Protein AF-0000000065974986 (afdb_homodimer)

GO terms:
  GO:0004798 dTMP kinase activity (F, IDA)
  GO:0005524 ATP binding (F, IDA)
  GO:0046105 thymidine biosynthetic process (P, IDA)
  GO:0006233 dTDP biosynthetic process (P, IDA)
  GO:0004798 dTMP kinase activity (F, EXP)
  GO:0004798 dTMP kinase activity (F, TAS)
  GO:0005739 mitochondrion (C, HTP)
  GO:0005829 cytosol (C, TAS)
  GO:0046105 thymidine biosynthetic process (P, TAS)

Organism: Homo sapiens (NCBI:txid9606)

Structure (mmCIF, N/CA/C/O backbone):
data_AF-0000000065974986-model_v1
#
loop_
_entity.id
_entity.type
_entity.pdbx_description
1 polymer 'Thymidylate kinase'
#
loop_
_atom_site.group_PDB
_atom_site.id
_atom_site.type_symbol
_atom_site.label_atom_id
_atom_site.label_alt_id
_atom_site.label_comp_id
_atom_site.label_asym_id
_atom_site.label_entity_id
_atom_site.label_seq_id
_atom_site.pdbx_PDB_ins_code
_atom_site.Cartn_x
_atom_site.Cartn_y
_atom_site.Cartn_z
_atom_site.occupancy
_atom_site.B_iso_or_equiv
_atom_site.auth_seq_id
_atom_site.auth_comp_id
_atom_site.auth_asym_id
_atom_site.auth_atom_id
_atom_site.pdbx_PDB_model_num
ATOM 1 N N . MET A 1 1 ? -27.453 -27.047 -0.035 1 32.56 1 MET A N 1
ATOM 2 C CA . MET A 1 1 ? -26.078 -27.531 0.112 1 32.56 1 MET A CA 1
ATOM 3 C C . MET A 1 1 ? -25.078 -26.406 -0.095 1 32.56 1 MET A C 1
ATOM 5 O O . MET A 1 1 ? -25.234 -25.594 -0.996 1 32.56 1 MET A O 1
ATOM 9 N N . ALA A 1 2 ? -24.422 -25.828 0.861 1 46.03 2 ALA A N 1
ATOM 10 C CA . ALA A 1 2 ? -23.531 -24.688 0.689 1 46.03 2 ALA A CA 1
ATOM 11 C C . ALA A 1 2 ? -22.656 -24.859 -0.54 1 46.03 2 ALA A C 1
ATOM 13 O O . ALA A 1 2 ? -22.016 -25.891 -0.712 1 46.03 2 ALA A O 1
ATOM 14 N N . ALA A 1 3 ? -22.984 -24.125 -1.718 1 58.5 3 ALA A N 1
ATOM 15 C CA . ALA A 1 3 ? -22.281 -24.234 -3.002 1 58.5 3 ALA A CA 1
ATOM 16 C C . ALA A 1 3 ? -20.781 -24.344 -2.805 1 58.5 3 ALA A C 1
ATOM 18 O O . ALA A 1 3 ? -20.203 -23.656 -1.967 1 58.5 3 ALA A O 1
ATOM 19 N N . ARG A 1 4 ? -20.125 -25.5 -3.227 1 87.44 4 ARG A N 1
ATOM 20 C CA . ARG A 1 4 ? -18.703 -25.828 -3.104 1 87.44 4 ARG A CA 1
ATOM 21 C C . ARG A 1 4 ? -17.828 -24.781 -3.795 1 87.44 4 ARG A C 1
ATOM 23 O O . ARG A 1 4 ? -18.047 -24.484 -4.973 1 87.44 4 ARG A O 1
ATOM 30 N N . ARG A 1 5 ? -17 -24.062 -3.031 1 96.38 5 ARG A N 1
ATOM 31 C CA . ARG A 1 5 ? -16.234 -22.984 -3.639 1 96.38 5 ARG A CA 1
ATOM 32 C C . ARG A 1 5 ? -15.117 -23.531 -4.512 1 96.38 5 ARG A C 1
ATOM 34 O O . ARG A 1 5 ? -14.742 -24.703 -4.391 1 96.38 5 ARG A O 1
ATOM 41 N N . GLY A 1 6 ? -14.68 -22.766 -5.551 1 98.19 6 GLY A N 1
ATOM 42 C CA . GLY A 1 6 ? -13.492 -23.094 -6.328 1 98.19 6 GLY A CA 1
ATOM 43 C C . GLY A 1 6 ? -12.203 -22.969 -5.531 1 98.19 6 GLY A C 1
ATOM 44 O O . GLY A 1 6 ? -12.219 -22.5 -4.395 1 98.19 6 GLY A O 1
ATOM 45 N N . ALA A 1 7 ? -11.133 -23.453 -6.082 1 98.69 7 ALA A N 1
ATOM 46 C CA . ALA A 1 7 ? -9.82 -23.391 -5.441 1 98.69 7 ALA A CA 1
ATOM 47 C C . ALA A 1 7 ? -9.016 -22.203 -5.969 1 98.69 7 ALA A C 1
ATOM 49 O O . ALA A 1 7 ? -9.211 -21.766 -7.109 1 98.69 7 ALA A O 1
ATOM 50 N N . LEU A 1 8 ? -8.203 -21.641 -5.137 1 98.88 8 LEU A N 1
ATOM 51 C CA . LEU A 1 8 ? -7.211 -20.625 -5.5 1 98.88 8 LEU A CA 1
ATOM 52 C C . LEU A 1 8 ? -5.816 -21.25 -5.586 1 98.88 8 LEU A C 1
ATOM 54 O O . LEU A 1 8 ? -5.219 -21.578 -4.559 1 98.88 8 LEU A O 1
ATOM 58 N N . ILE A 1 9 ? -5.312 -21.406 -6.785 1 98.94 9 ILE A N 1
ATOM 59 C CA . ILE A 1 9 ? -4.035 -22.078 -7.039 1 98.94 9 IL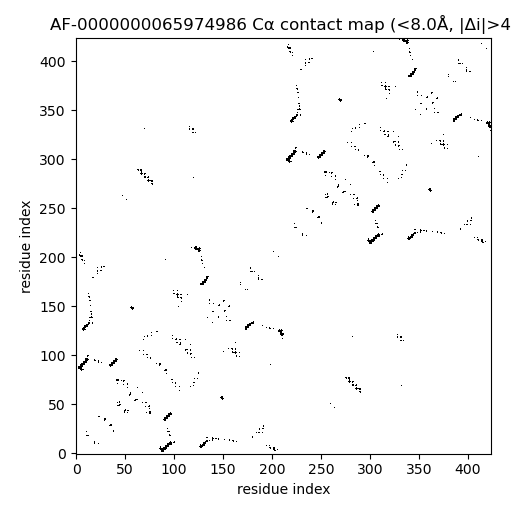E A CA 1
ATOM 60 C C . ILE A 1 9 ? -3.039 -21.078 -7.609 1 98.94 9 ILE A C 1
ATOM 62 O O . ILE A 1 9 ? -3.273 -20.484 -8.672 1 98.94 9 ILE A O 1
ATOM 66 N N . VAL A 1 10 ? -1.948 -20.906 -6.91 1 98.94 10 VAL A N 1
ATOM 67 C CA . VAL A 1 10 ? -0.982 -19.875 -7.266 1 98.94 10 VAL A CA 1
ATOM 68 C C . VAL A 1 10 ? 0.308 -20.516 -7.766 1 98.94 10 VAL A C 1
ATOM 70 O O . VAL A 1 10 ? 0.811 -21.469 -7.156 1 98.94 10 VAL A O 1
ATOM 73 N N . LEU A 1 11 ? 0.789 -20.031 -8.906 1 98.94 11 LEU A N 1
ATOM 74 C CA . LEU A 1 11 ? 2.109 -20.406 -9.391 1 98.94 11 LEU A CA 1
ATOM 75 C C . LEU A 1 11 ? 3.119 -19.297 -9.156 1 98.94 11 LEU A C 1
ATOM 77 O O . LEU A 1 11 ? 2.881 -18.141 -9.547 1 98.94 11 LEU A O 1
ATOM 81 N N . GLU A 1 12 ? 4.191 -19.625 -8.445 1 98.81 12 GLU A N 1
ATOM 82 C CA . GLU A 1 12 ? 5.293 -18.719 -8.148 1 98.81 12 GLU A CA 1
ATOM 83 C C . GLU A 1 12 ? 6.617 -19.25 -8.688 1 98.81 12 GLU A C 1
ATOM 85 O O . GLU A 1 12 ? 6.711 -20.422 -9.055 1 98.81 12 GLU A O 1
ATOM 90 N N . GLY A 1 13 ? 7.594 -18.422 -8.711 1 97.44 13 GLY A N 1
ATOM 91 C CA . GLY A 1 13 ? 8.914 -18.75 -9.227 1 97.44 13 GLY A CA 1
ATOM 92 C C . GLY A 1 13 ? 9.664 -17.531 -9.75 1 97.44 13 GLY A C 1
ATOM 93 O O . GLY A 1 13 ? 9.086 -16.469 -9.914 1 97.44 13 GLY A O 1
ATOM 94 N N . VAL A 1 14 ? 10.953 -17.719 -10.008 1 95.19 14 VAL A N 1
ATOM 95 C CA . VAL A 1 14 ? 11.766 -16.656 -10.57 1 95.19 14 VAL A CA 1
ATOM 96 C C . VAL A 1 14 ? 11.344 -16.375 -12.016 1 95.19 14 VAL A C 1
ATOM 98 O O . VAL A 1 14 ? 10.531 -17.109 -12.578 1 95.19 14 VAL A O 1
ATOM 101 N N . ASP A 1 15 ? 11.828 -15.266 -12.555 1 93.12 15 ASP A N 1
ATOM 102 C CA . ASP A 1 15 ? 11.477 -14.922 -13.93 1 93.12 15 ASP A CA 1
ATOM 103 C C . ASP A 1 15 ? 11.922 -16.016 -14.906 1 93.12 15 ASP A C 1
ATOM 105 O O . ASP A 1 15 ? 13.016 -16.562 -14.766 1 93.12 15 ASP A O 1
ATOM 109 N N . ARG A 1 16 ? 10.992 -16.391 -15.828 1 92.12 16 ARG A N 1
ATOM 110 C CA . ARG A 1 16 ? 11.242 -17.344 -16.906 1 92.12 16 ARG A CA 1
ATOM 111 C C . ARG A 1 16 ? 11.242 -18.781 -16.375 1 92.12 16 ARG A C 1
ATOM 113 O O . ARG A 1 16 ? 11.766 -19.688 -17.031 1 92.12 16 ARG A O 1
ATOM 120 N N . ALA A 1 17 ? 10.586 -18.969 -15.258 1 94.56 17 ALA A N 1
ATOM 121 C CA . ALA A 1 17 ? 10.516 -20.297 -14.672 1 94.56 17 ALA A CA 1
ATOM 122 C C . ALA A 1 17 ? 9.445 -21.141 -15.352 1 94.56 17 ALA A C 1
ATOM 124 O O . ALA A 1 17 ? 9.383 -22.359 -15.148 1 94.56 17 ALA A O 1
ATOM 125 N N . GLY A 1 18 ? 8.586 -20.516 -16.172 1 95.25 18 GLY A N 1
ATOM 126 C CA . GLY A 1 18 ? 7.562 -21.25 -16.891 1 95.25 18 GLY A CA 1
ATOM 127 C C . GLY A 1 18 ? 6.172 -21.062 -16.328 1 95.25 18 GLY A C 1
ATOM 128 O O . GLY A 1 18 ? 5.246 -21.797 -16.656 1 95.25 18 GLY A O 1
ATOM 129 N N . LYS A 1 19 ? 5.965 -20.047 -15.445 1 97.38 19 LYS A N 1
ATOM 130 C CA . LYS A 1 19 ? 4.703 -19.797 -14.758 1 97.38 19 LYS A CA 1
ATOM 131 C C . LYS A 1 19 ? 3.57 -19.547 -15.75 1 97.38 19 LYS A C 1
ATOM 133 O O . LYS A 1 19 ? 2.508 -20.156 -15.656 1 97.38 19 LYS A O 1
ATOM 138 N N . SER A 1 20 ? 3.803 -18.641 -16.703 1 96.75 20 SER A N 1
ATOM 139 C CA . SER A 1 20 ? 2.77 -18.266 -17.672 1 96.75 20 SER A CA 1
ATOM 140 C C . SER A 1 20 ? 2.342 -19.469 -18.516 1 96.75 20 SER A C 1
ATOM 142 O O . SER A 1 20 ? 1.149 -19.672 -18.75 1 96.75 20 SER A O 1
ATOM 144 N N . THR A 1 21 ? 3.275 -20.266 -18.969 1 97.38 21 THR A N 1
ATOM 145 C CA . THR A 1 21 ? 2.986 -21.453 -19.766 1 97.38 21 THR A CA 1
ATOM 146 C C . THR A 1 21 ? 2.195 -22.469 -18.938 1 97.38 21 THR A C 1
ATOM 148 O O . THR A 1 21 ? 1.159 -22.969 -19.391 1 97.38 21 THR A O 1
ATOM 151 N N . GLN A 1 22 ? 2.674 -22.734 -17.766 1 98.75 22 GLN A N 1
ATOM 152 C CA . GLN A 1 22 ? 2.09 -23.797 -16.953 1 98.75 22 GLN A CA 1
ATOM 153 C C . GLN A 1 22 ? 0.715 -23.391 -16.422 1 98.75 22 GLN A C 1
ATOM 155 O O . GLN A 1 22 ? -0.171 -24.234 -16.266 1 98.75 22 GLN A O 1
ATOM 160 N N . SER A 1 23 ? 0.518 -22.094 -16.094 1 98.81 23 SER A N 1
ATOM 161 C CA . SER A 1 23 ? -0.796 -21.641 -15.648 1 98.81 23 SER A CA 1
ATOM 162 C C . SER A 1 23 ? -1.837 -21.797 -16.75 1 98.81 23 SER A C 1
ATOM 164 O O . SER A 1 23 ? -2.953 -22.25 -16.5 1 98.81 23 SER A O 1
ATOM 166 N N . ARG A 1 24 ? -1.483 -21.406 -17.953 1 98.62 24 ARG A N 1
ATOM 167 C CA . ARG A 1 24 ? -2.383 -21.562 -19.094 1 98.62 24 ARG A CA 1
ATOM 168 C C . ARG A 1 24 ? -2.723 -23.016 -19.344 1 98.62 24 ARG A C 1
ATOM 170 O O . ARG A 1 24 ? -3.891 -23.375 -19.516 1 98.62 24 ARG A O 1
ATOM 177 N N . LYS A 1 25 ? -1.742 -23.875 -19.375 1 98.81 25 LYS A N 1
ATOM 178 C CA . LYS A 1 25 ? -1.927 -25.297 -19.594 1 98.81 25 LYS A CA 1
ATOM 179 C C . LYS A 1 25 ? -2.82 -25.922 -18.531 1 98.81 25 LYS A C 1
ATOM 181 O O . LYS A 1 25 ? -3.652 -26.781 -18.828 1 98.81 25 LYS A O 1
ATOM 186 N N . LEU A 1 26 ? -2.617 -25.5 -17.297 1 98.88 26 LEU A N 1
ATOM 187 C CA . LEU A 1 26 ? -3.412 -26.031 -16.203 1 98.88 26 LEU A CA 1
ATOM 188 C C . LEU A 1 26 ? -4.883 -25.672 -16.359 1 98.88 26 LEU A C 1
ATOM 190 O O . LEU A 1 26 ? -5.762 -26.531 -16.188 1 98.88 26 LEU A O 1
ATOM 194 N N . VAL A 1 27 ? -5.16 -24.375 -16.688 1 98.88 27 VAL A N 1
ATOM 195 C CA . VAL A 1 27 ? -6.543 -23.953 -16.891 1 98.88 27 VAL A CA 1
ATOM 196 C C . VAL A 1 27 ? -7.184 -24.797 -18 1 98.88 27 VAL A C 1
ATOM 198 O O . VAL A 1 27 ? -8.305 -25.281 -17.844 1 98.88 27 VAL A O 1
ATOM 201 N N . GLU A 1 28 ? -6.492 -24.984 -19.078 1 98.81 28 GLU A N 1
ATOM 202 C CA . GLU A 1 28 ? -6.992 -25.781 -20.188 1 98.81 28 GLU A CA 1
ATOM 203 C C . GLU A 1 28 ? -7.289 -27.203 -19.75 1 98.81 28 GLU A C 1
ATOM 205 O O . GLU A 1 28 ? -8.344 -27.75 -20.078 1 98.81 28 GLU A O 1
ATOM 210 N N . ALA A 1 29 ? -6.367 -27.797 -19.062 1 98.75 29 ALA A N 1
ATOM 211 C CA . ALA A 1 29 ? -6.516 -29.188 -18.609 1 98.75 29 ALA A CA 1
ATOM 212 C C . ALA A 1 29 ? -7.691 -29.328 -17.656 1 98.75 29 ALA A C 1
ATOM 214 O O . ALA A 1 29 ? -8.461 -30.281 -17.734 1 98.75 29 ALA A O 1
ATOM 215 N N . LEU A 1 30 ? -7.824 -28.391 -16.719 1 98.56 30 LEU A N 1
ATOM 216 C CA . LEU A 1 30 ? -8.922 -28.422 -15.758 1 98.56 30 LEU A CA 1
ATOM 217 C C . LEU A 1 30 ? -10.266 -28.297 -16.469 1 98.56 30 LEU A C 1
ATOM 219 O O . LEU A 1 30 ? -11.203 -29.047 -16.172 1 98.56 30 LEU A O 1
ATOM 223 N N . CYS A 1 31 ? -10.281 -27.359 -17.438 1 98.44 31 CYS A N 1
ATOM 224 C CA . CYS A 1 31 ? -11.516 -27.188 -18.188 1 98.44 31 CYS A CA 1
ATOM 225 C C . CYS A 1 31 ? -11.852 -28.438 -18.984 1 98.44 31 CYS A C 1
ATOM 227 O O . CYS A 1 31 ? -13.008 -28.859 -19.031 1 98.44 31 CYS A O 1
ATOM 229 N N . ALA A 1 32 ? -10.891 -29.062 -19.562 1 98.19 32 ALA A N 1
ATOM 230 C CA . ALA A 1 32 ? -11.086 -30.297 -20.312 1 98.19 32 ALA A CA 1
ATOM 231 C C . ALA A 1 32 ? -11.594 -31.422 -19.422 1 98.19 32 ALA A C 1
ATOM 233 O O . ALA A 1 32 ? -12.344 -32.281 -19.859 1 98.19 32 ALA A O 1
ATOM 234 N N . ALA A 1 33 ? -11.211 -31.359 -18.172 1 96.56 33 ALA A N 1
ATOM 235 C CA . ALA A 1 33 ? -11.609 -32.375 -17.219 1 96.56 33 ALA A CA 1
ATOM 236 C C . ALA A 1 33 ? -12.977 -32.062 -16.609 1 96.56 33 ALA A C 1
ATOM 238 O O . ALA A 1 33 ? -13.461 -32.781 -15.742 1 96.56 33 ALA A O 1
ATOM 239 N N . GLY A 1 34 ? -13.586 -30.891 -17 1 95 34 GLY A N 1
ATOM 240 C CA . GLY A 1 34 ? -14.945 -30.594 -16.594 1 95 34 GLY A CA 1
ATOM 241 C C . GLY A 1 34 ? -15.031 -29.562 -15.477 1 95 34 GLY A C 1
ATOM 242 O O . GLY A 1 34 ? -16.125 -29.234 -15.008 1 95 34 GLY A O 1
ATOM 243 N N . HIS A 1 35 ? -13.867 -29.047 -15.008 1 95.31 35 HIS A N 1
ATOM 244 C CA . HIS A 1 35 ? -13.852 -28 -13.992 1 95.31 35 HIS A CA 1
ATOM 245 C C . HIS A 1 35 ? -14.086 -26.641 -14.617 1 95.31 35 HIS A C 1
ATOM 247 O O . HIS A 1 35 ? -13.773 -26.422 -15.789 1 95.31 35 HIS A O 1
ATOM 253 N N . ARG A 1 36 ? -14.75 -25.781 -13.906 1 97 36 ARG A N 1
ATOM 254 C CA . ARG A 1 36 ? -14.719 -24.359 -14.25 1 97 36 ARG A CA 1
ATOM 255 C C . ARG A 1 36 ? -13.445 -23.703 -13.734 1 97 36 ARG A C 1
ATOM 257 O O . ARG A 1 36 ? -13.219 -23.641 -12.523 1 97 36 ARG A O 1
ATOM 264 N N . ALA A 1 37 ? -12.609 -23.297 -14.578 1 98.81 37 ALA A N 1
ATOM 265 C CA . ALA A 1 37 ? -11.328 -22.719 -14.18 1 98.81 37 ALA A CA 1
ATOM 266 C C . ALA A 1 37 ? -10.992 -21.484 -15.031 1 98.81 37 ALA A C 1
ATOM 268 O O . ALA A 1 37 ? -11.305 -21.453 -16.219 1 98.81 37 ALA A O 1
ATOM 269 N N . GLU A 1 38 ? -10.391 -20.5 -14.445 1 98.88 38 GLU A N 1
ATOM 270 C CA . GLU A 1 38 ? -9.977 -19.281 -15.117 1 98.88 38 GLU A CA 1
ATOM 271 C C . GLU A 1 38 ? -8.57 -18.875 -14.703 1 98.88 38 GLU A C 1
ATOM 273 O O . GLU A 1 38 ? -8.086 -19.266 -13.641 1 98.88 38 GLU A O 1
ATOM 278 N N . LEU A 1 39 ? -7.977 -18.125 -15.609 1 98.81 39 LEU A N 1
ATOM 279 C CA . LEU A 1 39 ? -6.621 -17.641 -15.383 1 98.81 39 LEU A CA 1
ATOM 280 C C . LEU A 1 39 ? -6.637 -16.203 -14.859 1 98.81 39 LEU A C 1
ATOM 282 O O . LEU A 1 39 ? -7.406 -15.375 -15.344 1 98.81 39 LEU A O 1
ATOM 286 N N . LEU A 1 40 ? -5.898 -15.93 -13.836 1 98.62 40 LEU A N 1
ATOM 287 C CA . LEU A 1 40 ? -5.613 -14.586 -13.344 1 98.62 40 LEU A CA 1
ATOM 288 C C . LEU A 1 40 ? -4.109 -14.336 -13.297 1 98.62 40 LEU A C 1
ATOM 290 O O . LEU A 1 40 ? -3.338 -15.234 -12.945 1 98.62 40 LEU A O 1
ATOM 294 N N . ARG A 1 41 ? -3.672 -13.164 -13.703 1 98.31 41 ARG A N 1
ATOM 295 C CA . ARG A 1 41 ? -2.256 -12.805 -13.703 1 98.31 41 ARG A CA 1
ATOM 296 C C . ARG A 1 41 ? -2.023 -11.492 -12.977 1 98.31 41 ARG A C 1
ATOM 298 O O . ARG A 1 41 ? -2.809 -10.547 -13.109 1 98.31 41 ARG A O 1
ATOM 305 N N . PHE A 1 42 ? -0.979 -11.516 -12.156 1 98.69 42 PHE A N 1
ATOM 306 C CA . PHE A 1 42 ? -0.565 -10.25 -11.555 1 98.69 42 PHE A CA 1
ATOM 307 C C . PHE A 1 42 ? 0.817 -9.844 -12.047 1 98.69 42 PHE A C 1
ATOM 309 O O . PHE A 1 42 ? 1.699 -10.688 -12.211 1 98.69 42 PHE A O 1
ATOM 316 N N . PRO A 1 43 ? 1.089 -8.609 -12.148 1 98.38 43 PRO A N 1
ATOM 317 C CA . PRO A 1 43 ? 0.058 -7.578 -12.047 1 98.38 43 PRO A CA 1
ATOM 318 C C . PRO A 1 43 ? -0.988 -7.668 -13.148 1 98.38 43 PRO A C 1
ATOM 320 O O . PRO A 1 43 ? -0.685 -8.125 -14.258 1 98.38 43 PRO A O 1
ATOM 323 N N . GLU A 1 44 ? -2.227 -7.395 -12.789 1 98.38 44 GLU A N 1
ATOM 324 C CA . GLU A 1 44 ? -3.252 -7.188 -13.812 1 98.38 44 GLU A CA 1
ATOM 325 C C . GLU A 1 44 ? -3.041 -5.867 -14.547 1 98.38 44 GLU A C 1
ATOM 327 O O . GLU A 1 44 ? -3.463 -4.812 -14.07 1 98.38 44 GLU A O 1
ATOM 332 N N . ARG A 1 45 ? -2.502 -5.887 -15.68 1 97.12 45 ARG A N 1
ATOM 333 C CA . ARG A 1 45 ? -1.871 -4.746 -16.344 1 97.12 45 ARG A CA 1
ATOM 334 C C . ARG A 1 45 ? -2.91 -3.879 -17.047 1 97.12 45 ARG A C 1
ATOM 336 O O . ARG A 1 45 ? -2.611 -2.756 -17.453 1 97.12 45 ARG A O 1
ATOM 343 N N . SER A 1 46 ? -4.105 -4.367 -17.172 1 97.56 46 SER A N 1
ATOM 344 C CA . SER A 1 46 ? -5.117 -3.621 -17.906 1 97.56 46 SER A CA 1
ATOM 345 C C . SER A 1 46 ? -5.754 -2.541 -17.031 1 97.56 46 SER A C 1
ATOM 347 O O . SER A 1 46 ? -6.434 -1.647 -17.547 1 97.56 46 SER A O 1
ATOM 349 N N . THR A 1 47 ? -5.625 -2.658 -15.695 1 97.75 47 THR A N 1
ATOM 350 C CA . THR A 1 47 ? -6.195 -1.649 -14.812 1 97.75 47 THR A CA 1
ATOM 351 C C . THR A 1 47 ? -5.355 -0.376 -14.828 1 97.75 47 THR A C 1
ATOM 353 O O . THR A 1 47 ? -4.242 -0.367 -15.359 1 97.75 47 THR A O 1
ATOM 356 N N . GLU A 1 48 ? -5.891 0.683 -14.305 1 97.38 48 GLU A N 1
ATOM 357 C CA . GLU A 1 48 ? -5.121 1.923 -14.227 1 97.38 48 GLU A CA 1
ATOM 358 C C . GLU A 1 48 ? -3.859 1.738 -13.391 1 97.38 48 GLU A C 1
ATOM 360 O O . GLU A 1 48 ? -2.787 2.223 -13.758 1 97.38 48 GLU A O 1
ATOM 365 N N . ILE A 1 49 ? -3.979 1.028 -12.219 1 98.44 49 ILE A N 1
ATOM 366 C CA . ILE A 1 49 ? -2.811 0.733 -11.391 1 98.44 49 ILE A CA 1
ATOM 367 C C . ILE A 1 49 ? -1.842 -0.155 -12.172 1 98.44 49 ILE A C 1
ATOM 369 O O . ILE A 1 49 ? -0.629 0.067 -12.148 1 98.44 49 ILE A O 1
ATOM 373 N N . GLY A 1 50 ? -2.385 -1.149 -12.883 1 98.5 50 GLY A N 1
ATOM 374 C CA . GLY A 1 50 ? -1.586 -2.068 -13.68 1 98.5 50 GLY A CA 1
ATOM 375 C C . GLY A 1 50 ? -0.779 -1.374 -14.766 1 98.5 50 GLY A C 1
ATOM 376 O O . GLY A 1 50 ? 0.355 -1.765 -15.047 1 98.5 50 GLY A O 1
ATOM 377 N N . LYS A 1 51 ? -1.337 -0.371 -15.344 1 98.12 51 LYS A N 1
ATOM 378 C CA . LYS A 1 51 ? -0.637 0.39 -16.375 1 98.12 51 LYS A CA 1
ATOM 379 C C . LYS A 1 51 ? 0.589 1.095 -15.805 1 98.12 51 LYS A C 1
ATOM 381 O O . LYS A 1 51 ? 1.64 1.147 -16.438 1 98.12 51 LYS A O 1
ATOM 386 N N . LEU A 1 52 ? 0.463 1.662 -14.625 1 97.81 52 LEU A N 1
ATOM 387 C CA . LEU A 1 52 ? 1.602 2.281 -13.953 1 97.81 52 LEU A CA 1
ATOM 388 C C . LEU A 1 52 ? 2.697 1.256 -13.688 1 97.81 52 LEU A C 1
ATOM 390 O O . LEU A 1 52 ? 3.877 1.524 -13.922 1 97.81 52 LEU A O 1
ATOM 394 N N . LEU A 1 53 ? 2.316 0.102 -13.219 1 98.31 53 LEU A N 1
ATOM 395 C CA . LEU A 1 53 ? 3.258 -0.972 -12.922 1 98.31 53 LEU A CA 1
ATOM 396 C C . LEU A 1 53 ? 3.945 -1.459 -14.195 1 98.31 53 LEU A C 1
ATOM 398 O O . LEU A 1 53 ? 5.145 -1.741 -14.188 1 98.31 53 LEU A O 1
ATOM 402 N N . SER A 1 54 ? 3.119 -1.536 -15.281 1 97.75 54 SER A N 1
ATOM 403 C CA . SER A 1 54 ? 3.688 -1.959 -16.562 1 97.75 54 SER A CA 1
ATOM 404 C C . SER A 1 54 ? 4.773 -0.995 -17.031 1 97.75 54 SER A C 1
ATOM 406 O O . SER A 1 54 ? 5.844 -1.423 -17.453 1 97.75 54 SER A O 1
ATOM 408 N N . SER A 1 55 ? 4.469 0.29 -16.922 1 97.69 55 SER A N 1
ATOM 409 C CA . SER A 1 55 ? 5.445 1.312 -17.281 1 97.69 55 SER A CA 1
ATOM 410 C C . SER A 1 55 ? 6.715 1.184 -16.438 1 97.69 55 SER A C 1
ATOM 412 O O . SER A 1 55 ? 7.824 1.284 -16.969 1 97.69 55 SER A O 1
ATOM 414 N N . TYR A 1 56 ? 6.605 0.919 -15.18 1 97.94 56 TYR A N 1
ATOM 415 C CA . TYR A 1 56 ? 7.727 0.742 -14.266 1 97.94 56 TYR A CA 1
ATOM 416 C C . TYR A 1 56 ? 8.547 -0.49 -14.641 1 97.94 56 TYR A C 1
ATOM 418 O O . TYR A 1 56 ? 9.773 -0.423 -14.734 1 97.94 56 TYR A O 1
ATOM 426 N N . LEU A 1 57 ? 7.812 -1.6 -14.875 1 96.62 57 LEU A N 1
ATOM 427 C CA . LEU A 1 57 ? 8.477 -2.863 -15.18 1 96.62 57 LEU A CA 1
ATOM 428 C C . LEU A 1 57 ? 9.234 -2.779 -16.5 1 96.62 57 LEU A C 1
ATOM 430 O O . LEU A 1 57 ? 10.297 -3.389 -16.641 1 96.62 57 LEU A O 1
ATOM 434 N N . GLN A 1 58 ? 8.719 -1.987 -17.422 1 96.12 58 GLN A N 1
ATOM 435 C CA . GLN A 1 58 ? 9.336 -1.833 -18.734 1 96.12 58 GLN A CA 1
ATOM 436 C C . GLN A 1 58 ? 10.398 -0.738 -18.719 1 96.12 58 GLN A C 1
ATOM 438 O O . GLN A 1 58 ? 10.867 -0.309 -19.781 1 96.12 58 GLN A O 1
ATOM 443 N N . LYS A 1 59 ? 10.734 -0.181 -17.531 1 95.56 59 LYS A N 1
ATOM 444 C CA . LYS A 1 59 ? 11.789 0.804 -17.312 1 95.56 59 LYS A CA 1
ATOM 445 C C . LYS A 1 59 ? 11.445 2.131 -18 1 95.56 59 LYS A C 1
ATOM 447 O O . LYS A 1 59 ? 12.344 2.893 -18.359 1 95.56 59 LYS A O 1
ATOM 452 N N . LYS A 1 60 ? 10.188 2.377 -18.188 1 96.06 60 LYS A N 1
ATOM 453 C CA . LYS A 1 60 ? 9.75 3.627 -18.812 1 96.06 60 LYS A CA 1
ATOM 454 C C . LYS A 1 60 ? 9.516 4.707 -17.75 1 96.06 60 LYS A C 1
ATOM 456 O O . LYS A 1 60 ? 9.422 5.891 -18.078 1 96.06 60 LYS A O 1
ATOM 461 N N . SER A 1 61 ? 9.406 4.355 -16.5 1 95.75 61 SER A N 1
ATOM 462 C CA . SER A 1 61 ? 9.258 5.281 -15.383 1 95.75 61 SER A CA 1
ATOM 463 C C . SER A 1 61 ? 9.938 4.746 -14.125 1 95.75 61 SER A C 1
ATOM 465 O O . SER A 1 61 ? 10.195 3.545 -14.016 1 95.75 61 SER A O 1
ATOM 467 N N . ASP A 1 62 ? 10.336 5.695 -13.312 1 95.88 62 ASP A N 1
ATOM 468 C CA . ASP A 1 62 ? 10.875 5.332 -12.008 1 95.88 62 ASP A CA 1
ATOM 469 C C . ASP A 1 62 ? 9.898 5.668 -10.891 1 95.88 62 ASP A C 1
ATOM 471 O O . ASP A 1 62 ? 9.219 6.699 -10.945 1 95.88 62 ASP A O 1
ATOM 475 N N . VAL A 1 63 ? 9.789 4.766 -9.992 1 95.75 63 VAL A N 1
ATOM 476 C CA . VAL A 1 63 ? 8.93 4.926 -8.828 1 95.75 63 VAL A CA 1
ATOM 477 C C . VAL A 1 63 ? 9.68 4.5 -7.57 1 95.75 63 VAL A C 1
ATOM 479 O O . VAL A 1 63 ? 10.477 3.557 -7.602 1 95.75 63 VAL A O 1
ATOM 482 N N . GLU A 1 64 ? 9.492 5.191 -6.496 1 97.81 64 GLU A N 1
ATOM 483 C CA . GLU A 1 64 ? 10.102 4.863 -5.211 1 97.81 64 GLU A CA 1
ATOM 484 C C . GLU A 1 64 ? 9.773 3.434 -4.793 1 97.81 64 GLU A C 1
ATOM 486 O O . GLU A 1 64 ? 8.648 2.967 -4.988 1 97.81 64 GLU A O 1
ATOM 491 N N . ASP A 1 65 ? 10.734 2.73 -4.168 1 97.88 65 ASP A N 1
ATOM 492 C CA . ASP A 1 65 ? 10.672 1.29 -3.941 1 97.88 65 ASP A CA 1
ATOM 493 C C . ASP A 1 65 ? 9.484 0.928 -3.055 1 97.88 65 ASP A C 1
ATOM 495 O O . ASP A 1 65 ? 8.781 -0.048 -3.32 1 97.88 65 ASP A O 1
ATOM 499 N N . HIS A 1 66 ? 9.273 1.688 -1.958 1 98.56 66 HIS A N 1
ATOM 500 C CA . HIS A 1 66 ? 8.109 1.412 -1.124 1 98.56 66 HIS A CA 1
ATOM 501 C C . HIS A 1 66 ? 6.812 1.63 -1.897 1 98.56 66 HIS A C 1
ATOM 503 O O . HIS A 1 66 ? 5.875 0.833 -1.788 1 98.56 66 HIS A O 1
ATOM 509 N N . SER A 1 67 ? 6.824 2.68 -2.68 1 98.75 67 SER A N 1
ATOM 510 C CA . SER A 1 67 ? 5.652 3.037 -3.473 1 98.75 67 SER A CA 1
ATOM 511 C C . SER A 1 67 ? 5.293 1.931 -4.457 1 98.75 67 SER A C 1
ATOM 513 O O . SER A 1 67 ? 4.133 1.531 -4.555 1 98.75 67 SER A O 1
ATOM 515 N N . VAL A 1 68 ? 6.266 1.452 -5.207 1 98.38 68 VAL A N 1
ATOM 516 C CA . VAL A 1 68 ? 5.98 0.44 -6.219 1 98.38 68 VAL A CA 1
ATOM 517 C C . VAL A 1 68 ? 5.5 -0.844 -5.547 1 98.38 68 VAL A C 1
ATOM 519 O O . VAL A 1 68 ? 4.613 -1.527 -6.059 1 98.38 68 VAL A O 1
ATOM 522 N N . HIS A 1 69 ? 6.07 -1.229 -4.355 1 98.88 69 HIS A N 1
ATOM 523 C CA . HIS A 1 69 ? 5.586 -2.383 -3.609 1 98.88 69 HIS A CA 1
ATOM 524 C C . HIS A 1 69 ? 4.102 -2.24 -3.281 1 98.88 69 HIS A C 1
ATOM 526 O O . HIS A 1 69 ? 3.326 -3.18 -3.471 1 98.88 69 HIS A O 1
ATOM 532 N N . LEU A 1 70 ? 3.736 -1.067 -2.818 1 98.94 70 LEU A N 1
ATOM 533 C CA . LEU A 1 70 ? 2.357 -0.804 -2.418 1 98.94 70 LEU A CA 1
ATOM 534 C C . LEU A 1 70 ? 1.434 -0.787 -3.631 1 98.94 70 LEU A C 1
ATOM 536 O O . LEU A 1 70 ? 0.271 -1.189 -3.535 1 98.94 70 LEU A O 1
ATOM 540 N N . LEU A 1 71 ? 1.933 -0.328 -4.785 1 98.88 71 LEU A N 1
ATOM 541 C CA . LEU A 1 71 ? 1.158 -0.375 -6.023 1 98.88 71 LEU A CA 1
ATOM 542 C C . LEU A 1 71 ? 0.868 -1.816 -6.426 1 98.88 71 LEU A C 1
ATOM 544 O O . LEU A 1 71 ? -0.25 -2.139 -6.836 1 98.88 71 LEU A O 1
ATOM 548 N N . PHE A 1 72 ? 1.887 -2.736 -6.285 1 98.88 72 PHE A N 1
ATOM 549 C CA . PHE A 1 72 ? 1.66 -4.145 -6.59 1 98.88 72 PHE A CA 1
ATOM 550 C C . PHE A 1 72 ? 0.565 -4.719 -5.699 1 98.88 72 PHE A C 1
ATOM 552 O O . PHE A 1 72 ? -0.316 -5.438 -6.18 1 98.88 72 PHE A O 1
ATOM 559 N N . SER A 1 73 ? 0.625 -4.398 -4.434 1 98.94 73 SER A N 1
ATOM 560 C CA . SER A 1 73 ? -0.38 -4.898 -3.5 1 98.94 73 SER A CA 1
ATOM 561 C C . SER A 1 73 ? -1.758 -4.324 -3.812 1 98.94 73 SER A C 1
ATOM 563 O O . SER A 1 73 ? -2.754 -5.051 -3.805 1 98.94 73 SER A O 1
ATOM 565 N N . ALA A 1 74 ? -1.771 -3.012 -4.07 1 98.94 74 ALA A N 1
ATOM 566 C CA . ALA A 1 74 ? -3.035 -2.379 -4.438 1 98.94 74 ALA A CA 1
ATOM 567 C C . ALA A 1 74 ? -3.654 -3.059 -5.656 1 98.94 74 ALA A C 1
ATOM 569 O O . ALA A 1 74 ? -4.875 -3.223 -5.73 1 98.94 74 ALA A O 1
ATOM 570 N N . ASN A 1 75 ? -2.85 -3.428 -6.625 1 98.94 75 ASN A N 1
ATOM 571 C CA . ASN A 1 75 ? -3.287 -4.117 -7.836 1 98.94 75 ASN A CA 1
ATOM 572 C C . ASN A 1 75 ? -3.902 -5.477 -7.512 1 98.94 75 ASN A C 1
ATOM 574 O O . ASN A 1 75 ? -4.875 -5.891 -8.148 1 98.94 75 ASN A O 1
ATOM 578 N N . ARG A 1 76 ? -3.383 -6.188 -6.512 1 98.94 76 ARG A N 1
ATOM 579 C CA . ARG A 1 76 ? -3.965 -7.453 -6.07 1 98.94 76 ARG A CA 1
ATOM 580 C C . ARG A 1 76 ? -5.301 -7.227 -5.371 1 98.94 76 ARG A C 1
ATOM 582 O O . ARG A 1 76 ? -6.285 -7.906 -5.672 1 98.94 76 ARG A O 1
ATOM 589 N N . TRP A 1 77 ? -5.363 -6.215 -4.527 1 98.88 77 TRP A N 1
ATOM 590 C CA . TRP A 1 77 ? -6.57 -5.949 -3.748 1 98.88 77 TRP A CA 1
ATOM 591 C C . TRP A 1 77 ? -7.723 -5.543 -4.656 1 98.88 77 TRP A C 1
ATOM 593 O O . TRP A 1 77 ? -8.883 -5.875 -4.387 1 98.88 77 TRP A O 1
ATOM 603 N N . GLU A 1 78 ? -7.395 -4.789 -5.719 1 98.62 78 GLU A N 1
ATOM 604 C CA . GLU A 1 78 ? -8.5 -4.332 -6.559 1 98.62 78 GLU A CA 1
ATOM 605 C C . GLU A 1 78 ? -9.156 -5.5 -7.285 1 98.62 78 GLU A C 1
ATOM 607 O O . GLU A 1 78 ? -10.273 -5.371 -7.797 1 98.62 78 GLU A O 1
ATOM 612 N N . GLN A 1 79 ? -8.531 -6.711 -7.277 1 98.75 79 GLN A N 1
ATOM 613 C CA . GLN A 1 79 ? -9.094 -7.902 -7.91 1 98.75 79 GLN A CA 1
ATOM 614 C C . GLN A 1 79 ? -9.789 -8.797 -6.883 1 98.75 79 GLN A C 1
ATOM 616 O O . GLN A 1 79 ? -10.422 -9.789 -7.242 1 98.75 79 GLN A O 1
ATOM 621 N N . VAL A 1 80 ? -9.742 -8.453 -5.617 1 98.81 80 VAL A N 1
ATOM 622 C CA . VAL A 1 80 ? -10.219 -9.328 -4.551 1 98.81 80 VAL A CA 1
ATOM 623 C C . VAL A 1 80 ? -11.719 -9.555 -4.691 1 98.81 80 VAL A C 1
ATOM 625 O O . VAL A 1 80 ? -12.203 -10.688 -4.574 1 98.81 80 VAL A O 1
ATOM 628 N N . PRO A 1 81 ? -12.555 -8.516 -4.965 1 98.56 81 PRO A N 1
ATOM 629 C CA . PRO A 1 81 ? -13.984 -8.789 -5.141 1 98.56 81 PRO A CA 1
ATOM 630 C C . PRO A 1 81 ? -14.258 -9.812 -6.238 1 98.56 81 PRO A C 1
ATOM 632 O O . PRO A 1 81 ? -15.078 -10.711 -6.059 1 98.56 81 PRO A O 1
ATOM 635 N N . LEU A 1 82 ? -13.539 -9.68 -7.363 1 98.62 82 LEU A N 1
ATOM 636 C CA . LEU A 1 82 ? -13.688 -10.633 -8.453 1 98.62 82 LEU A CA 1
ATOM 637 C C . LEU A 1 82 ? -13.25 -12.023 -8.023 1 98.62 82 LEU A C 1
ATOM 639 O O . LEU A 1 82 ? -13.922 -13.016 -8.328 1 98.62 82 LEU A O 1
ATOM 643 N N . ILE A 1 83 ? -12.133 -12.148 -7.293 1 98.81 83 ILE A N 1
ATOM 644 C CA . ILE A 1 83 ? -11.594 -13.422 -6.828 1 98.81 83 ILE A CA 1
ATOM 645 C C . ILE A 1 83 ? -12.609 -14.117 -5.926 1 98.81 83 ILE A C 1
ATOM 647 O O . ILE A 1 83 ? -12.938 -15.289 -6.137 1 98.81 83 ILE A O 1
ATOM 651 N N . LYS A 1 84 ? -13.078 -13.391 -4.992 1 98.69 84 LYS A N 1
ATOM 652 C CA . LYS A 1 84 ? -14.047 -13.969 -4.059 1 98.69 84 LYS A CA 1
ATOM 653 C C . LYS A 1 84 ? -15.32 -14.391 -4.777 1 98.69 84 LYS A C 1
ATOM 655 O O . LYS A 1 84 ? -15.867 -15.461 -4.5 1 98.69 84 LYS A O 1
ATOM 660 N N . GLU A 1 85 ? -15.766 -13.539 -5.664 1 98.56 85 GLU A N 1
ATOM 661 C CA . GLU A 1 85 ? -16.969 -13.852 -6.434 1 98.56 85 GLU A CA 1
ATOM 662 C C . GLU A 1 85 ? -16.797 -15.133 -7.242 1 98.56 85 GLU A C 1
ATOM 664 O O . GLU A 1 85 ? -17.625 -16.031 -7.172 1 98.56 85 GLU A O 1
ATOM 669 N N . LYS A 1 86 ? -15.734 -15.242 -8 1 98.56 86 LYS A N 1
ATOM 670 C CA . LYS A 1 86 ? -15.477 -16.406 -8.844 1 98.56 86 LYS A CA 1
ATOM 671 C C . LYS A 1 86 ? -15.344 -17.672 -8 1 98.56 86 LYS A C 1
ATOM 673 O O . LYS A 1 86 ? -15.953 -18.703 -8.312 1 98.56 86 LYS A O 1
ATOM 678 N N . LEU A 1 87 ? -14.586 -17.594 -6.934 1 98.56 87 LEU A N 1
ATOM 679 C CA . LEU A 1 87 ? -14.406 -18.766 -6.078 1 98.56 87 LEU A CA 1
ATOM 680 C C . LEU A 1 87 ? -15.734 -19.219 -5.496 1 98.56 87 LEU A C 1
ATOM 682 O O . LEU A 1 87 ? -16.016 -20.422 -5.449 1 98.56 87 LEU A O 1
ATOM 686 N N . SER A 1 88 ? -16.562 -18.266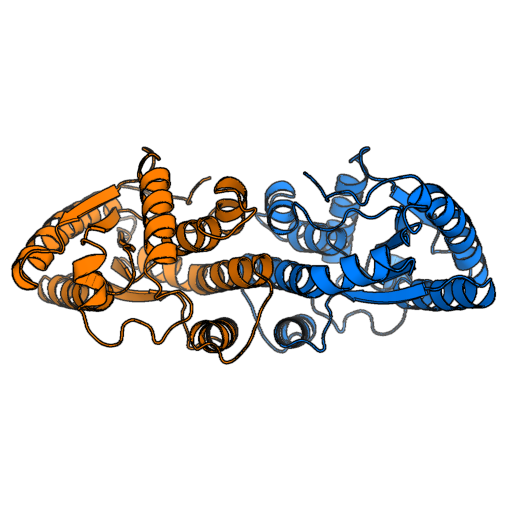 -5.062 1 97.5 88 SER A N 1
ATOM 687 C CA . SER A 1 88 ? -17.844 -18.594 -4.457 1 97.5 88 SER A CA 1
ATOM 688 C C . SER A 1 88 ? -18.781 -19.266 -5.465 1 97.5 88 SER A C 1
ATOM 690 O O . SER A 1 88 ? -19.703 -19.984 -5.082 1 97.5 88 S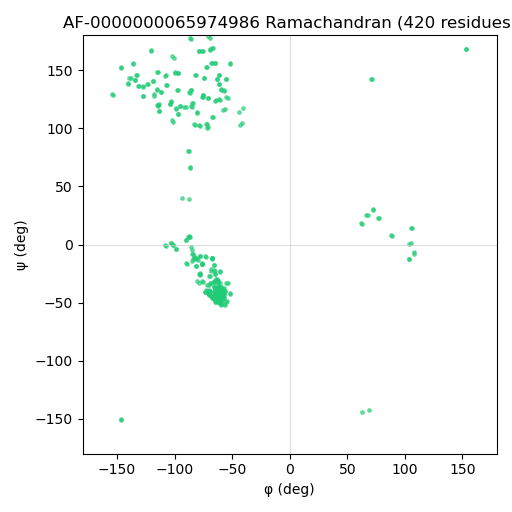ER A O 1
ATOM 692 N N . GLN A 1 89 ? -18.516 -19.031 -6.742 1 97.25 89 GLN A N 1
ATOM 693 C CA . GLN A 1 89 ? -19.328 -19.594 -7.809 1 97.25 89 GLN A CA 1
ATOM 694 C C . GLN A 1 89 ? -18.797 -20.953 -8.242 1 97.25 89 GLN A C 1
ATOM 696 O O . GLN A 1 89 ? -19.266 -21.547 -9.219 1 97.25 89 GLN A O 1
ATOM 701 N N . GLY A 1 90 ? -17.781 -21.406 -7.543 1 97.12 90 GLY A N 1
ATOM 702 C CA . GLY A 1 90 ? -17.234 -22.719 -7.82 1 97.12 90 GLY A CA 1
ATOM 703 C C . GLY A 1 90 ? -16.156 -22.703 -8.883 1 97.12 90 GLY A C 1
ATOM 704 O O . GLY A 1 90 ? -15.727 -23.766 -9.359 1 97.12 90 GLY A O 1
ATOM 705 N N . VAL A 1 91 ? -15.711 -21.5 -9.32 1 98.38 91 VAL A N 1
ATOM 706 C CA . VAL A 1 91 ? -14.672 -21.359 -10.336 1 98.38 91 VAL A CA 1
ATOM 707 C C . VAL A 1 91 ? -13.297 -21.438 -9.68 1 98.38 91 VAL A C 1
ATOM 709 O O . VAL A 1 91 ? -13 -20.703 -8.742 1 98.38 91 VAL A O 1
ATOM 712 N N . THR A 1 92 ? -12.492 -22.391 -10.125 1 98.69 92 THR A N 1
ATOM 713 C CA . THR A 1 92 ? -11.102 -22.453 -9.703 1 98.69 92 THR A CA 1
ATOM 714 C C . THR A 1 92 ? -10.273 -21.375 -10.414 1 98.69 92 THR A C 1
ATOM 716 O O . THR A 1 92 ? -10.383 -21.203 -11.625 1 98.69 92 THR A O 1
ATOM 719 N N . LEU A 1 93 ? -9.539 -20.625 -9.609 1 98.94 93 LEU A N 1
ATOM 720 C CA . LEU A 1 93 ? -8.656 -19.609 -10.172 1 98.94 93 LEU A CA 1
ATOM 721 C C . LEU A 1 93 ? -7.203 -20.062 -10.141 1 98.94 93 LEU A C 1
ATOM 723 O O . LEU A 1 93 ? -6.688 -20.438 -9.086 1 98.94 93 LEU A O 1
ATOM 727 N N . VAL A 1 94 ? -6.598 -20.125 -11.32 1 98.94 94 VAL A N 1
ATOM 728 C CA . VAL A 1 94 ? -5.16 -20.328 -11.469 1 98.94 94 VAL A CA 1
ATOM 729 C C . VAL A 1 94 ? -4.457 -18.984 -11.625 1 98.94 94 VAL A C 1
ATOM 731 O O . VAL A 1 94 ? -4.742 -18.234 -12.562 1 98.94 94 VAL A O 1
ATOM 734 N N . VAL A 1 95 ? -3.555 -18.672 -10.695 1 98.94 95 VAL A N 1
ATOM 735 C CA . VAL A 1 95 ? -2.998 -17.328 -10.602 1 98.94 95 VAL A CA 1
ATOM 736 C C . VAL A 1 95 ? -1.507 -17.359 -10.93 1 98.94 95 VAL A C 1
ATOM 738 O O . VAL A 1 95 ? -0.738 -18.062 -10.266 1 98.94 95 VAL A O 1
ATOM 741 N N . ASP A 1 96 ? -1.124 -16.625 -11.984 1 98.69 96 ASP A N 1
ATOM 742 C CA . ASP A 1 96 ? 0.279 -16.391 -12.312 1 98.69 96 ASP A CA 1
ATOM 743 C C . ASP A 1 96 ? 0.863 -15.25 -11.492 1 98.69 96 ASP A C 1
ATOM 745 O O . ASP A 1 96 ? 0.693 -14.078 -11.844 1 98.69 96 ASP A O 1
ATOM 749 N N . ARG A 1 97 ? 1.642 -15.555 -10.477 1 98.62 97 ARG A N 1
ATOM 750 C CA . ARG A 1 97 ? 2.229 -14.648 -9.5 1 98.62 97 ARG A CA 1
ATOM 751 C C . ARG A 1 97 ? 1.164 -14.094 -8.555 1 98.62 97 ARG A C 1
ATOM 753 O O . ARG A 1 97 ? 0.019 -13.883 -8.961 1 98.62 97 ARG A O 1
ATOM 760 N N . TYR A 1 98 ? 1.481 -13.938 -7.336 1 98.81 98 TYR A N 1
ATOM 761 C CA . TYR A 1 98 ? 0.615 -13.445 -6.273 1 98.81 98 TYR A CA 1
ATOM 762 C C . TYR A 1 98 ? 1.412 -12.641 -5.25 1 98.81 98 TYR A C 1
ATOM 764 O O . TYR A 1 98 ? 2.375 -11.961 -5.602 1 98.81 98 TYR A O 1
ATOM 772 N N . ALA A 1 99 ? 1.007 -12.617 -4.02 1 98.88 99 ALA A N 1
ATOM 773 C CA . ALA A 1 99 ? 1.611 -11.781 -2.982 1 98.88 99 ALA A CA 1
ATOM 774 C C . ALA A 1 99 ? 3.053 -12.203 -2.711 1 98.88 99 ALA A C 1
ATOM 776 O O . ALA A 1 99 ? 3.891 -11.375 -2.344 1 98.88 99 ALA A O 1
ATOM 777 N N . PHE A 1 100 ? 3.406 -13.453 -2.973 1 98.88 100 PHE A N 1
ATOM 778 C CA . PHE A 1 100 ? 4.715 -14 -2.639 1 98.88 100 PHE A CA 1
ATOM 779 C C . PHE A 1 100 ? 5.797 -13.398 -3.533 1 98.88 100 PHE A C 1
ATOM 781 O O . PHE A 1 100 ? 6.875 -13.047 -3.059 1 98.88 100 PHE A O 1
ATOM 788 N N . SER A 1 101 ? 5.441 -13.281 -4.82 1 98.56 101 SER A N 1
ATOM 789 C CA . SER A 1 101 ? 6.328 -12.547 -5.719 1 98.56 101 SER A CA 1
ATOM 790 C C . SER A 1 101 ? 6.531 -11.117 -5.246 1 98.56 101 SER A C 1
ATOM 792 O O . SER A 1 101 ? 7.656 -10.609 -5.246 1 98.56 101 SER A O 1
ATOM 794 N N . GLY A 1 102 ? 5.426 -10.445 -4.828 1 98.38 102 GLY A N 1
ATOM 795 C CA . GLY A 1 102 ? 5.555 -9.094 -4.305 1 98.38 102 GLY A CA 1
ATOM 796 C C . GLY A 1 102 ? 6.543 -8.984 -3.16 1 98.38 102 GLY A C 1
ATOM 797 O O . GLY A 1 102 ? 7.457 -8.156 -3.197 1 98.38 102 GLY A O 1
ATOM 798 N N . VAL A 1 103 ? 6.398 -9.875 -2.195 1 98.81 103 VAL A N 1
ATOM 799 C CA . VAL A 1 103 ? 7.242 -9.875 -1.004 1 98.81 103 VAL A CA 1
ATOM 800 C C . VAL A 1 103 ? 8.672 -10.25 -1.383 1 98.81 103 VAL A C 1
ATOM 802 O O . VAL A 1 103 ? 9.625 -9.594 -0.958 1 98.81 103 VAL A O 1
ATOM 805 N N . ALA A 1 104 ? 8.867 -11.258 -2.195 1 98.69 104 ALA A N 1
ATOM 806 C CA . ALA A 1 104 ? 10.195 -11.758 -2.533 1 98.69 104 ALA A CA 1
ATOM 807 C C . ALA A 1 104 ? 10.984 -10.719 -3.322 1 98.69 104 ALA A C 1
ATOM 809 O O . ALA A 1 104 ? 12.164 -10.484 -3.047 1 98.69 104 ALA A O 1
ATOM 810 N N . PHE A 1 105 ? 10.352 -10.055 -4.297 1 98.06 105 PHE A N 1
ATOM 811 C CA . PHE A 1 105 ? 11.055 -9.117 -5.168 1 98.06 105 PHE A CA 1
ATOM 812 C C . PHE A 1 105 ? 11.375 -7.824 -4.426 1 98.06 105 PHE A C 1
ATOM 814 O O . PHE A 1 105 ? 12.461 -7.262 -4.59 1 98.06 105 PHE A O 1
ATOM 821 N N . THR A 1 106 ? 10.445 -7.336 -3.615 1 98.5 106 THR A N 1
ATOM 822 C CA . THR A 1 106 ? 10.766 -6.164 -2.812 1 98.5 106 THR A CA 1
ATOM 823 C C . THR A 1 106 ? 11.781 -6.504 -1.729 1 98.5 106 THR A C 1
ATOM 825 O O . THR A 1 106 ? 12.711 -5.734 -1.477 1 98.5 106 THR A O 1
ATOM 828 N N . GLY A 1 107 ? 11.609 -7.695 -1.123 1 98.38 107 GLY A N 1
ATOM 829 C CA . GLY A 1 107 ? 12.555 -8.141 -0.115 1 98.38 107 GLY A CA 1
ATOM 830 C C . GLY A 1 107 ? 13.969 -8.289 -0.65 1 98.38 107 GLY A C 1
ATOM 831 O O . GLY A 1 107 ? 14.93 -8.281 0.119 1 98.38 107 GLY A O 1
ATOM 832 N N . ALA A 1 108 ? 14.117 -8.461 -1.915 1 97.88 108 ALA A N 1
ATOM 833 C CA . ALA A 1 108 ? 15.414 -8.609 -2.566 1 97.88 108 ALA A CA 1
ATOM 834 C C . ALA A 1 108 ? 16.125 -7.266 -2.695 1 97.88 108 ALA A C 1
ATOM 836 O O . ALA A 1 108 ? 17.312 -7.211 -2.992 1 97.88 108 ALA A O 1
ATOM 837 N N . LYS A 1 109 ? 15.336 -6.145 -2.539 1 97.06 109 LYS A N 1
ATOM 838 C CA . LYS A 1 109 ? 15.922 -4.809 -2.545 1 97.06 109 LYS A CA 1
ATOM 839 C C . LYS A 1 109 ? 16.578 -4.484 -1.2 1 97.06 109 LYS A C 1
ATOM 841 O O . LYS A 1 109 ? 16.359 -5.195 -0.216 1 97.06 109 LYS A O 1
ATOM 846 N N . GLU A 1 110 ? 17.359 -3.445 -1.172 1 93.62 110 GLU A N 1
ATOM 847 C CA . GLU A 1 110 ? 18.062 -3.051 0.049 1 93.62 110 GLU A CA 1
ATOM 848 C C . GLU A 1 110 ? 17.094 -2.396 1.042 1 93.62 110 GLU A C 1
ATOM 850 O O . GLU A 1 110 ? 16.188 -1.675 0.646 1 93.62 110 GLU A O 1
ATOM 855 N N . ASN A 1 111 ? 17.234 -2.613 2.342 1 92.06 111 ASN A N 1
ATOM 856 C CA . ASN A 1 111 ? 16.609 -1.911 3.461 1 92.06 111 ASN A CA 1
ATOM 857 C C . ASN A 1 111 ? 15.133 -2.252 3.586 1 92.06 111 ASN A C 1
ATOM 859 O O . ASN A 1 111 ? 14.312 -1.379 3.875 1 92.06 111 ASN A O 1
ATOM 863 N N . PHE A 1 112 ? 14.805 -3.502 3.15 1 97.38 112 PHE A N 1
ATOM 864 C CA . PHE A 1 112 ? 13.453 -3.994 3.363 1 97.38 112 PHE A CA 1
ATOM 865 C C . PHE A 1 112 ? 13.461 -5.242 4.238 1 97.38 112 PHE A C 1
ATOM 867 O O . PHE A 1 112 ? 14.359 -6.078 4.133 1 97.38 112 PHE A O 1
ATOM 874 N N . SER A 1 113 ? 12.531 -5.34 5.109 1 96.69 113 SER A N 1
ATOM 875 C CA . SER A 1 113 ? 12.258 -6.59 5.812 1 96.69 113 SER A CA 1
ATOM 876 C C . SER A 1 113 ? 11.07 -7.324 5.188 1 96.69 113 SER A C 1
ATOM 878 O O . SER A 1 113 ? 10.109 -6.699 4.738 1 96.69 113 SER A O 1
ATOM 880 N N . LEU A 1 114 ? 11.086 -8.625 5.227 1 97.56 114 LEU A N 1
ATOM 881 C CA . LEU A 1 114 ? 9.977 -9.414 4.691 1 97.56 114 LEU A CA 1
ATOM 882 C C . LEU A 1 114 ? 8.688 -9.117 5.445 1 97.56 114 LEU A C 1
ATOM 884 O O . LEU A 1 114 ? 7.602 -9.133 4.855 1 97.56 114 LEU A O 1
ATOM 888 N N . ASP A 1 115 ? 8.875 -8.805 6.676 1 96.88 115 ASP A N 1
ATOM 889 C CA . ASP A 1 115 ? 7.699 -8.5 7.484 1 96.88 115 ASP A CA 1
ATOM 890 C C . ASP A 1 115 ? 6.98 -7.258 6.969 1 96.88 115 ASP A C 1
ATOM 892 O O . ASP A 1 115 ? 5.762 -7.273 6.785 1 96.88 115 ASP A O 1
ATOM 896 N N . TRP A 1 116 ? 7.73 -6.215 6.742 1 98.12 116 TRP A N 1
ATOM 897 C CA . TRP A 1 116 ? 7.137 -5.008 6.172 1 98.12 116 TRP A CA 1
ATOM 898 C C . TRP A 1 116 ? 6.469 -5.312 4.836 1 98.12 116 TRP A C 1
ATOM 900 O O . TRP A 1 116 ? 5.348 -4.867 4.578 1 98.12 116 TRP A O 1
ATOM 910 N N . CYS A 1 117 ? 7.113 -6.148 4.055 1 98.69 117 CYS A N 1
ATOM 911 C CA . CYS A 1 117 ? 6.652 -6.434 2.699 1 98.69 117 CYS A CA 1
ATOM 912 C C . CYS A 1 117 ? 5.355 -7.234 2.725 1 98.69 117 CYS A C 1
ATOM 914 O O . CYS A 1 117 ? 4.551 -7.145 1.795 1 98.69 117 CYS A O 1
ATOM 916 N N . LYS A 1 118 ? 5.098 -8 3.76 1 98.75 118 LYS A N 1
ATOM 917 C CA . LYS A 1 118 ? 3.906 -8.844 3.854 1 98.75 118 LYS A CA 1
ATOM 918 C C . LYS A 1 118 ? 2.682 -8.016 4.234 1 98.75 118 LYS A C 1
ATOM 920 O O . LYS A 1 118 ? 1.555 -8.367 3.875 1 98.75 118 LYS A O 1
ATOM 925 N N . GLN A 1 119 ? 2.9 -6.93 4.898 1 98.44 119 GLN A N 1
ATOM 926 C CA . GLN A 1 119 ? 1.847 -6.266 5.656 1 98.44 119 GLN A CA 1
ATOM 927 C C . GLN A 1 119 ? 0.748 -5.75 4.73 1 98.44 119 GLN A C 1
ATOM 929 O O . GLN A 1 119 ? -0.44 -5.922 5.012 1 98.44 119 GLN A O 1
ATOM 934 N N . PRO A 1 120 ? 1.104 -5.152 3.607 1 98.62 120 PRO A N 1
ATOM 935 C CA . PRO A 1 120 ? 0.036 -4.609 2.768 1 98.62 120 PRO A CA 1
ATOM 936 C C . PRO A 1 120 ? -0.873 -5.695 2.193 1 98.62 120 PRO A C 1
ATOM 938 O O . PRO A 1 120 ? -1.977 -5.398 1.729 1 98.62 120 PRO A O 1
ATOM 941 N N . ASP A 1 121 ? -0.404 -6.957 2.205 1 98.75 121 ASP A N 1
ATOM 942 C CA . ASP A 1 121 ? -1.149 -8.055 1.59 1 98.75 121 ASP A CA 1
ATOM 943 C C . ASP A 1 121 ? -1.88 -8.883 2.645 1 98.75 121 ASP A C 1
ATOM 945 O O . ASP A 1 121 ? -2.549 -9.859 2.316 1 98.75 121 ASP A O 1
ATOM 949 N N . VAL A 1 122 ? -1.751 -8.531 3.916 1 98.62 122 VAL A N 1
ATOM 950 C CA . VAL A 1 122 ? -2.422 -9.266 4.984 1 98.62 122 VAL A CA 1
ATOM 951 C C . VAL A 1 122 ? -3.936 -9.195 4.781 1 98.62 122 VAL A C 1
ATOM 953 O O . VAL A 1 122 ? -4.504 -8.109 4.656 1 98.62 122 VAL A O 1
ATOM 956 N N . GLY A 1 123 ? -4.574 -10.406 4.727 1 98.38 123 GLY A N 1
ATOM 957 C CA . GLY A 1 123 ? -6.02 -10.477 4.57 1 98.38 123 GLY A CA 1
ATOM 958 C C . GLY A 1 123 ? -6.449 -10.844 3.162 1 98.38 123 GLY A C 1
ATOM 959 O O . GLY A 1 123 ? -7.625 -11.133 2.922 1 98.38 123 GLY A O 1
ATOM 960 N N . LEU A 1 124 ? -5.535 -10.812 2.16 1 98.81 124 LEU A N 1
ATOM 961 C CA . LEU A 1 124 ? -5.859 -11.32 0.834 1 98.81 124 LEU A CA 1
ATOM 962 C C . LEU A 1 124 ? -6.418 -12.734 0.918 1 98.81 124 LEU A C 1
ATOM 964 O O . LEU A 1 124 ? -6.152 -13.453 1.885 1 98.81 124 LEU A O 1
ATOM 968 N N . PRO A 1 125 ? -7.199 -13.102 -0.142 1 98.81 125 PRO A N 1
ATOM 969 C CA . PRO A 1 125 ? -7.602 -14.508 -0.156 1 98.81 125 PRO A CA 1
ATOM 970 C C . PRO A 1 125 ? -6.414 -15.461 -0.088 1 98.81 125 PRO A C 1
ATOM 972 O O . PRO A 1 125 ? -5.465 -15.328 -0.863 1 98.81 125 PRO A O 1
ATOM 975 N N . LYS A 1 126 ? -6.441 -16.359 0.842 1 98.81 126 LYS A N 1
ATOM 976 C CA . LYS A 1 126 ? -5.359 -17.312 1.045 1 98.81 126 LYS A CA 1
ATOM 977 C C . LYS A 1 126 ? -5.391 -18.406 -0.014 1 98.81 126 LYS A C 1
ATOM 979 O O . LYS A 1 126 ? -6.43 -19.031 -0.234 1 98.81 126 LYS A O 1
ATOM 984 N N . PRO A 1 127 ? -4.305 -18.625 -0.69 1 98.81 127 PRO A N 1
ATOM 985 C CA . PRO A 1 127 ? -4.297 -19.719 -1.67 1 98.81 127 PRO A CA 1
ATOM 986 C C . PRO A 1 127 ? -4.539 -21.078 -1.034 1 98.81 127 PRO A C 1
ATOM 988 O O . PRO A 1 127 ? -4.102 -21.328 0.093 1 98.81 127 PRO A O 1
ATOM 991 N N . ASP A 1 128 ? -5.211 -21.953 -1.762 1 98.75 128 ASP A N 1
ATOM 992 C CA . ASP A 1 128 ? -5.352 -23.359 -1.357 1 98.75 128 ASP A CA 1
ATOM 993 C C . ASP A 1 128 ? -4.078 -24.141 -1.66 1 98.75 128 ASP A C 1
ATOM 995 O O . ASP A 1 128 ? -3.812 -25.172 -1.03 1 98.75 128 ASP A O 1
ATOM 999 N N . LEU A 1 129 ? -3.334 -23.641 -2.623 1 98.88 129 LEU A N 1
ATOM 1000 C CA . LEU A 1 129 ? -2.096 -24.266 -3.082 1 98.88 129 LEU A CA 1
ATOM 1001 C C . LEU A 1 129 ? -1.158 -23.234 -3.689 1 98.88 129 LEU A C 1
ATOM 1003 O O . LEU A 1 129 ? -1.595 -22.359 -4.449 1 98.88 129 LEU A O 1
ATOM 1007 N N . VAL A 1 130 ? 0.076 -23.234 -3.234 1 98.94 130 VAL A N 1
ATOM 1008 C CA . VAL A 1 130 ? 1.121 -22.438 -3.861 1 98.94 130 VAL A CA 1
ATOM 1009 C C . VAL A 1 130 ? 2.172 -23.359 -4.484 1 98.94 130 VAL A C 1
ATOM 1011 O O . VAL A 1 130 ? 2.859 -24.094 -3.777 1 98.94 130 VAL A O 1
ATOM 1014 N N . LEU A 1 131 ? 2.268 -23.312 -5.781 1 98.94 131 LEU A N 1
ATOM 1015 C CA . LEU A 1 131 ? 3.246 -24.094 -6.527 1 98.94 131 LEU A CA 1
ATOM 1016 C C . LEU A 1 131 ? 4.465 -23.25 -6.879 1 98.94 131 LEU A C 1
ATOM 1018 O O . LEU A 1 131 ? 4.344 -22.219 -7.562 1 98.94 131 LEU A O 1
ATOM 1022 N N . PHE A 1 132 ? 5.617 -23.641 -6.355 1 98.88 132 PHE A N 1
ATOM 1023 C CA . PHE A 1 132 ? 6.859 -22.953 -6.707 1 98.88 132 PHE A CA 1
ATOM 1024 C C . PHE A 1 132 ? 7.602 -23.703 -7.805 1 98.88 132 PHE A C 1
ATOM 1026 O O . PHE A 1 132 ? 8.07 -24.828 -7.586 1 98.88 132 PHE A O 1
ATOM 1033 N N . LEU A 1 133 ? 7.68 -23.109 -8.969 1 98.62 133 LEU A N 1
ATOM 1034 C CA . LEU A 1 133 ? 8.43 -23.703 -10.078 1 98.62 133 LEU A CA 1
ATOM 1035 C C . LEU A 1 133 ? 9.922 -23.469 -9.906 1 98.62 133 LEU A C 1
ATOM 1037 O O . LEU A 1 133 ? 10.43 -22.391 -10.211 1 98.62 133 LEU A O 1
ATOM 1041 N N . GLN A 1 134 ? 10.57 -24.5 -9.477 1 97.25 134 GLN A N 1
ATOM 1042 C CA . GLN A 1 134 ? 12 -24.422 -9.172 1 97.25 134 GLN A CA 1
ATOM 1043 C C . GLN A 1 134 ? 12.836 -24.656 -10.43 1 97.25 134 GLN A C 1
ATOM 1045 O O . GLN A 1 134 ? 12.734 -25.703 -11.07 1 97.25 134 GLN A O 1
ATOM 1050 N N . LEU A 1 135 ? 13.617 -23.672 -10.789 1 94.19 135 LEU A N 1
ATOM 1051 C CA . LEU A 1 135 ? 14.523 -23.703 -11.93 1 94.19 135 LEU A CA 1
ATOM 1052 C C . LEU A 1 135 ? 15.844 -23.016 -11.594 1 94.19 135 LEU A C 1
ATOM 1054 O O . LEU A 1 135 ? 15.859 -21.984 -10.922 1 94.19 135 LEU A O 1
ATOM 1058 N N . GLN A 1 136 ? 16.953 -23.641 -12.039 1 93.06 136 GLN A N 1
ATOM 1059 C CA . GLN A 1 136 ? 18.234 -22.969 -11.859 1 93.06 136 GLN A CA 1
ATOM 1060 C C . GLN A 1 136 ? 18.266 -21.641 -12.602 1 93.06 136 GLN A C 1
ATOM 1062 O O . GLN A 1 136 ? 17.781 -21.531 -13.734 1 93.06 136 GLN A O 1
ATOM 1067 N N . LEU A 1 137 ? 18.828 -20.688 -11.891 1 91.44 137 LEU A N 1
ATOM 1068 C CA . LEU A 1 137 ? 18.859 -19.328 -12.438 1 91.44 137 LEU A CA 1
ATOM 1069 C C . LEU A 1 137 ? 19.562 -19.312 -13.789 1 91.44 137 LEU A C 1
ATOM 1071 O O . LEU A 1 137 ? 19.141 -18.594 -14.695 1 91.44 137 LEU A O 1
ATOM 1075 N N . ALA A 1 138 ? 20.609 -20.125 -13.891 1 89.69 138 ALA A N 1
ATOM 1076 C CA . ALA A 1 138 ? 21.359 -20.188 -15.141 1 89.69 138 ALA A CA 1
ATOM 1077 C C . ALA A 1 138 ? 20.469 -20.688 -16.281 1 89.69 138 ALA A C 1
ATOM 1079 O O . ALA A 1 138 ? 20.578 -20.203 -17.406 1 89.69 138 ALA A O 1
ATOM 1080 N N . ASP A 1 139 ? 19.641 -21.578 -16.062 1 90.69 139 ASP A N 1
ATOM 1081 C CA . ASP A 1 139 ? 18.734 -22.109 -17.062 1 90.69 139 ASP A CA 1
ATOM 1082 C C . ASP A 1 139 ? 17.625 -21.094 -17.391 1 90.69 139 ASP A C 1
ATOM 1084 O O . ASP A 1 139 ? 17.234 -20.953 -18.547 1 90.69 139 ASP A O 1
ATOM 1088 N N . ALA A 1 140 ? 17.125 -20.391 -16.406 1 89.12 140 ALA A N 1
ATOM 1089 C CA . ALA A 1 140 ? 16.094 -19.375 -16.578 1 89.12 140 ALA A CA 1
ATOM 1090 C C . ALA A 1 140 ? 16.578 -18.25 -17.516 1 89.12 140 ALA A C 1
ATOM 1092 O O . ALA A 1 140 ? 15.828 -17.797 -18.375 1 89.12 140 ALA A O 1
ATOM 1093 N N . ALA A 1 141 ? 17.812 -17.906 -17.359 1 88.12 141 ALA A N 1
ATOM 1094 C CA . ALA A 1 141 ? 18.391 -16.812 -18.125 1 88.12 141 ALA A CA 1
ATOM 1095 C C . ALA A 1 141 ? 18.5 -17.172 -19.594 1 88.12 141 ALA A C 1
ATOM 1097 O O . ALA A 1 141 ? 18.562 -16.281 -20.453 1 88.12 141 ALA A O 1
ATOM 1098 N N . LYS A 1 142 ? 18.516 -18.484 -19.844 1 87.94 142 LYS A N 1
ATOM 1099 C CA . LYS A 1 142 ? 18.656 -18.969 -21.219 1 87.94 142 LYS A CA 1
ATOM 1100 C C . LYS A 1 142 ? 17.312 -18.938 -21.953 1 87.94 142 LYS A C 1
ATOM 1102 O O . LYS A 1 142 ? 17.266 -19.016 -23.188 1 87.94 142 LYS A O 1
ATOM 1107 N N . ARG A 1 143 ? 16.422 -18.75 -21.172 1 84.44 143 ARG A N 1
ATOM 1108 C CA . ARG A 1 143 ? 15.07 -18.828 -21.734 1 84.44 143 ARG A CA 1
ATOM 1109 C C . ARG A 1 143 ? 14.602 -17.469 -22.234 1 84.44 143 ARG A C 1
ATOM 1111 O O . ARG A 1 143 ? 14.617 -16.5 -21.484 1 84.44 143 ARG A O 1
ATOM 1118 N N . GLY A 1 144 ? 14.281 -17.219 -23.531 1 75.06 144 GLY A N 1
ATOM 1119 C CA . GLY A 1 144 ? 13.539 -16.109 -24.125 1 75.06 144 GLY A CA 1
ATOM 1120 C C . GLY A 1 144 ? 14.219 -14.773 -23.922 1 75.06 144 GLY A C 1
ATOM 1121 O O . GLY A 1 144 ? 15.445 -14.68 -23.969 1 75.06 144 GLY A O 1
ATOM 1122 N N . ALA A 1 145 ? 13.422 -13.656 -23.703 1 78.31 145 ALA A N 1
ATOM 1123 C CA . ALA A 1 145 ? 13.742 -12.234 -23.672 1 78.31 145 ALA A CA 1
ATOM 1124 C C . ALA A 1 145 ? 14.172 -11.797 -22.281 1 78.31 145 ALA A C 1
ATOM 1126 O O . ALA A 1 145 ? 13.82 -10.703 -21.828 1 78.31 145 ALA A O 1
ATOM 1127 N N . PHE A 1 146 ? 14.953 -12.703 -21.625 1 83.88 146 PHE A N 1
ATOM 1128 C CA . PHE A 1 146 ? 15.469 -12.336 -20.312 1 83.88 146 PHE A CA 1
ATOM 1129 C C . PHE A 1 146 ? 16.281 -11.047 -20.391 1 83.88 146 PHE A C 1
ATOM 1131 O O . PHE A 1 146 ? 17.094 -10.875 -21.312 1 83.88 146 PHE A O 1
ATOM 1138 N N . GLY A 1 147 ? 15.969 -10.148 -19.453 1 85 147 GLY A N 1
ATOM 1139 C CA . GLY A 1 147 ? 16.734 -8.914 -19.391 1 85 147 GLY A CA 1
ATOM 1140 C C . GLY A 1 147 ? 15.961 -7.699 -19.859 1 85 147 GLY A C 1
ATOM 1141 O O . GLY A 1 147 ? 16.375 -6.562 -19.641 1 85 147 GLY A O 1
ATOM 1142 N N . HIS A 1 148 ? 14.836 -7.902 -20.391 1 87.81 148 HIS A N 1
ATOM 1143 C CA . HIS A 1 148 ? 14.055 -6.797 -20.938 1 87.81 148 HIS A CA 1
ATOM 1144 C C . HIS A 1 148 ? 13.344 -6.027 -19.812 1 87.81 148 HIS A C 1
ATOM 1146 O O . HIS A 1 148 ? 13.219 -4.805 -19.891 1 87.81 148 HIS A O 1
ATOM 1152 N N . GLU A 1 149 ? 12.922 -6.738 -18.719 1 90.62 149 GLU A N 1
ATOM 1153 C CA . GLU A 1 149 ? 12.211 -6.078 -17.625 1 90.62 149 GLU A CA 1
ATOM 1154 C C . GLU A 1 149 ? 13.141 -5.812 -16.453 1 90.62 149 GLU A C 1
ATOM 1156 O O . GLU A 1 149 ? 14.211 -6.422 -16.344 1 90.62 149 GLU A O 1
ATOM 1161 N N . ARG A 1 150 ? 12.727 -4.906 -15.617 1 92 150 ARG A N 1
ATOM 1162 C CA . ARG A 1 150 ? 13.484 -4.254 -14.555 1 92 150 ARG A CA 1
ATOM 1163 C C . ARG A 1 150 ? 14.141 -5.281 -13.633 1 92 150 ARG A C 1
ATOM 1165 O O . ARG A 1 150 ? 15.281 -5.098 -13.203 1 92 150 ARG A O 1
ATOM 1172 N N . TYR A 1 151 ? 13.516 -6.426 -13.406 1 92.25 151 TYR A N 1
ATOM 1173 C CA . TYR A 1 151 ? 13.984 -7.34 -12.375 1 92.25 151 TYR A CA 1
ATOM 1174 C C . TYR A 1 151 ? 14.742 -8.516 -12.992 1 92.25 151 TYR A C 1
ATOM 1176 O O . TYR A 1 151 ? 15.227 -9.391 -12.273 1 92.25 151 TYR A O 1
ATOM 1184 N N . GLU A 1 152 ? 14.891 -8.531 -14.305 1 90.5 152 GLU A N 1
ATOM 1185 C CA . GLU A 1 152 ? 15.516 -9.664 -14.992 1 90.5 152 GLU A CA 1
ATOM 1186 C C . GLU A 1 152 ? 17.031 -9.508 -15.031 1 90.5 152 GLU A C 1
ATOM 1188 O O . GLU A 1 152 ? 17.609 -9.344 -16.109 1 90.5 152 GLU A O 1
ATOM 1193 N N . ASN A 1 153 ? 17.609 -9.578 -13.875 1 90.25 153 ASN A N 1
ATOM 1194 C CA . ASN A 1 153 ? 19.047 -9.578 -13.609 1 90.25 153 ASN A CA 1
ATOM 1195 C C . ASN A 1 153 ? 19.453 -10.695 -12.656 1 90.25 153 ASN A C 1
ATOM 1197 O O . ASN A 1 153 ? 18.734 -10.984 -11.695 1 90.25 153 ASN A O 1
ATOM 1201 N N . GLY A 1 154 ? 20.547 -11.375 -12.969 1 90.38 154 GLY A N 1
ATOM 1202 C CA . GLY A 1 154 ? 20.938 -12.578 -12.258 1 90.38 154 GLY A CA 1
ATOM 1203 C C . GLY A 1 154 ? 21.094 -12.367 -10.766 1 90.38 154 GLY A C 1
ATOM 1204 O O . GLY A 1 154 ? 20.531 -13.109 -9.961 1 90.38 154 GLY A O 1
ATOM 1205 N N . ALA A 1 155 ? 21.875 -11.359 -10.344 1 93.56 155 ALA A N 1
ATOM 1206 C CA . ALA A 1 155 ? 22.109 -11.094 -8.93 1 93.56 155 ALA A CA 1
ATOM 1207 C C . ALA A 1 155 ? 20.812 -10.789 -8.195 1 93.56 155 ALA A C 1
ATOM 1209 O O . ALA A 1 155 ? 20.594 -11.266 -7.078 1 93.56 155 ALA A O 1
ATOM 1210 N N . PHE A 1 156 ? 19.984 -10.07 -8.82 1 95.56 156 PHE A N 1
ATOM 1211 C CA . PHE A 1 156 ? 18.703 -9.727 -8.234 1 95.56 156 PHE A CA 1
ATOM 1212 C C . PHE A 1 156 ? 17.828 -10.969 -8.086 1 95.56 156 PHE A C 1
ATOM 1214 O O . PHE A 1 156 ? 17.219 -11.18 -7.039 1 95.56 156 PHE A O 1
ATOM 1221 N N . GLN A 1 157 ? 17.781 -11.773 -9.164 1 95.81 157 GLN A N 1
ATOM 1222 C CA . GLN A 1 157 ? 16.969 -12.992 -9.148 1 95.81 157 GLN A CA 1
ATOM 1223 C C . GLN A 1 157 ? 17.469 -13.961 -8.07 1 95.81 157 GLN A C 1
ATOM 1225 O O . GLN A 1 157 ? 16.672 -14.664 -7.453 1 95.81 157 GLN A O 1
ATOM 1230 N N . GLU A 1 158 ? 18.719 -13.961 -7.836 1 97 158 GLU A N 1
ATOM 1231 C CA . GLU A 1 158 ? 19.281 -14.797 -6.777 1 97 158 GLU A CA 1
ATOM 1232 C C . GLU A 1 158 ? 18.781 -14.359 -5.406 1 97 158 GLU A C 1
ATOM 1234 O O . GLU A 1 158 ? 18.406 -15.188 -4.578 1 97 158 GLU A O 1
ATOM 1239 N N . ARG A 1 159 ? 18.797 -13.055 -5.125 1 97.5 159 ARG A N 1
ATOM 1240 C CA . ARG A 1 159 ? 18.297 -12.531 -3.865 1 97.5 159 ARG A CA 1
ATOM 1241 C C . ARG A 1 159 ? 16.797 -12.797 -3.727 1 97.5 159 ARG A C 1
ATOM 1243 O O . ARG A 1 159 ? 16.328 -13.148 -2.646 1 97.5 159 ARG A O 1
ATOM 1250 N N . ALA A 1 160 ? 16.062 -12.617 -4.84 1 97.75 160 ALA A N 1
ATOM 1251 C CA . ALA A 1 160 ? 14.625 -12.922 -4.828 1 97.75 160 ALA A CA 1
ATOM 1252 C C . ALA A 1 160 ? 14.375 -14.383 -4.484 1 97.75 160 ALA A C 1
ATOM 1254 O O . ALA A 1 160 ? 13.477 -14.703 -3.705 1 97.75 160 ALA A O 1
ATOM 1255 N N . LEU A 1 161 ? 15.203 -15.258 -5.07 1 97.75 161 LEU A N 1
ATOM 1256 C CA . LEU A 1 161 ? 15.086 -16.688 -4.805 1 97.75 161 LEU A CA 1
ATOM 1257 C C . LEU A 1 161 ? 15.289 -16.984 -3.322 1 97.75 161 LEU A C 1
ATOM 1259 O O . LEU A 1 161 ? 14.555 -17.781 -2.738 1 97.75 161 LEU A O 1
ATOM 1263 N N . ARG A 1 162 ? 16.219 -16.375 -2.707 1 97.75 162 ARG A N 1
ATOM 1264 C CA . ARG A 1 162 ? 16.469 -16.547 -1.278 1 97.75 162 ARG A CA 1
ATOM 1265 C C . ARG A 1 162 ? 15.258 -16.094 -0.464 1 97.75 162 ARG A C 1
ATOM 1267 O O . ARG A 1 162 ? 14.891 -16.75 0.516 1 97.75 162 ARG A O 1
ATOM 1274 N N . CYS A 1 163 ? 14.625 -15.016 -0.856 1 98.38 163 CYS A N 1
ATOM 1275 C CA . CYS A 1 163 ? 13.43 -14.523 -0.187 1 98.38 163 CYS A CA 1
ATOM 1276 C C . CYS A 1 163 ? 12.281 -15.516 -0.332 1 98.38 163 CYS A C 1
ATOM 1278 O O . CYS A 1 163 ? 11.547 -15.766 0.626 1 98.38 163 CYS A O 1
ATOM 1280 N N . PHE A 1 164 ? 12.156 -16.125 -1.547 1 98.5 164 PHE A N 1
ATOM 1281 C CA . PHE A 1 164 ? 11.141 -17.156 -1.74 1 98.5 164 PHE A CA 1
ATOM 1282 C C . PHE A 1 164 ? 11.352 -18.297 -0.766 1 98.5 164 PHE A C 1
ATOM 1284 O O . PHE A 1 164 ? 10.398 -18.781 -0.154 1 98.5 164 PHE A O 1
ATOM 1291 N N . HIS A 1 165 ? 12.594 -18.672 -0.649 1 98.19 165 HIS A N 1
ATOM 1292 C CA . HIS A 1 165 ? 12.898 -19.797 0.244 1 98.19 165 HIS A CA 1
ATOM 1293 C C . HIS A 1 165 ? 12.523 -19.453 1.685 1 98.19 165 HIS A C 1
ATOM 1295 O O . HIS A 1 165 ? 12.055 -20.328 2.426 1 98.19 165 HIS A O 1
ATOM 1301 N N . GLN A 1 166 ? 12.719 -18.234 2.102 1 98.31 166 GLN A N 1
ATOM 1302 C CA . GLN A 1 166 ? 12.297 -17.797 3.43 1 98.31 166 GLN A CA 1
ATOM 1303 C C . GLN A 1 166 ? 10.781 -17.859 3.574 1 98.31 166 GLN A C 1
ATOM 1305 O O . GLN A 1 166 ? 10.266 -18.297 4.605 1 98.31 166 GLN A O 1
ATOM 1310 N N . LEU A 1 167 ? 10.078 -17.469 2.535 1 98.62 167 LEU A N 1
ATOM 1311 C CA . LEU A 1 167 ? 8.617 -17.469 2.555 1 98.62 167 LEU A CA 1
ATOM 1312 C C . LEU A 1 167 ? 8.078 -18.891 2.648 1 98.62 167 LEU A C 1
ATOM 1314 O O . LEU A 1 167 ? 7.043 -19.125 3.271 1 98.62 167 LEU A O 1
ATOM 1318 N N . MET A 1 168 ? 8.789 -19.859 2.066 1 98.19 168 MET A N 1
ATOM 1319 C CA . MET A 1 168 ? 8.352 -21.25 2.002 1 98.19 168 MET A CA 1
ATOM 1320 C C . MET A 1 168 ? 8.461 -21.906 3.367 1 98.19 168 MET A C 1
ATOM 1322 O O . MET A 1 168 ? 7.91 -23 3.578 1 98.19 168 MET A O 1
ATOM 1326 N N . LYS A 1 169 ? 9.109 -21.25 4.316 1 97.81 169 LYS A N 1
ATOM 1327 C CA . LYS A 1 169 ? 9.234 -21.781 5.668 1 97.81 169 LYS A CA 1
ATOM 1328 C C . LYS A 1 169 ? 7.926 -21.625 6.445 1 97.81 169 LYS A C 1
ATOM 1330 O O . LYS A 1 169 ? 7.746 -22.234 7.5 1 97.81 169 LYS A O 1
ATOM 1335 N N . ASP A 1 170 ? 7.059 -20.781 5.961 1 97.5 170 ASP A N 1
ATOM 1336 C CA . ASP A 1 170 ? 5.75 -20.609 6.586 1 97.5 170 ASP A CA 1
ATOM 1337 C C . ASP A 1 170 ? 4.902 -21.875 6.445 1 97.5 170 ASP A C 1
ATOM 1339 O O . ASP A 1 170 ? 4.332 -22.125 5.383 1 97.5 170 ASP A O 1
ATOM 1343 N N . THR A 1 171 ? 4.645 -22.594 7.445 1 96.19 171 THR A N 1
ATOM 1344 C CA . THR A 1 171 ? 4.008 -23.906 7.41 1 96.19 171 THR A CA 1
ATOM 1345 C C . THR A 1 171 ? 2.486 -23.766 7.379 1 96.19 171 THR A C 1
ATOM 1347 O O . THR A 1 171 ? 1.771 -24.766 7.219 1 96.19 171 THR A O 1
ATOM 1350 N N . THR A 1 172 ? 1.999 -22.562 7.551 1 96.75 172 THR A N 1
ATOM 1351 C CA . THR A 1 172 ? 0.558 -22.359 7.473 1 96.75 172 THR A CA 1
ATOM 1352 C C . THR A 1 172 ? 0.095 -22.328 6.02 1 96.75 172 THR A C 1
ATOM 1354 O O . THR A 1 172 ? -1.105 -22.375 5.742 1 96.75 172 THR A O 1
ATOM 1357 N N . LEU A 1 173 ? 1.006 -22.281 5.117 1 98.12 173 LEU A N 1
ATOM 1358 C CA . LEU A 1 173 ? 0.696 -22.25 3.691 1 98.12 173 LEU A CA 1
ATOM 1359 C C . LEU A 1 173 ? 1.035 -23.594 3.037 1 98.12 173 LEU A C 1
ATOM 1361 O O . LEU A 1 173 ? 1.999 -24.25 3.43 1 98.12 173 LEU A O 1
ATOM 1365 N N . ASN A 1 174 ? 0.292 -23.969 2.111 1 98.38 174 ASN A N 1
ATOM 1366 C CA . ASN A 1 174 ? 0.49 -25.203 1.369 1 98.38 174 ASN A CA 1
ATOM 1367 C C . ASN A 1 174 ? 1.411 -25 0.171 1 98.38 174 ASN A C 1
ATOM 1369 O O . ASN A 1 174 ? 0.951 -24.969 -0.972 1 98.38 174 ASN A O 1
ATOM 1373 N N . TRP A 1 175 ? 2.701 -24.984 0.416 1 98.62 175 TRP A N 1
ATOM 1374 C CA . TRP A 1 175 ? 3.734 -24.859 -0.606 1 98.62 175 TRP A CA 1
ATOM 1375 C C . TRP A 1 175 ? 4.094 -26.219 -1.191 1 98.62 175 TRP A C 1
ATOM 1377 O O . TRP A 1 175 ? 4.254 -27.203 -0.455 1 98.62 175 TRP A O 1
ATOM 1387 N N . LYS A 1 176 ? 4.156 -26.312 -2.465 1 98.75 176 LYS A N 1
ATOM 1388 C CA . LYS A 1 176 ? 4.711 -27.469 -3.16 1 98.75 176 LYS A CA 1
ATOM 1389 C C . LYS A 1 176 ? 5.777 -27.047 -4.168 1 98.75 176 LYS A C 1
ATOM 1391 O O . LYS A 1 176 ? 5.555 -26.141 -4.973 1 98.75 176 LYS A O 1
ATOM 1396 N N . MET A 1 177 ? 6.898 -27.641 -4.078 1 98 177 MET A N 1
ATOM 1397 C CA . MET A 1 177 ? 7.969 -27.375 -5.039 1 98 177 MET A CA 1
ATOM 1398 C C . MET A 1 177 ? 7.84 -28.297 -6.258 1 98 177 MET A C 1
ATOM 1400 O O . MET A 1 177 ? 7.629 -29.5 -6.117 1 98 177 MET A O 1
ATOM 1404 N N . VAL A 1 178 ? 7.906 -27.719 -7.43 1 98.56 178 VAL A N 1
ATOM 1405 C CA . VAL A 1 178 ? 7.852 -28.453 -8.68 1 98.56 178 VAL A CA 1
ATOM 1406 C C . VAL A 1 178 ? 9.148 -28.25 -9.461 1 98.56 178 VAL A C 1
ATOM 1408 O O . VAL A 1 178 ? 9.594 -27.125 -9.648 1 98.56 178 VAL A O 1
ATOM 1411 N N . ASP A 1 179 ? 9.797 -29.328 -9.898 1 98.12 179 ASP A N 1
ATOM 1412 C CA . ASP A 1 179 ? 11.016 -29.25 -10.703 1 98.12 179 ASP A CA 1
ATOM 1413 C C . ASP A 1 179 ? 10.719 -28.766 -12.117 1 98.12 179 ASP A C 1
ATOM 1415 O O . ASP A 1 179 ? 10.297 -29.547 -12.969 1 98.12 179 ASP A O 1
ATOM 1419 N N . ALA A 1 180 ? 11.039 -27.531 -12.367 1 97.5 180 ALA A N 1
ATOM 1420 C CA . ALA A 1 180 ? 10.695 -26.906 -13.641 1 97.5 180 ALA A CA 1
ATOM 1421 C C . ALA A 1 180 ? 11.781 -27.141 -14.68 1 97.5 180 ALA A C 1
ATOM 1423 O O . ALA A 1 180 ? 11.758 -26.562 -15.766 1 97.5 180 ALA A O 1
ATOM 1424 N N . SER A 1 181 ? 12.766 -27.953 -14.328 1 95.75 181 SER A N 1
ATOM 1425 C CA . SER A 1 181 ? 13.812 -28.266 -15.297 1 95.75 181 SER A CA 1
ATOM 1426 C C . SER A 1 181 ? 13.391 -29.406 -16.203 1 95.75 181 SER A C 1
ATOM 1428 O O . SER A 1 181 ? 14.023 -29.672 -17.234 1 95.75 181 SER A O 1
ATOM 1430 N N . LYS A 1 182 ? 12.336 -30.109 -15.867 1 96.69 182 LYS A N 1
ATOM 1431 C CA . LYS A 1 182 ? 11.789 -31.188 -16.703 1 96.69 182 LYS A CA 1
ATOM 1432 C C . LYS A 1 182 ? 11.125 -30.625 -17.953 1 96.69 182 LYS A C 1
ATOM 1434 O O . LYS A 1 182 ? 11.156 -29.422 -18.188 1 96.69 182 LYS A O 1
ATOM 1439 N N . SER A 1 183 ? 10.594 -31.562 -18.812 1 96.88 183 SER A N 1
ATOM 1440 C CA . SER A 1 183 ? 9.844 -31.125 -19.984 1 96.88 183 SER A CA 1
ATOM 1441 C C . SER A 1 183 ? 8.555 -30.406 -19.578 1 96.88 183 SER A C 1
ATOM 1443 O O . SER A 1 183 ? 8.039 -30.625 -18.484 1 96.88 183 SER A O 1
ATOM 1445 N N . ILE A 1 184 ? 8.039 -29.562 -20.453 1 97.44 184 ILE A N 1
ATOM 1446 C CA . ILE A 1 184 ? 6.801 -28.828 -20.219 1 97.44 184 ILE A C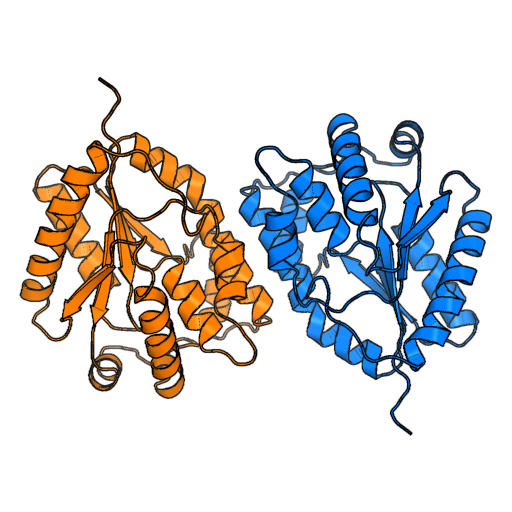A 1
ATOM 1447 C C . ILE A 1 184 ? 5.691 -29.781 -19.812 1 97.44 184 ILE A C 1
ATOM 1449 O O . ILE A 1 184 ? 4.945 -29.531 -18.859 1 97.44 184 ILE A O 1
ATOM 1453 N N . GLU A 1 185 ? 5.621 -30.969 -20.516 1 98.31 185 GLU A N 1
ATOM 1454 C CA . GLU A 1 185 ? 4.566 -31.938 -20.266 1 98.31 185 GLU A CA 1
ATOM 1455 C C . GLU A 1 185 ? 4.742 -32.625 -18.906 1 98.31 185 GLU A C 1
ATOM 1457 O O . GLU A 1 185 ? 3.762 -32.875 -18.203 1 98.31 185 GLU A O 1
ATOM 1462 N N . ALA A 1 186 ? 5.961 -32.906 -18.594 1 98.31 186 ALA A N 1
ATOM 1463 C CA . ALA A 1 186 ? 6.23 -33.562 -17.312 1 98.31 186 ALA A CA 1
ATOM 1464 C C . ALA A 1 186 ? 5.93 -32.625 -16.141 1 98.31 186 ALA A C 1
ATOM 1466 O O . ALA A 1 186 ? 5.344 -33.031 -15.141 1 98.31 186 ALA A O 1
ATOM 1467 N N . VAL A 1 187 ? 6.375 -31.344 -16.234 1 98.56 187 VAL A N 1
ATOM 1468 C CA . VAL A 1 187 ? 6.066 -30.328 -15.227 1 98.56 187 VAL A CA 1
ATOM 1469 C C . VAL A 1 187 ? 4.555 -30.172 -15.094 1 98.56 187 VAL A C 1
ATOM 1471 O O . VAL A 1 187 ? 4.023 -30.125 -13.984 1 98.56 187 VAL A O 1
ATOM 1474 N N . HIS A 1 188 ? 3.846 -30.156 -16.234 1 98.75 188 HIS A N 1
ATOM 1475 C CA . HIS A 1 188 ? 2.395 -30 -16.25 1 98.75 188 HIS A CA 1
ATOM 1476 C C . HIS A 1 188 ? 1.704 -31.125 -15.5 1 98.75 188 HIS A C 1
ATOM 1478 O O . HIS A 1 188 ? 0.75 -30.891 -14.75 1 98.75 188 HIS A O 1
ATOM 1484 N N . GLU A 1 189 ? 2.195 -32.344 -15.727 1 98.5 189 GLU A N 1
ATOM 1485 C CA . GLU A 1 189 ? 1.59 -33.469 -15.055 1 98.5 189 GLU A CA 1
ATOM 1486 C C . GLU A 1 189 ? 1.715 -33.344 -13.539 1 98.5 189 GLU A C 1
ATOM 1488 O O . GLU A 1 189 ? 0.755 -33.594 -12.805 1 98.5 189 GLU A O 1
ATOM 1493 N N . ASP A 1 190 ? 2.883 -32.969 -13.062 1 98.56 190 ASP A N 1
ATOM 1494 C CA . ASP A 1 190 ? 3.086 -32.75 -11.633 1 98.56 190 ASP A CA 1
ATOM 1495 C C . ASP A 1 190 ? 2.127 -31.688 -11.102 1 98.56 190 ASP A C 1
ATOM 1497 O O . ASP A 1 190 ? 1.489 -31.891 -10.062 1 98.56 190 ASP A O 1
ATOM 1501 N N . ILE A 1 191 ? 2.014 -30.578 -11.797 1 98.88 191 ILE A N 1
ATOM 1502 C CA . ILE A 1 191 ? 1.176 -29.453 -11.398 1 98.88 191 ILE A CA 1
ATOM 1503 C C . ILE A 1 191 ? -0.29 -29.875 -11.383 1 98.88 191 ILE A C 1
ATOM 1505 O O . ILE A 1 191 ? -1.029 -29.547 -10.453 1 98.88 191 ILE A O 1
ATOM 1509 N N . ARG A 1 192 ? -0.7 -30.578 -12.43 1 98.69 192 ARG A N 1
ATOM 1510 C CA . ARG A 1 192 ? -2.09 -31 -12.57 1 98.69 192 ARG A CA 1
ATOM 1511 C C . ARG A 1 192 ? -2.52 -31.875 -11.391 1 98.69 192 ARG A C 1
ATOM 1513 O O . ARG A 1 192 ? -3.582 -31.656 -10.805 1 98.69 192 ARG A O 1
ATOM 1520 N N . VAL A 1 193 ? -1.705 -32.844 -11.039 1 98.31 193 VAL A N 1
ATOM 1521 C CA . VAL A 1 193 ? -2.029 -33.781 -9.961 1 98.31 193 VAL A CA 1
ATOM 1522 C C . VAL A 1 193 ? -2.178 -33 -8.648 1 98.31 193 VAL A C 1
ATOM 1524 O O . VAL A 1 193 ? -3.168 -33.188 -7.93 1 98.31 193 VAL A O 1
ATOM 1527 N N . LEU A 1 194 ? -1.222 -32.156 -8.328 1 98.62 194 LEU A N 1
ATOM 1528 C CA . LEU A 1 194 ? -1.247 -31.375 -7.109 1 98.62 194 LEU A CA 1
ATOM 1529 C C . LEU A 1 194 ? -2.467 -30.453 -7.082 1 98.62 194 LEU A C 1
ATOM 1531 O O . LEU A 1 194 ? -3.102 -30.281 -6.039 1 98.62 194 LEU A O 1
ATOM 1535 N N . SER A 1 195 ? -2.83 -29.891 -8.195 1 98.75 195 SER A N 1
ATOM 1536 C CA . SER A 1 195 ? -3.941 -28.953 -8.305 1 98.75 195 SER A CA 1
ATOM 1537 C C . SER A 1 195 ? -5.281 -29.656 -8.109 1 98.75 195 SER A C 1
ATOM 1539 O O . SER A 1 195 ? -6.168 -29.141 -7.43 1 98.75 195 SER A O 1
ATOM 1541 N N . GLU A 1 196 ? -5.418 -30.844 -8.727 1 97.62 196 GLU A N 1
ATOM 1542 C CA . GLU A 1 196 ? -6.66 -31.594 -8.57 1 97.62 196 GLU A CA 1
ATOM 1543 C C . GLU A 1 196 ? -6.895 -31.969 -7.109 1 97.62 196 GLU A C 1
ATOM 1545 O O . GLU A 1 196 ? -8.031 -31.938 -6.625 1 97.62 196 GLU A O 1
ATOM 1550 N N . ASP A 1 197 ? -5.832 -32.312 -6.453 1 97.25 197 ASP A N 1
ATOM 1551 C CA . ASP A 1 197 ? -5.938 -32.594 -5.027 1 97.25 197 ASP A CA 1
ATOM 1552 C C . ASP A 1 197 ? -6.379 -31.359 -4.246 1 97.25 197 ASP A C 1
ATOM 1554 O O . ASP A 1 197 ? -7.23 -31.453 -3.357 1 97.25 197 ASP A O 1
ATOM 1558 N N . ALA A 1 198 ? -5.828 -30.219 -4.566 1 97.81 198 ALA A N 1
ATOM 1559 C CA . ALA A 1 198 ? -6.18 -28.969 -3.902 1 97.81 198 ALA A CA 1
ATOM 1560 C C . ALA A 1 198 ? -7.641 -28.609 -4.156 1 97.81 198 ALA A C 1
ATOM 1562 O O . ALA A 1 198 ? -8.32 -28.109 -3.262 1 97.81 198 ALA A O 1
ATOM 1563 N N . ILE A 1 199 ? -8.109 -28.797 -5.348 1 97.62 199 ILE A N 1
ATOM 1564 C CA . ILE A 1 199 ? -9.484 -28.5 -5.723 1 97.62 199 ILE A CA 1
ATOM 1565 C C . ILE A 1 199 ? -10.445 -29.344 -4.883 1 97.62 199 ILE A C 1
ATOM 1567 O O . ILE A 1 199 ? -11.438 -28.828 -4.359 1 97.62 199 ILE A O 1
ATOM 1571 N N . ARG A 1 200 ? -10.141 -30.594 -4.699 1 95.38 200 ARG A N 1
ATOM 1572 C CA . ARG A 1 200 ? -10.984 -31.484 -3.912 1 95.38 200 ARG A CA 1
ATOM 1573 C C . ARG A 1 200 ? -11.031 -31.047 -2.453 1 95.38 200 ARG A C 1
ATOM 1575 O O . ARG A 1 200 ? -12.094 -31.094 -1.823 1 95.38 200 ARG A O 1
ATOM 1582 N N . THR A 1 201 ? -9.914 -30.609 -1.969 1 95.38 201 THR A N 1
ATOM 1583 C CA . THR A 1 201 ? -9.812 -30.219 -0.566 1 95.38 201 THR A CA 1
ATOM 1584 C C . THR A 1 201 ? -10.461 -28.859 -0.331 1 95.38 201 THR A C 1
ATOM 1586 O O . THR A 1 201 ? -11.055 -28.625 0.726 1 95.38 201 THR A O 1
ATOM 1589 N N . ALA A 1 202 ? -10.445 -27.969 -1.292 1 95.25 202 ALA A N 1
ATOM 1590 C CA . ALA A 1 202 ? -10.961 -26.609 -1.171 1 95.25 202 ALA A CA 1
ATOM 1591 C C . ALA A 1 202 ? -12.469 -26.609 -0.928 1 95.25 202 ALA A C 1
ATOM 1593 O O . ALA A 1 202 ? -13 -25.734 -0.249 1 95.25 202 ALA A O 1
ATOM 1594 N N . THR A 1 203 ? -13.172 -27.609 -1.427 1 90.81 203 THR A N 1
ATOM 1595 C CA . THR A 1 203 ? -14.625 -27.688 -1.319 1 90.81 203 THR A CA 1
ATOM 1596 C C . THR A 1 203 ? -15.055 -27.906 0.129 1 90.81 203 THR A C 1
ATOM 1598 O O . THR A 1 203 ? -16.203 -27.672 0.489 1 90.81 203 THR A O 1
ATOM 1601 N N . GLU A 1 204 ? -14.086 -28.234 0.962 1 90.5 204 GLU A N 1
ATOM 1602 C CA . GLU A 1 204 ? -14.414 -28.625 2.33 1 90.5 204 GLU A CA 1
ATOM 1603 C C . GLU A 1 204 ? -14.031 -27.531 3.32 1 90.5 204 GLU A C 1
ATOM 1605 O O . GLU A 1 204 ? -14.219 -27.688 4.531 1 90.5 204 GLU A O 1
ATOM 1610 N N . LYS A 1 205 ? -13.5 -26.547 2.826 1 93.38 205 LYS A N 1
ATOM 1611 C CA . LYS A 1 205 ? -12.969 -25.516 3.725 1 93.38 205 LYS A CA 1
ATOM 1612 C C . LYS A 1 205 ? -13.398 -24.125 3.285 1 93.38 205 LYS A C 1
ATOM 1614 O O . LYS A 1 205 ? -13.555 -23.859 2.09 1 93.38 205 LYS A O 1
ATOM 1619 N N . PRO A 1 206 ? -13.625 -23.25 4.27 1 95.62 206 PRO A N 1
ATOM 1620 C CA . PRO A 1 206 ? -13.867 -21.859 3.896 1 95.62 206 PRO A CA 1
ATOM 1621 C C . PRO A 1 206 ? -12.625 -21.188 3.32 1 95.62 206 PRO A C 1
ATOM 1623 O O . PRO A 1 206 ? -11.5 -21.641 3.553 1 95.62 206 PRO A O 1
ATOM 1626 N N . LEU A 1 207 ? -12.875 -20.156 2.539 1 97.75 207 LEU A N 1
ATOM 1627 C CA . LEU A 1 207 ? -11.75 -19.359 2.035 1 97.75 207 LEU A CA 1
ATOM 1628 C C . LEU A 1 207 ? -11.016 -18.672 3.178 1 97.75 207 LEU A C 1
ATOM 1630 O O . LEU A 1 207 ? -11.633 -17.984 3.996 1 97.75 207 LEU A O 1
ATOM 1634 N N . GLY A 1 208 ? -9.734 -18.891 3.287 1 97.5 208 GLY A N 1
ATOM 1635 C CA . GLY A 1 208 ? -8.938 -18.266 4.328 1 97.5 208 GLY A CA 1
ATOM 1636 C C . GLY A 1 208 ? -8.43 -16.891 3.945 1 97.5 208 GLY A C 1
ATOM 1637 O O . GLY A 1 208 ? -8.703 -16.406 2.844 1 97.5 208 GLY A O 1
ATOM 1638 N N . GLU A 1 209 ? -7.746 -16.281 4.902 1 98.19 209 GLU A N 1
ATOM 1639 C CA . GLU A 1 209 ? -7.094 -14.992 4.715 1 98.19 209 GLU A CA 1
ATOM 1640 C C . GLU A 1 209 ? -5.578 -15.117 4.84 1 98.19 209 GLU A C 1
ATOM 1642 O O . GLU A 1 209 ? -5.078 -15.766 5.762 1 98.19 209 GLU A O 1
ATOM 1647 N N . LEU A 1 210 ? -4.863 -14.523 3.91 1 98.62 210 LEU A N 1
ATOM 1648 C CA . LEU A 1 210 ? -3.41 -14.625 3.84 1 98.62 210 LEU A CA 1
ATOM 1649 C C . LEU A 1 210 ? -2.754 -13.852 4.977 1 98.62 210 LEU A C 1
ATOM 1651 O O . LEU A 1 210 ? -3.084 -12.688 5.211 1 98.62 210 LEU A O 1
ATOM 1655 N N . TRP A 1 211 ? -1.861 -14.523 5.77 1 97.69 211 TRP A N 1
ATOM 1656 C CA . TRP A 1 211 ? -0.992 -13.969 6.801 1 97.69 211 TRP A CA 1
ATOM 1657 C C . TRP A 1 211 ? -1.811 -13.336 7.922 1 97.69 211 TRP A C 1
ATOM 1659 O O . TRP A 1 211 ? -1.381 -12.359 8.539 1 97.69 211 TRP A O 1
ATOM 1669 N N . LYS A 1 212 ? -3.035 -13.609 8.102 1 90.69 212 LYS A N 1
ATOM 1670 C CA . LYS A 1 212 ? -3.848 -13.117 9.211 1 90.69 212 LYS A CA 1
ATOM 1671 C C . LYS A 1 212 ? -3.77 -14.055 10.414 1 90.69 212 LYS A C 1
ATOM 1673 O O . LYS A 1 212 ? -3.561 -15.258 10.25 1 90.69 212 LYS A O 1
ATOM 1678 N N . MET B 1 1 ? 30.031 21.688 10.828 1 37.09 1 MET B N 1
ATOM 1679 C CA . MET B 1 1 ? 28.859 21.766 11.711 1 37.09 1 MET B CA 1
ATOM 1680 C C . MET B 1 1 ? 27.703 20.953 11.141 1 37.09 1 MET B C 1
ATOM 1682 O O . MET B 1 1 ? 27.422 21.016 9.945 1 37.09 1 MET B O 1
ATOM 1686 N N . ALA B 1 2 ? 27.438 19.828 11.555 1 45.66 2 ALA B N 1
ATOM 1687 C CA . ALA B 1 2 ? 26.438 18.969 10.93 1 45.66 2 ALA B CA 1
ATOM 1688 C C . ALA B 1 2 ? 25.203 19.781 10.547 1 45.66 2 ALA B C 1
ATOM 1690 O O . ALA B 1 2 ? 24.641 20.5 11.367 1 45.66 2 ALA B O 1
ATOM 1691 N N . ALA B 1 3 ? 24.938 20.141 9.258 1 57.81 3 ALA B N 1
ATOM 1692 C CA . ALA B 1 3 ? 23.859 21.031 8.812 1 57.81 3 ALA B CA 1
ATOM 1693 C C . ALA B 1 3 ? 22.547 20.703 9.516 1 57.81 3 ALA B C 1
ATOM 1695 O O . ALA B 1 3 ? 22.203 19.531 9.664 1 57.81 3 ALA B O 1
ATOM 1696 N N . ARG B 1 4 ? 22.031 21.641 10.359 1 87.44 4 ARG B N 1
ATOM 1697 C CA . ARG B 1 4 ? 20.812 21.531 11.133 1 87.44 4 ARG B CA 1
ATOM 1698 C C . ARG B 1 4 ? 19.609 21.234 10.227 1 87.44 4 ARG B C 1
ATOM 1700 O O . ARG B 1 4 ? 19.375 21.953 9.258 1 87.44 4 ARG B O 1
ATOM 1707 N N . ARG B 1 5 ? 18.969 20.078 10.398 1 96.5 5 ARG B N 1
ATOM 1708 C CA . ARG B 1 5 ? 17.891 19.703 9.484 1 96.5 5 ARG B CA 1
ATOM 1709 C C . ARG B 1 5 ? 16.641 20.562 9.734 1 96.5 5 ARG B C 1
ATOM 1711 O O . ARG B 1 5 ? 16.516 21.172 10.797 1 96.5 5 ARG B O 1
ATOM 1718 N N . GLY B 1 6 ? 15.797 20.781 8.711 1 98.19 6 GLY B N 1
ATOM 1719 C CA . GLY B 1 6 ? 14.484 21.391 8.875 1 98.19 6 GLY B CA 1
ATOM 1720 C C . GLY B 1 6 ? 13.516 20.531 9.664 1 98.19 6 GLY B C 1
ATOM 1721 O O . GLY B 1 6 ? 13.82 19.375 9.977 1 98.19 6 GLY B O 1
ATOM 1722 N N . ALA B 1 7 ? 12.414 21.078 10.047 1 98.75 7 ALA B N 1
ATOM 1723 C CA . ALA B 1 7 ? 11.383 20.359 10.789 1 98.75 7 ALA B CA 1
ATOM 1724 C C . ALA B 1 7 ? 10.281 19.859 9.852 1 98.75 7 ALA B C 1
ATOM 1726 O O . ALA B 1 7 ? 10.039 20.469 8.805 1 98.75 7 ALA B O 1
ATOM 1727 N N . LEU B 1 8 ? 9.695 18.75 10.172 1 98.88 8 LEU B N 1
ATOM 1728 C CA . LEU B 1 8 ? 8.5 18.219 9.531 1 98.88 8 LEU B CA 1
ATOM 1729 C C . LEU B 1 8 ? 7.258 18.484 10.383 1 98.88 8 LEU B C 1
ATOM 1731 O O . LEU B 1 8 ? 7.074 17.844 11.422 1 98.88 8 LEU B O 1
ATOM 1735 N N . ILE B 1 9 ? 6.441 19.422 9.969 1 98.94 9 ILE B N 1
ATOM 1736 C CA . ILE B 1 9 ? 5.266 19.844 10.719 1 98.94 9 ILE B CA 1
ATOM 1737 C C . ILE B 1 9 ? 3.998 19.469 9.953 1 98.94 9 ILE B C 1
ATOM 1739 O O . ILE B 1 9 ? 3.795 19.906 8.82 1 98.94 9 ILE B O 1
ATOM 1743 N N . VAL B 1 10 ? 3.17 18.672 10.594 1 98.94 10 VAL B N 1
ATOM 1744 C CA . VAL B 1 10 ? 1.998 18.125 9.922 1 98.94 10 VAL B CA 1
ATOM 1745 C C . VAL B 1 10 ? 0.728 18.719 10.516 1 98.94 10 VAL B C 1
ATOM 1747 O O . VAL B 1 10 ? 0.592 18.812 11.742 1 98.94 10 VAL B O 1
ATOM 1750 N N . LEU B 1 11 ? -0.151 19.188 9.641 1 98.94 11 LEU B N 1
ATOM 1751 C CA . LEU B 1 11 ? -1.486 19.594 10.055 1 98.94 11 LEU B CA 1
ATOM 1752 C C . LEU B 1 11 ? -2.523 18.547 9.688 1 98.94 11 LEU B C 1
ATOM 1754 O O . LEU B 1 11 ? -2.592 18.109 8.531 1 98.94 11 LEU B O 1
ATOM 1758 N N . GLU B 1 12 ? -3.248 18.062 10.688 1 98.81 12 GLU B N 1
ATOM 1759 C CA . GLU B 1 12 ? -4.324 17.094 10.539 1 98.81 12 GLU B CA 1
ATOM 1760 C C . GLU B 1 12 ? -5.648 17.641 11.047 1 98.81 12 GLU B C 1
ATOM 1762 O O . GLU B 1 12 ? -5.68 18.672 11.727 1 98.81 12 GLU B O 1
ATOM 1767 N N . GLY B 1 13 ? -6.695 16.984 10.727 1 97.31 13 GLY B N 1
ATOM 1768 C CA . GLY B 1 13 ? -8.047 17.375 11.086 1 97.31 13 GLY B CA 1
ATOM 1769 C C . GLY B 1 13 ? -9.094 16.875 10.117 1 97.31 13 GLY B C 1
ATOM 1770 O O . GLY B 1 13 ? -8.766 16.391 9.031 1 97.31 13 GLY B O 1
ATOM 1771 N N . VAL B 1 14 ? -10.352 16.984 10.508 1 95 14 VAL B N 1
ATOM 1772 C CA . VAL B 1 14 ? -11.453 16.578 9.641 1 95 14 VAL B CA 1
ATOM 1773 C C . VAL B 1 14 ? -11.562 17.531 8.461 1 95 14 VAL B C 1
ATOM 1775 O O . VAL B 1 14 ? -10.867 18.562 8.414 1 95 14 VAL B O 1
ATOM 1778 N N . ASP B 1 15 ? -12.359 17.141 7.469 1 93.06 15 ASP B N 1
ATOM 1779 C CA . ASP B 1 15 ? -12.523 17.984 6.293 1 93.06 15 ASP B CA 1
ATOM 1780 C C . ASP B 1 15 ? -13.086 19.359 6.676 1 93.06 15 ASP B C 1
ATOM 1782 O O . ASP B 1 15 ? -13.984 19.453 7.52 1 93.06 15 ASP B O 1
ATOM 1786 N N . ARG B 1 16 ? -12.453 20.438 6.129 1 91.94 16 ARG B N 1
ATOM 1787 C CA . ARG B 1 16 ? -12.891 21.828 6.289 1 91.94 16 ARG B CA 1
ATOM 1788 C C . ARG B 1 16 ? -12.508 22.375 7.664 1 91.94 16 ARG B C 1
ATOM 1790 O O . ARG B 1 16 ? -13.07 23.359 8.125 1 91.94 16 ARG B O 1
ATOM 1797 N N . ALA B 1 17 ? -11.508 21.75 8.25 1 94.5 17 ALA B N 1
ATOM 1798 C CA . ALA B 1 17 ? -11.047 22.188 9.562 1 94.5 17 ALA B CA 1
ATOM 1799 C C . ALA B 1 17 ? -10.141 23.422 9.445 1 94.5 17 ALA B C 1
ATOM 1801 O O . ALA B 1 17 ? -9.836 24.062 10.445 1 94.5 17 ALA B O 1
ATOM 1802 N N . GLY B 1 18 ? -9.688 23.75 8.211 1 95.12 18 GLY B N 1
ATOM 1803 C CA . GLY B 1 18 ? -8.852 24.922 8.016 1 95.12 18 GLY B CA 1
ATOM 1804 C C . GLY B 1 18 ? -7.398 24.578 7.754 1 95.12 18 GLY B C 1
ATOM 1805 O O . GLY B 1 18 ? -6.527 25.453 7.816 1 95.12 18 GLY B O 1
ATOM 1806 N N . LYS B 1 19 ? -7.09 23.297 7.438 1 97.25 19 LYS B N 1
ATOM 1807 C CA . LYS B 1 19 ? -5.723 22.812 7.258 1 97.25 19 LYS B CA 1
ATOM 1808 C C . LYS B 1 19 ? -5.02 23.562 6.125 1 97.25 19 LYS B C 1
ATOM 1810 O O . LYS B 1 19 ? -3.904 24.047 6.301 1 97.25 19 LYS B O 1
ATOM 1815 N N . SER B 1 20 ? -5.676 23.656 4.969 1 96.69 20 SER B N 1
ATOM 1816 C CA . SER B 1 20 ? -5.074 24.266 3.795 1 96.69 20 SER B CA 1
ATOM 1817 C C . SER B 1 20 ? -4.758 25.75 4.051 1 96.69 20 SER B C 1
ATOM 1819 O O . SER B 1 20 ? -3.682 26.219 3.689 1 96.69 20 SER B O 1
ATOM 1821 N N . THR B 1 21 ? -5.648 26.469 4.684 1 97.38 21 THR B N 1
ATOM 1822 C CA . THR B 1 21 ? -5.445 27.875 5.016 1 97.38 21 THR B CA 1
ATOM 1823 C C . THR B 1 21 ? -4.293 28.031 6 1 97.38 21 THR B C 1
ATOM 1825 O O . THR B 1 21 ? -3.389 28.844 5.781 1 97.38 21 THR B O 1
ATOM 1828 N N . GLN B 1 22 ? -4.328 27.266 7.047 1 98.75 22 GLN B N 1
ATOM 1829 C CA . GLN B 1 22 ? -3.361 27.422 8.133 1 98.75 22 GLN B CA 1
ATOM 1830 C C . GLN B 1 22 ? -1.97 26.969 7.695 1 98.75 22 GLN B C 1
ATOM 1832 O O . GLN B 1 22 ? -0.965 27.531 8.133 1 98.75 22 GLN B O 1
ATOM 1837 N N . SER B 1 23 ? -1.881 25.922 6.848 1 98.81 23 SER B N 1
ATOM 1838 C CA . SER B 1 23 ? -0.575 25.484 6.359 1 98.81 23 SER B CA 1
ATOM 1839 C C . SER B 1 23 ? 0.068 26.562 5.484 1 98.81 23 SER B C 1
ATOM 1841 O O . SER B 1 23 ? 1.261 26.844 5.617 1 98.81 23 SER B O 1
ATOM 1843 N N . ARG B 1 24 ? -0.703 27.156 4.613 1 98.62 24 ARG B N 1
ATOM 1844 C CA . ARG B 1 24 ? -0.203 28.234 3.768 1 98.62 24 ARG B CA 1
ATOM 1845 C C . ARG B 1 24 ? 0.258 29.422 4.605 1 98.62 24 ARG B C 1
ATOM 1847 O O . ARG B 1 24 ? 1.35 29.953 4.395 1 98.62 24 ARG B O 1
ATOM 1854 N N . LYS B 1 25 ? -0.539 29.859 5.535 1 98.81 25 LYS B N 1
ATOM 1855 C CA . LYS B 1 25 ? -0.225 30.984 6.406 1 98.81 25 LYS B CA 1
ATOM 1856 C C . LYS B 1 25 ? 1.046 30.719 7.211 1 98.81 25 LYS B C 1
ATOM 1858 O O . LYS B 1 25 ? 1.86 31.625 7.41 1 98.81 25 LYS B O 1
ATOM 1863 N N . LEU B 1 26 ? 1.185 29.484 7.68 1 98.88 26 LEU B N 1
ATOM 1864 C CA . LEU B 1 26 ? 2.357 29.141 8.477 1 98.88 26 LEU B CA 1
ATOM 1865 C C . LEU B 1 26 ? 3.629 29.234 7.637 1 98.88 26 LEU B C 1
ATOM 1867 O O . LEU B 1 26 ? 4.633 29.797 8.094 1 98.88 26 LEU B O 1
ATOM 1871 N N . VAL B 1 27 ? 3.584 28.688 6.391 1 98.88 27 VAL B N 1
ATOM 1872 C CA . VAL B 1 27 ? 4.75 28.766 5.516 1 98.88 27 VAL B CA 1
ATOM 1873 C C . VAL B 1 27 ? 5.125 30.234 5.285 1 98.88 27 VAL B C 1
ATOM 1875 O O . VAL B 1 27 ? 6.297 30.594 5.387 1 98.88 27 VAL B O 1
ATOM 1878 N N . GLU B 1 28 ? 4.168 31.047 5.012 1 98.75 28 GLU B N 1
ATOM 1879 C CA . GLU B 1 28 ? 4.402 32.469 4.789 1 98.75 28 GLU B CA 1
ATOM 1880 C C . GLU B 1 28 ? 5.035 33.125 6.016 1 98.75 28 GLU B C 1
ATOM 1882 O O . GLU B 1 28 ? 6 33.875 5.895 1 98.75 28 GLU B O 1
ATOM 1887 N N . ALA B 1 29 ? 4.477 32.875 7.16 1 98.75 29 ALA B N 1
ATOM 1888 C CA . ALA B 1 29 ? 4.965 33.438 8.406 1 98.75 29 ALA B CA 1
ATOM 1889 C C . ALA B 1 29 ? 6.395 33 8.695 1 98.75 29 ALA B C 1
ATOM 1891 O O . ALA B 1 29 ? 7.23 33.812 9.117 1 98.75 29 ALA B O 1
ATOM 1892 N N . LEU B 1 30 ? 6.672 31.719 8.508 1 98.5 30 LEU B N 1
ATOM 1893 C CA . LEU B 1 30 ? 8.008 31.188 8.742 1 98.5 30 LEU B CA 1
ATOM 1894 C C . LEU B 1 30 ? 9.023 31.844 7.805 1 98.5 30 LEU B C 1
ATOM 1896 O O . LEU B 1 30 ? 10.109 32.25 8.242 1 98.5 30 LEU B O 1
ATOM 1900 N N . CYS B 1 31 ? 8.586 31.938 6.539 1 98.44 31 CYS B N 1
ATOM 1901 C CA . CYS B 1 31 ? 9.477 32.594 5.574 1 98.44 31 CYS B CA 1
ATOM 1902 C C . CYS B 1 31 ? 9.727 34.031 5.941 1 98.44 31 CYS B C 1
ATOM 1904 O O . CYS B 1 31 ? 10.859 34.531 5.859 1 98.44 31 CYS B O 1
ATOM 1906 N N . ALA B 1 32 ? 8.734 34.719 6.367 1 98.12 32 ALA B N 1
ATOM 1907 C CA . ALA B 1 32 ? 8.859 36.125 6.777 1 98.12 32 ALA B CA 1
ATOM 1908 C C . ALA B 1 32 ? 9.789 36.25 7.98 1 98.12 32 ALA B C 1
ATOM 1910 O O . ALA B 1 32 ? 10.477 37.281 8.125 1 98.12 32 ALA B O 1
ATOM 1911 N N . ALA B 1 33 ? 9.828 35.25 8.789 1 96.44 33 ALA B N 1
ATOM 1912 C CA . ALA B 1 33 ? 10.656 35.25 9.984 1 96.44 33 ALA B CA 1
ATOM 1913 C C . ALA B 1 33 ? 12.086 34.812 9.664 1 96.44 33 ALA B C 1
ATOM 1915 O O . ALA B 1 33 ? 12.922 34.688 10.562 1 96.44 33 ALA B O 1
ATOM 1916 N N . GLY B 1 34 ? 12.359 34.406 8.383 1 95 34 GLY B N 1
ATOM 1917 C CA . GLY B 1 34 ? 13.719 34.125 7.961 1 95 34 GLY B CA 1
ATOM 1918 C C . GLY B 1 34 ? 13.992 32.625 7.836 1 95 34 GLY B C 1
ATOM 1919 O O . GLY B 1 34 ? 15.117 32.219 7.527 1 95 34 GLY B O 1
ATOM 1920 N N . HIS B 1 35 ? 12.969 31.781 8.094 1 95.44 35 HIS B N 1
ATOM 1921 C CA . HIS B 1 35 ? 13.133 30.344 7.914 1 95.44 35 HIS B CA 1
ATOM 1922 C C . HIS B 1 35 ? 12.938 29.938 6.457 1 95.44 35 HIS B C 1
ATOM 1924 O O . HIS B 1 35 ? 12.234 30.625 5.707 1 95.44 35 HIS B O 1
ATOM 1930 N N . ARG B 1 36 ? 13.656 28.953 6.027 1 97.06 36 ARG B N 1
ATOM 1931 C CA . ARG B 1 36 ? 13.305 28.281 4.781 1 97.06 36 ARG B CA 1
ATOM 1932 C C . ARG B 1 36 ? 12.18 27.281 5.004 1 97.06 36 ARG B C 1
ATOM 1934 O O . ARG B 1 36 ? 12.344 26.312 5.746 1 97.06 36 ARG B O 1
ATOM 1941 N N . ALA B 1 37 ? 11.07 27.5 4.461 1 98.81 37 ALA B N 1
ATOM 1942 C CA . ALA B 1 37 ? 9.914 26.641 4.676 1 98.81 37 ALA B CA 1
ATOM 1943 C C . ALA B 1 37 ? 9.148 26.438 3.373 1 98.81 37 ALA B C 1
ATOM 1945 O O . ALA B 1 37 ? 9.055 27.328 2.539 1 98.81 37 ALA B O 1
ATOM 1946 N N . GLU B 1 38 ? 8.617 25.266 3.168 1 98.88 38 GLU B N 1
ATOM 1947 C CA . GLU B 1 38 ? 7.828 24.906 1.991 1 98.88 38 GLU B CA 1
ATOM 1948 C C . GLU B 1 38 ? 6.582 24.125 2.379 1 98.88 38 GLU B C 1
ATOM 1950 O O . GLU B 1 38 ? 6.531 23.516 3.453 1 98.88 38 GLU B O 1
ATOM 1955 N N . LEU B 1 39 ? 5.637 24.234 1.487 1 98.81 39 LEU B N 1
ATOM 1956 C CA . LEU B 1 39 ? 4.367 23.547 1.686 1 98.81 39 LEU B CA 1
ATOM 1957 C C . LEU B 1 39 ? 4.336 22.219 0.924 1 98.81 39 LEU B C 1
ATOM 1959 O O . LEU B 1 39 ? 4.777 22.156 -0.224 1 98.81 39 LEU B O 1
ATOM 1963 N N . LEU B 1 40 ? 3.918 21.172 1.556 1 98.62 40 LEU B N 1
ATOM 1964 C CA . LEU B 1 40 ? 3.607 19.875 0.938 1 98.62 40 LEU B CA 1
ATOM 1965 C C . LEU B 1 40 ? 2.18 19.453 1.263 1 98.62 40 LEU B C 1
ATOM 1967 O O . LEU B 1 40 ? 1.705 19.656 2.383 1 98.62 40 LEU B O 1
ATOM 1971 N N . ARG B 1 41 ? 1.468 18.922 0.295 1 98.31 41 ARG B N 1
ATOM 1972 C CA . ARG B 1 41 ? 0.089 18.484 0.48 1 98.31 41 ARG B CA 1
ATOM 1973 C C . ARG B 1 41 ? -0.095 17.047 0.006 1 98.31 41 ARG B C 1
ATOM 1975 O O . ARG B 1 41 ? 0.452 16.656 -1.026 1 98.31 41 ARG B O 1
ATOM 1982 N N . PHE B 1 42 ? -0.814 16.297 0.827 1 98.62 42 PHE B N 1
ATOM 1983 C CA . PHE B 1 42 ? -1.194 14.961 0.379 1 98.62 42 PHE B CA 1
ATOM 1984 C C . PHE B 1 42 ? -2.707 14.852 0.228 1 98.62 42 PHE B C 1
ATOM 1986 O O . PHE B 1 42 ? -3.459 15.383 1.048 1 98.62 42 PHE B O 1
ATOM 1993 N N . PRO B 1 43 ? -3.168 14.094 -0.656 1 98.38 43 PRO B N 1
ATOM 1994 C CA . PRO B 1 43 ? -2.326 13.5 -1.692 1 98.38 43 PRO B CA 1
ATOM 1995 C C . PRO B 1 43 ? -1.683 14.539 -2.605 1 98.38 43 PRO B C 1
ATOM 1997 O O . PRO B 1 43 ? -2.246 15.617 -2.812 1 98.38 43 PRO B O 1
ATOM 2000 N N . GLU B 1 44 ? -0.454 14.273 -2.996 1 98.31 44 GLU B N 1
ATOM 2001 C CA . GLU B 1 44 ? 0.153 15.055 -4.07 1 98.31 44 GLU B CA 1
ATOM 2002 C C . GLU B 1 44 ? -0.474 14.719 -5.418 1 98.31 44 GLU B C 1
ATOM 2004 O O . GLU B 1 44 ? -0.091 13.734 -6.059 1 98.31 44 GLU B O 1
ATOM 2009 N N . ARG B 1 45 ? -1.333 15.484 -5.898 1 97.06 45 ARG B N 1
ATOM 2010 C CA . ARG B 1 45 ? -2.303 15.148 -6.938 1 97.06 45 ARG B CA 1
ATOM 2011 C C . ARG B 1 45 ? -1.68 15.266 -8.32 1 97.06 45 ARG B C 1
ATOM 2013 O O . ARG B 1 45 ? -2.256 14.797 -9.312 1 97.06 45 ARG B O 1
ATOM 2020 N N . SER B 1 46 ? -0.521 15.844 -8.406 1 97.56 46 SER B N 1
ATOM 2021 C CA . SER B 1 46 ? 0.086 16.062 -9.711 1 97.56 46 SER B CA 1
ATOM 2022 C C . SER B 1 46 ? 0.791 14.797 -10.211 1 97.56 46 SER B C 1
ATOM 2024 O O . SER B 1 46 ? 1.133 14.695 -11.391 1 97.56 46 SER B O 1
ATOM 2026 N N . THR B 1 47 ? 1.106 13.844 -9.305 1 97.75 47 THR B N 1
ATOM 2027 C CA . THR B 1 47 ? 1.769 12.609 -9.719 1 97.75 47 THR B CA 1
ATOM 2028 C C . THR B 1 47 ? 0.783 11.672 -10.398 1 97.75 47 THR B C 1
ATOM 2030 O O . THR B 1 47 ? -0.428 11.898 -10.367 1 97.75 47 THR B O 1
ATOM 2033 N N . GLU B 1 48 ? 1.285 10.672 -11.047 1 97.38 48 GLU B N 1
ATOM 2034 C CA . GLU B 1 48 ? 0.406 9.695 -11.68 1 97.38 48 GLU B CA 1
ATOM 2035 C C . GLU B 1 48 ? -0.485 9.008 -10.648 1 97.38 48 GLU B C 1
ATOM 2037 O O . GLU B 1 48 ? -1.679 8.812 -10.891 1 97.38 48 GLU B O 1
ATOM 2042 N N . ILE B 1 49 ? 0.095 8.617 -9.477 1 98.44 49 ILE B N 1
ATOM 2043 C CA . ILE B 1 49 ? -0.694 8.023 -8.406 1 98.44 49 ILE B CA 1
ATOM 2044 C C . ILE B 1 49 ? -1.712 9.039 -7.891 1 98.44 49 ILE B C 1
ATOM 2046 O O . ILE B 1 49 ? -2.873 8.695 -7.652 1 98.44 49 ILE B O 1
ATOM 2050 N N . GLY B 1 50 ? -1.269 10.305 -7.742 1 98.5 50 GLY B N 1
ATOM 2051 C CA . GLY B 1 50 ? -2.131 11.375 -7.27 1 98.5 50 GLY B CA 1
ATOM 2052 C C . GLY B 1 50 ? -3.334 11.609 -8.164 1 98.5 50 GLY B C 1
ATOM 2053 O O . GLY B 1 50 ? -4.43 11.906 -7.676 1 98.5 50 GLY B O 1
ATOM 2054 N N . LYS B 1 51 ? -3.148 11.469 -9.43 1 98.12 51 LYS B N 1
ATOM 2055 C CA . LYS B 1 51 ? -4.246 11.641 -10.375 1 98.12 51 LYS B CA 1
ATOM 2056 C C . LYS B 1 51 ? -5.312 10.562 -10.172 1 98.12 51 LYS B C 1
ATOM 2058 O O . LYS B 1 51 ? -6.512 10.852 -10.258 1 98.12 51 LYS B O 1
ATOM 2063 N N . LEU B 1 52 ? -4.91 9.336 -9.953 1 97.81 52 LEU B N 1
ATOM 2064 C CA . LEU B 1 52 ? -5.855 8.266 -9.656 1 97.81 52 LEU B CA 1
ATOM 2065 C C . LEU B 1 52 ? -6.641 8.57 -8.383 1 97.81 52 LEU B C 1
ATOM 2067 O O . LEU B 1 52 ? -7.859 8.398 -8.344 1 97.81 52 LEU B O 1
ATOM 2071 N N . LEU B 1 53 ? -5.969 9.031 -7.383 1 98.38 53 LEU B N 1
ATOM 2072 C CA . LEU B 1 53 ? -6.598 9.367 -6.109 1 98.38 53 LEU B CA 1
ATOM 2073 C C . LEU B 1 53 ? -7.57 10.531 -6.27 1 98.38 53 LEU B C 1
ATOM 2075 O O . LEU B 1 53 ? -8.648 10.531 -5.676 1 98.38 53 LEU B O 1
ATOM 2079 N N . SER B 1 54 ? -7.129 11.516 -7.113 1 97.75 54 SER B N 1
ATOM 2080 C CA . SER B 1 54 ? -8 12.656 -7.363 1 97.75 54 SER B CA 1
ATOM 2081 C C . SER B 1 54 ? -9.312 12.219 -8.008 1 97.75 54 SER B C 1
ATOM 2083 O O . SER B 1 54 ? -10.391 12.656 -7.605 1 97.75 54 SER B O 1
ATOM 2085 N N . SER B 1 55 ? -9.188 11.344 -9 1 97.75 55 SER B N 1
ATOM 2086 C CA . SER B 1 55 ? -10.375 10.805 -9.664 1 97.75 55 SER B CA 1
ATOM 2087 C C . SER B 1 55 ? -11.273 10.07 -8.672 1 97.75 55 SER B C 1
ATOM 2089 O O . SER B 1 55 ? -12.5 10.234 -8.703 1 97.75 55 SER B O 1
ATOM 2091 N N . TYR B 1 56 ? -10.734 9.32 -7.77 1 97.94 56 TYR B N 1
ATOM 2092 C CA . TYR B 1 56 ? -11.469 8.586 -6.746 1 97.94 56 TYR B CA 1
ATOM 2093 C C . TYR B 1 56 ? -12.164 9.539 -5.785 1 97.94 56 TYR B C 1
ATOM 2095 O O . TYR B 1 56 ? -13.359 9.383 -5.496 1 97.94 56 TYR B O 1
ATOM 2103 N N . LEU B 1 57 ? -11.391 10.547 -5.336 1 96.62 57 LEU B N 1
ATOM 2104 C CA . LEU B 1 57 ? -11.914 11.492 -4.359 1 96.62 57 LEU B CA 1
ATOM 2105 C C . LEU B 1 57 ? -13.062 12.305 -4.949 1 96.62 57 LEU B C 1
ATOM 2107 O O . LEU B 1 57 ? -14.016 12.648 -4.246 1 96.62 57 LEU B O 1
ATOM 2111 N N . GLN B 1 58 ? -13 12.57 -6.246 1 96.12 58 GLN B N 1
ATOM 2112 C CA . GLN B 1 58 ? -14.016 13.359 -6.938 1 96.12 58 GLN B CA 1
ATOM 2113 C C . GLN B 1 58 ? -15.172 12.477 -7.406 1 96.12 58 GLN B C 1
ATOM 2115 O O . GLN B 1 58 ? -16.016 12.914 -8.188 1 96.12 58 GLN B O 1
ATOM 2120 N N . LYS B 1 59 ? -15.164 11.172 -7.016 1 95.56 59 LYS B N 1
ATOM 2121 C CA . LYS B 1 59 ? -16.234 10.211 -7.289 1 95.56 59 LYS B CA 1
ATOM 2122 C C . LYS B 1 59 ? -16.328 9.898 -8.781 1 95.56 59 LYS B C 1
ATOM 2124 O O . LYS B 1 59 ? -17.391 9.555 -9.281 1 95.56 59 LYS B O 1
ATOM 2129 N N . LYS B 1 60 ? -15.25 10.062 -9.492 1 96.19 60 LYS B N 1
ATOM 2130 C CA . LYS B 1 60 ? -15.219 9.773 -10.922 1 96.19 60 LYS B CA 1
ATOM 2131 C C . LYS B 1 60 ? -14.836 8.32 -11.18 1 96.19 60 LYS B C 1
ATOM 2133 O O . LYS B 1 60 ? -15.016 7.809 -12.281 1 96.19 60 LYS B O 1
ATOM 2138 N N . SER B 1 61 ? -14.273 7.645 -10.211 1 95.94 61 SER B N 1
ATOM 2139 C CA . SER B 1 61 ? -13.914 6.23 -10.297 1 95.94 61 SER B CA 1
ATOM 2140 C C . SER B 1 61 ? -14.07 5.543 -8.945 1 95.94 61 SER B C 1
ATOM 2142 O O . SER B 1 61 ? -14.102 6.203 -7.902 1 95.94 61 SER B O 1
ATOM 2144 N N . ASP B 1 62 ? -14.336 4.254 -9.047 1 95.94 62 ASP B N 1
ATOM 2145 C CA . ASP B 1 62 ? -14.375 3.441 -7.84 1 95.94 62 ASP B CA 1
ATOM 2146 C C . ASP B 1 62 ? -13.148 2.537 -7.742 1 95.94 62 ASP B C 1
ATOM 2148 O O . ASP B 1 62 ? -12.688 1.999 -8.75 1 95.94 62 ASP B O 1
ATOM 2152 N N . VAL B 1 63 ? -12.625 2.469 -6.574 1 95.88 63 VAL B N 1
ATOM 2153 C CA . VAL B 1 63 ? -11.469 1.628 -6.277 1 95.88 63 VAL B CA 1
ATOM 2154 C C . VAL B 1 63 ? -11.711 0.857 -4.984 1 95.88 63 VAL B C 1
ATOM 2156 O O . VAL B 1 63 ? -12.312 1.381 -4.047 1 95.88 63 VAL B O 1
ATOM 2159 N N . GLU B 1 64 ? -11.297 -0.36 -4.926 1 97.88 64 GLU B N 1
ATOM 2160 C CA . GLU B 1 64 ? -11.414 -1.192 -3.734 1 97.88 64 GLU B CA 1
ATOM 2161 C C . GLU B 1 64 ? -10.758 -0.528 -2.529 1 97.88 64 GLU B C 1
ATOM 2163 O O . GLU B 1 64 ? -9.703 0.09 -2.654 1 97.88 64 GLU B O 1
ATOM 2168 N N . ASP B 1 65 ? -11.359 -0.672 -1.338 1 97.88 65 ASP B N 1
ATOM 2169 C CA . ASP B 1 65 ? -11.008 0.108 -0.153 1 97.88 65 ASP B CA 1
ATOM 2170 C C . ASP B 1 65 ? -9.562 -0.138 0.262 1 97.88 65 ASP B C 1
ATOM 2172 O O . ASP B 1 65 ? -8.844 0.801 0.604 1 97.88 65 ASP B O 1
ATOM 2176 N N . HIS B 1 66 ? -9.125 -1.426 0.281 1 98.62 66 HIS B N 1
ATOM 2177 C CA . HIS B 1 66 ? -7.727 -1.692 0.606 1 98.62 66 HIS B CA 1
ATOM 2178 C C . HIS B 1 66 ? -6.793 -1.064 -0.422 1 98.62 66 HIS B C 1
ATOM 2180 O O . HIS B 1 66 ? -5.766 -0.484 -0.061 1 98.62 66 HIS B O 1
ATOM 2186 N N . SER B 1 67 ? -7.207 -1.169 -1.653 1 98.75 67 SER B N 1
ATOM 2187 C CA . SER B 1 67 ? -6.414 -0.641 -2.76 1 98.75 67 SER B CA 1
ATOM 2188 C C . SER B 1 67 ? -6.223 0.867 -2.633 1 98.75 67 SER B C 1
ATOM 2190 O O . SER B 1 67 ? -5.105 1.37 -2.762 1 98.75 67 SER B O 1
ATOM 2192 N N . VAL B 1 68 ? -7.301 1.595 -2.412 1 98.38 68 VAL B N 1
ATOM 2193 C CA . VAL B 1 68 ? -7.207 3.051 -2.346 1 98.38 68 VAL B CA 1
ATOM 2194 C C . VAL B 1 68 ? -6.352 3.459 -1.149 1 98.38 68 VAL B C 1
ATOM 2196 O O . VAL B 1 68 ? -5.586 4.422 -1.227 1 98.38 68 VAL B O 1
ATOM 2199 N N . HIS B 1 69 ? -6.449 2.74 0.018 1 98.88 69 HIS B N 1
ATOM 2200 C CA . HIS B 1 69 ? -5.586 3.01 1.16 1 98.88 69 HIS B CA 1
ATOM 2201 C C . HIS B 1 69 ? -4.113 2.891 0.774 1 98.88 69 HIS B C 1
ATOM 2203 O O . HIS B 1 69 ? -3.307 3.758 1.117 1 98.88 69 HIS B O 1
ATOM 2209 N N . LEU B 1 70 ? -3.803 1.838 0.058 1 98.94 70 LEU B N 1
ATOM 2210 C CA . LEU B 1 70 ? -2.426 1.572 -0.344 1 98.94 70 LEU B CA 1
ATOM 2211 C C . LEU B 1 70 ? -1.949 2.602 -1.362 1 98.94 70 LEU B C 1
ATOM 2213 O O . LEU B 1 70 ? -0.771 2.967 -1.378 1 98.94 70 LEU B O 1
ATOM 2217 N N . LEU B 1 71 ? -2.85 3.094 -2.221 1 98.88 71 LEU B N 1
ATOM 2218 C CA . LEU B 1 71 ? -2.512 4.156 -3.158 1 98.88 71 LEU B CA 1
ATOM 2219 C C . LEU B 1 71 ? -2.156 5.441 -2.418 1 98.88 71 LEU B C 1
ATOM 2221 O O . LEU B 1 71 ? -1.195 6.125 -2.777 1 98.88 71 LEU B O 1
ATOM 2225 N N . PHE B 1 72 ? -2.932 5.781 -1.332 1 98.88 72 PHE B N 1
ATOM 2226 C CA . PHE B 1 72 ? -2.609 6.957 -0.534 1 98.88 72 PHE B CA 1
ATOM 2227 C C . PHE B 1 72 ? -1.215 6.836 0.067 1 98.88 72 PHE B C 1
ATOM 2229 O O . PHE B 1 72 ? -0.437 7.793 0.04 1 98.88 72 PHE B O 1
ATOM 2236 N N . SER B 1 73 ? -0.911 5.668 0.585 1 98.94 73 SER B N 1
ATOM 2237 C CA . SER B 1 73 ? 0.401 5.453 1.185 1 98.94 73 SER B CA 1
ATOM 2238 C C . SER B 1 73 ? 1.506 5.52 0.135 1 98.94 73 SER B C 1
ATOM 2240 O O . SER B 1 73 ? 2.549 6.137 0.362 1 98.94 73 SER B O 1
ATOM 2242 N N . ALA B 1 74 ? 1.246 4.867 -0.996 1 98.94 74 ALA B N 1
ATOM 2243 C CA . ALA B 1 74 ? 2.217 4.918 -2.086 1 98.94 74 ALA B CA 1
ATOM 2244 C C . ALA B 1 74 ? 2.512 6.359 -2.492 1 98.94 74 ALA B C 1
ATOM 2246 O O . ALA B 1 74 ? 3.654 6.699 -2.807 1 98.94 74 ALA B O 1
ATOM 2247 N N . ASN B 1 75 ? 1.504 7.199 -2.525 1 98.94 75 ASN B N 1
ATOM 2248 C CA . ASN B 1 75 ? 1.628 8.617 -2.859 1 98.94 75 ASN B CA 1
ATOM 2249 C C . ASN B 1 75 ? 2.512 9.352 -1.856 1 98.94 75 ASN B C 1
ATOM 2251 O O . ASN B 1 75 ? 3.279 10.234 -2.234 1 98.94 75 ASN B O 1
ATOM 2255 N N . ARG B 1 76 ? 2.453 8.992 -0.582 1 98.94 76 ARG B N 1
ATOM 2256 C CA . ARG B 1 76 ? 3.324 9.578 0.433 1 98.94 76 ARG B CA 1
ATOM 2257 C C . ARG B 1 76 ? 4.766 9.109 0.252 1 98.94 76 ARG B C 1
ATOM 2259 O O . ARG B 1 76 ? 5.691 9.922 0.268 1 98.94 76 ARG B O 1
ATOM 2266 N N . TRP B 1 77 ? 4.938 7.824 -0.024 1 98.81 77 TRP B N 1
ATOM 2267 C CA . TRP B 1 77 ? 6.273 7.254 -0.149 1 98.81 77 TRP B CA 1
ATOM 2268 C C . TRP B 1 77 ? 7.008 7.836 -1.353 1 98.81 77 TRP B C 1
ATOM 2270 O O . TRP B 1 77 ? 8.227 8.023 -1.315 1 98.81 77 TRP B O 1
ATOM 2280 N N . GLU B 1 78 ? 6.254 8.094 -2.43 1 98.56 78 GLU B N 1
ATOM 2281 C CA . GLU B 1 78 ? 6.949 8.586 -3.613 1 98.56 78 GLU B CA 1
ATOM 2282 C C . GLU B 1 78 ? 7.508 9.984 -3.383 1 98.56 78 GLU B C 1
ATOM 2284 O O . GLU B 1 78 ? 8.367 10.445 -4.137 1 98.56 78 GLU B O 1
ATOM 2289 N N . GLN B 1 79 ? 7.117 10.68 -2.279 1 98.69 79 GLN B N 1
ATOM 2290 C CA . GLN B 1 79 ? 7.617 12.008 -1.94 1 98.69 79 GLN B CA 1
ATOM 2291 C C . GLN B 1 79 ? 8.727 11.93 -0.896 1 98.69 79 GLN B C 1
ATOM 2293 O O . GLN B 1 79 ? 9.352 12.938 -0.572 1 98.69 79 GLN B O 1
ATOM 2298 N N . VAL B 1 80 ? 9.031 10.75 -0.387 1 98.81 80 VAL B N 1
ATOM 2299 C CA . VAL B 1 80 ? 9.945 10.594 0.742 1 98.81 80 VAL B CA 1
ATOM 2300 C C . VAL B 1 80 ? 11.336 11.062 0.346 1 98.81 80 VAL B C 1
ATOM 2302 O O . VAL B 1 80 ? 11.992 11.781 1.101 1 98.81 80 VAL B O 1
ATOM 2305 N N . PRO B 1 81 ? 11.883 10.719 -0.853 1 98.56 81 PRO B N 1
ATOM 2306 C CA . PRO B 1 81 ? 13.203 11.242 -1.207 1 98.56 81 PRO B CA 1
ATOM 2307 C C . PRO B 1 81 ? 13.258 12.766 -1.179 1 98.56 81 PRO B C 1
ATOM 2309 O O . PRO B 1 81 ? 14.227 13.344 -0.666 1 98.56 81 PRO B O 1
ATOM 2312 N N . LEU B 1 82 ? 12.203 13.414 -1.715 1 98.62 82 LEU B N 1
ATOM 2313 C CA . LEU B 1 82 ? 12.133 14.867 -1.698 1 98.62 82 LEU B CA 1
ATOM 2314 C C . LEU B 1 82 ? 12.07 15.391 -0.268 1 98.62 82 LEU B C 1
ATOM 2316 O O . LEU B 1 82 ? 12.75 16.359 0.071 1 98.62 82 LEU B O 1
ATOM 2320 N N . ILE B 1 83 ? 11.281 14.766 0.612 1 98.81 83 ILE B N 1
ATOM 2321 C CA . ILE B 1 83 ? 11.109 15.172 2.004 1 98.81 83 ILE B CA 1
ATOM 2322 C C . ILE B 1 83 ? 12.453 15.102 2.729 1 98.81 83 ILE B C 1
ATOM 2324 O O . ILE B 1 83 ? 12.867 16.062 3.369 1 98.81 83 ILE B O 1
ATOM 2328 N N . LYS B 1 84 ? 13.094 14 2.588 1 98.69 84 LYS B N 1
ATOM 2329 C CA . LYS B 1 84 ? 14.375 13.82 3.256 1 98.69 84 LYS B CA 1
ATOM 2330 C C . LYS B 1 84 ? 15.406 14.828 2.746 1 98.69 84 LYS B C 1
ATOM 2332 O O . LYS B 1 84 ? 16.172 15.398 3.529 1 98.69 84 LYS B O 1
ATOM 2337 N N . GLU B 1 85 ? 15.414 15 1.454 1 98.56 85 GLU B N 1
ATOM 2338 C CA . GLU B 1 85 ? 16.344 15.953 0.85 1 98.56 85 GLU B CA 1
ATOM 2339 C C . GLU B 1 85 ? 16.109 17.359 1.385 1 98.56 85 GLU B C 1
ATOM 2341 O O . GLU B 1 85 ? 17.047 18.016 1.833 1 98.56 85 GLU B O 1
ATOM 2346 N N . LYS B 1 86 ? 14.891 17.844 1.351 1 98.62 86 LYS B N 1
ATOM 2347 C CA . LYS B 1 86 ? 14.555 19.188 1.803 1 98.62 86 LYS B CA 1
ATOM 2348 C C . LYS B 1 86 ? 14.883 19.375 3.281 1 98.62 86 LYS B C 1
ATOM 2350 O O . LYS B 1 86 ? 15.5 20.359 3.668 1 98.62 86 LYS B O 1
ATOM 2355 N N . LEU B 1 87 ? 14.508 18.406 4.098 1 98.56 87 LEU B N 1
ATOM 2356 C CA . LEU B 1 87 ? 14.789 18.5 5.523 1 98.56 87 LEU B CA 1
ATOM 2357 C C . LEU B 1 87 ? 16.297 18.578 5.781 1 98.56 87 LEU B C 1
ATOM 2359 O O . LEU B 1 87 ? 16.75 19.359 6.613 1 98.56 87 LEU B O 1
ATOM 2363 N N . SER B 1 88 ? 17.062 17.766 5.059 1 97.62 88 SER B N 1
ATOM 2364 C CA . SER B 1 88 ? 18.5 17.719 5.254 1 97.62 88 SER B CA 1
ATOM 2365 C C . SER B 1 88 ? 19.156 19.031 4.859 1 97.62 88 SER B C 1
ATOM 2367 O O . SER B 1 88 ? 20.25 19.359 5.324 1 97.62 88 SER B O 1
ATOM 2369 N N . GLN B 1 89 ? 18.469 19.797 4.016 1 97.38 89 GLN B N 1
ATOM 2370 C CA . GLN B 1 89 ? 18.969 21.078 3.555 1 97.38 89 GLN B CA 1
ATOM 2371 C C . GLN B 1 89 ? 18.531 22.203 4.484 1 97.38 89 GLN B C 1
ATOM 2373 O O . GLN B 1 89 ? 18.75 23.391 4.188 1 97.38 89 GLN B O 1
ATOM 2378 N N . GLY B 1 90 ? 17.875 21.828 5.547 1 97.25 90 GLY B N 1
ATOM 2379 C CA . GLY B 1 90 ? 17.469 22.812 6.539 1 97.25 90 GLY B CA 1
ATOM 2380 C C . GLY B 1 90 ? 16.109 23.422 6.246 1 97.25 90 GLY B C 1
ATOM 2381 O O . GLY B 1 90 ? 15.719 24.406 6.883 1 97.25 90 GLY B O 1
ATOM 2382 N N . VAL B 1 91 ? 15.375 22.891 5.23 1 98.44 91 VAL B N 1
ATOM 2383 C CA . VAL B 1 91 ? 14.062 23.391 4.855 1 98.44 91 VAL B CA 1
ATOM 2384 C C . VAL B 1 91 ? 12.992 22.766 5.746 1 98.44 91 VAL B C 1
ATOM 2386 O O . VAL B 1 91 ? 12.906 21.547 5.848 1 98.44 91 VAL B O 1
ATOM 2389 N N . THR B 1 92 ? 12.25 23.594 6.441 1 98.75 92 THR B N 1
ATOM 2390 C CA . THR B 1 92 ? 11.086 23.125 7.18 1 98.75 92 THR B CA 1
ATOM 2391 C C . THR B 1 92 ? 9.922 22.828 6.23 1 98.75 92 THR B C 1
ATOM 2393 O O . THR B 1 92 ? 9.617 23.641 5.352 1 98.75 92 THR B O 1
ATOM 2396 N N . LEU B 1 93 ? 9.367 21.625 6.379 1 98.94 93 LEU B N 1
ATOM 2397 C CA . LEU B 1 93 ? 8.211 21.25 5.57 1 98.94 93 LEU B CA 1
ATOM 2398 C C . LEU B 1 93 ? 6.926 21.312 6.391 1 98.94 93 LEU B C 1
ATOM 2400 O O . LEU B 1 93 ? 6.836 20.688 7.453 1 98.94 93 LEU B O 1
ATOM 2404 N N . VAL B 1 94 ? 5.996 22.141 5.93 1 98.94 94 VAL B N 1
ATOM 2405 C CA . VAL B 1 94 ? 4.633 22.172 6.457 1 98.94 94 VAL B CA 1
ATOM 2406 C C . VAL B 1 94 ? 3.727 21.297 5.582 1 98.94 94 VAL B C 1
ATOM 2408 O O . VAL B 1 94 ? 3.584 21.547 4.383 1 98.94 94 VAL B O 1
ATOM 2411 N N . VAL B 1 95 ? 3.129 20.266 6.184 1 98.94 95 VAL B N 1
ATOM 2412 C CA . VAL B 1 95 ? 2.439 19.234 5.418 1 98.94 95 VAL B CA 1
ATOM 2413 C C . VAL B 1 95 ? 0.945 19.281 5.73 1 98.94 95 VAL B C 1
ATOM 2415 O O . VAL B 1 95 ? 0.542 19.125 6.887 1 98.94 95 VAL B O 1
ATOM 2418 N N . ASP B 1 96 ? 0.144 19.516 4.688 1 98.69 96 ASP B N 1
ATOM 2419 C CA . ASP B 1 96 ? -1.31 19.406 4.773 1 98.69 96 ASP B CA 1
ATOM 2420 C C . ASP B 1 96 ? -1.764 17.969 4.594 1 98.69 96 ASP B C 1
ATOM 2422 O O . ASP B 1 96 ? -1.896 17.484 3.467 1 98.69 96 ASP B O 1
ATOM 2426 N N . ARG B 1 97 ? -2.125 17.297 5.664 1 98.62 97 ARG B N 1
ATOM 2427 C CA . ARG B 1 97 ? -2.494 15.883 5.754 1 98.62 97 ARG B CA 1
ATOM 2428 C C . ARG B 1 97 ? -1.279 14.984 5.555 1 98.62 97 ARG B C 1
ATOM 2430 O O . ARG B 1 97 ? -0.364 15.328 4.805 1 98.62 97 ARG B O 1
ATOM 2437 N N . TYR B 1 98 ? -1.213 13.93 6.254 1 98.81 98 TYR B N 1
ATOM 2438 C CA . TYR B 1 98 ? -0.138 12.945 6.234 1 98.81 98 TYR B CA 1
ATOM 2439 C C . TYR B 1 98 ? -0.678 11.539 6.496 1 98.81 98 TYR B C 1
ATOM 2441 O O . TYR B 1 98 ? -1.791 11.211 6.078 1 98.81 98 TYR B O 1
ATOM 2449 N N . ALA B 1 99 ? 0.088 10.672 7.07 1 98.88 99 ALA B N 1
ATOM 2450 C CA . ALA B 1 99 ? -0.275 9.273 7.254 1 98.88 99 ALA B CA 1
ATOM 2451 C C . ALA B 1 99 ? -1.475 9.133 8.188 1 98.88 99 ALA B C 1
ATOM 2453 O O . ALA B 1 99 ? -2.268 8.195 8.047 1 98.88 99 ALA B O 1
ATOM 2454 N N . PHE B 1 100 ? -1.7 10.078 9.07 1 98.88 100 PHE B N 1
ATOM 2455 C CA . PHE B 1 100 ? -2.738 9.992 10.094 1 98.88 100 PHE B CA 1
ATOM 2456 C C . PHE B 1 100 ? -4.125 10.109 9.469 1 98.88 100 PHE B C 1
ATOM 2458 O O . PHE B 1 100 ? -5.039 9.367 9.828 1 98.88 100 PHE B O 1
ATOM 2465 N N . SER B 1 101 ? -4.215 11.039 8.508 1 98.5 101 SER B N 1
ATOM 2466 C CA . SER B 1 101 ? -5.445 11.102 7.723 1 98.5 101 SER B CA 1
ATOM 2467 C C . SER B 1 101 ? -5.699 9.781 7 1 98.5 101 SER B C 1
ATOM 2469 O O . SER B 1 101 ? -6.828 9.281 6.98 1 98.5 101 SER B O 1
ATOM 2471 N N . GLY B 1 102 ? -4.641 9.195 6.398 1 98.38 102 GLY B N 1
ATOM 2472 C CA . GLY B 1 102 ? -4.797 7.91 5.738 1 98.38 102 GLY B CA 1
ATOM 2473 C C . GLY B 1 102 ? -5.371 6.84 6.648 1 98.38 102 GLY B C 1
ATOM 2474 O O . GLY B 1 102 ? -6.363 6.195 6.305 1 98.38 102 GLY B O 1
ATOM 2475 N N . VAL B 1 103 ? -4.793 6.719 7.828 1 98.81 103 VAL B N 1
ATOM 2476 C CA . VAL B 1 103 ? -5.203 5.703 8.789 1 98.81 103 VAL B CA 1
ATOM 2477 C C . VAL B 1 103 ? -6.605 6.016 9.305 1 98.81 103 VAL B C 1
ATOM 2479 O O . VAL B 1 103 ? -7.461 5.129 9.367 1 98.81 103 VAL B O 1
ATOM 2482 N N . ALA B 1 104 ? -6.891 7.254 9.641 1 98.69 104 ALA B N 1
ATOM 2483 C CA . ALA B 1 104 ? -8.164 7.629 10.234 1 98.69 104 ALA B CA 1
ATOM 2484 C C . ALA B 1 104 ? -9.312 7.422 9.25 1 98.69 104 ALA B C 1
ATOM 2486 O O . ALA B 1 104 ? -10.367 6.883 9.617 1 98.69 104 ALA B O 1
ATOM 2487 N N . PHE B 1 105 ? -9.133 7.816 7.984 1 98 105 PHE B N 1
ATOM 2488 C CA . PHE B 1 105 ? -10.211 7.746 7 1 98 105 PHE B CA 1
ATOM 2489 C C . PHE B 1 105 ? -10.461 6.301 6.578 1 98 105 PHE B C 1
ATOM 2491 O O . PHE B 1 105 ? -11.617 5.891 6.414 1 98 105 PHE B O 1
ATOM 2498 N N . THR B 1 106 ? -9.414 5.523 6.395 1 98.5 106 THR B N 1
ATOM 2499 C CA . THR B 1 106 ? -9.625 4.113 6.094 1 98.5 106 THR B CA 1
ATOM 2500 C C . THR B 1 106 ? -10.18 3.375 7.309 1 98.5 106 THR B C 1
ATOM 2502 O O . THR B 1 106 ? -11.086 2.545 7.18 1 98.5 106 THR B O 1
ATOM 2505 N N . GLY B 1 107 ? -9.641 3.719 8.492 1 98.31 107 GLY B N 1
ATOM 2506 C CA . GLY B 1 107 ? -10.133 3.115 9.719 1 98.31 107 GLY B CA 1
ATOM 2507 C C . GLY B 1 107 ? -11.602 3.396 9.969 1 98.31 107 GLY B C 1
ATOM 2508 O O . GLY B 1 107 ? -12.258 2.674 10.727 1 98.31 107 GLY B O 1
ATOM 2509 N N . ALA B 1 108 ? -12.125 4.434 9.414 1 97.88 108 ALA B N 1
ATOM 2510 C CA . ALA B 1 108 ? -13.531 4.82 9.555 1 97.88 108 ALA B CA 1
ATOM 2511 C C . ALA B 1 108 ? -14.43 3.934 8.703 1 97.88 108 ALA B C 1
ATOM 2513 O O . ALA B 1 108 ? -15.656 3.938 8.875 1 97.88 108 ALA B O 1
ATOM 2514 N N . LYS B 1 109 ? -13.828 3.203 7.703 1 97 109 LYS B N 1
ATOM 2515 C CA . LYS B 1 109 ? -14.578 2.248 6.895 1 97 109 LYS B CA 1
ATOM 2516 C C . LYS B 1 109 ? -14.797 0.941 7.648 1 97 109 LYS B C 1
ATOM 2518 O O . LYS B 1 109 ? -14.18 0.704 8.688 1 97 109 LYS B O 1
ATOM 2523 N N . GLU B 1 110 ? -15.68 0.129 7.141 1 93.56 110 GLU B N 1
ATOM 2524 C CA . GLU B 1 110 ? -16 -1.142 7.785 1 93.56 110 GLU B CA 1
ATOM 2525 C C . GLU B 1 110 ? -14.883 -2.162 7.57 1 93.56 110 GLU B C 1
ATOM 2527 O O . GLU B 1 110 ? -14.258 -2.191 6.512 1 93.56 110 GLU B O 1
ATOM 2532 N N . ASN B 1 111 ? -14.562 -3.016 8.523 1 92.12 111 ASN B N 1
ATOM 2533 C CA . ASN B 1 111 ? -13.727 -4.211 8.461 1 92.12 111 ASN B CA 1
ATOM 2534 C C . ASN B 1 111 ? -12.25 -3.859 8.312 1 92.12 111 ASN B C 1
ATOM 2536 O O . ASN B 1 111 ? -11.516 -4.52 7.574 1 92.12 111 ASN B O 1
ATOM 2540 N N . PHE B 1 112 ? -11.891 -2.684 8.891 1 97.38 112 PHE B N 1
ATOM 2541 C CA . PHE B 1 112 ? -10.484 -2.316 8.953 1 97.38 112 PHE B CA 1
ATOM 2542 C C . PHE B 1 112 ? -10.023 -2.16 10.398 1 97.38 112 PHE B C 1
ATOM 2544 O O . PHE B 1 112 ? -10.781 -1.676 11.242 1 97.38 112 PHE B O 1
ATOM 2551 N N . SER B 1 113 ? -8.867 -2.59 10.695 1 96.69 113 SER B N 1
ATOM 2552 C CA . SER B 1 113 ? -8.195 -2.262 11.953 1 96.69 113 SER B CA 1
ATOM 2553 C C . SER B 1 113 ? -7.184 -1.14 11.758 1 96.69 113 SER B C 1
ATOM 2555 O O . SER B 1 113 ? -6.523 -1.062 10.719 1 96.69 113 SER B O 1
ATOM 2557 N N . LEU B 1 114 ? -6.984 -0.336 12.758 1 97.56 114 LEU B N 1
ATOM 2558 C CA . LEU B 1 114 ? -6 0.74 12.68 1 97.56 114 LEU B CA 1
ATOM 2559 C C . LEU B 1 114 ? -4.598 0.18 12.477 1 97.56 114 LEU B C 1
ATOM 2561 O O . LEU B 1 114 ? -3.77 0.796 11.805 1 97.56 114 LEU B O 1
ATOM 2565 N N . ASP B 1 115 ? -4.426 -0.969 13.023 1 96.88 115 ASP B N 1
ATOM 2566 C CA . ASP B 1 115 ? -3.113 -1.59 12.898 1 96.88 115 ASP B CA 1
ATOM 2567 C C . ASP B 1 115 ? -2.793 -1.899 11.438 1 96.88 115 ASP B C 1
ATOM 2569 O O . ASP B 1 115 ? -1.713 -1.564 10.945 1 96.88 115 ASP B O 1
ATOM 2573 N N . TRP B 1 116 ? -3.73 -2.518 10.766 1 98.12 116 TRP B N 1
ATOM 2574 C CA . TRP B 1 116 ? -3.541 -2.785 9.344 1 98.12 116 TRP B CA 1
ATOM 2575 C C . TRP B 1 116 ? -3.297 -1.491 8.57 1 98.12 116 TRP B C 1
ATOM 2577 O O . TRP B 1 116 ? -2.398 -1.422 7.73 1 98.12 116 TRP B O 1
ATOM 2587 N N . CYS B 1 117 ? -4.016 -0.461 8.945 1 98.69 117 CYS B N 1
ATOM 2588 C CA . CYS B 1 117 ? -3.975 0.803 8.219 1 98.69 117 CYS B CA 1
ATOM 2589 C C . CYS B 1 117 ? -2.635 1.5 8.414 1 98.69 117 CYS B C 1
ATOM 2591 O O . CYS B 1 117 ? -2.189 2.254 7.543 1 98.69 117 CYS B O 1
ATOM 2593 N N . LYS B 1 118 ? -1.95 1.261 9.516 1 98.75 118 LYS B N 1
ATOM 2594 C CA . LYS B 1 118 ? -0.681 1.917 9.812 1 98.75 118 LYS B CA 1
ATOM 2595 C C . LYS B 1 118 ? 0.467 1.279 9.039 1 98.75 118 LYS B C 1
ATOM 2597 O O . LYS B 1 118 ? 1.458 1.943 8.727 1 98.75 118 LYS B O 1
ATOM 2602 N N . GLN B 1 119 ? 0.316 0.048 8.68 1 98.44 119 GLN B N 1
ATOM 2603 C CA . GLN B 1 119 ? 1.445 -0.79 8.297 1 98.44 119 GLN B CA 1
ATOM 2604 C C . GLN B 1 119 ? 2.102 -0.272 7.016 1 98.44 119 GLN B C 1
ATOM 2606 O O . GLN B 1 119 ? 3.328 -0.192 6.93 1 98.44 119 GLN B O 1
ATOM 2611 N N . PRO B 1 120 ? 1.321 0.128 6.035 1 98.62 120 PRO B N 1
ATOM 2612 C CA . PRO B 1 120 ? 1.972 0.559 4.793 1 98.62 120 PRO B CA 1
ATOM 2613 C C . PRO B 1 120 ? 2.801 1.828 4.977 1 98.62 120 PRO B C 1
ATOM 2615 O O . PRO B 1 120 ? 3.643 2.146 4.129 1 98.62 120 PRO B O 1
ATOM 2618 N N . ASP B 1 121 ? 2.553 2.568 6.07 1 98.75 121 ASP B N 1
ATOM 2619 C CA . ASP B 1 121 ? 3.215 3.852 6.285 1 98.75 121 ASP B CA 1
ATOM 2620 C C . ASP B 1 121 ? 4.355 3.719 7.289 1 98.75 121 ASP B C 1
ATOM 2622 O O . ASP B 1 121 ? 5.02 4.703 7.621 1 98.75 121 ASP B O 1
ATOM 2626 N N . VAL B 1 122 ? 4.586 2.52 7.824 1 98.56 122 VAL B N 1
ATOM 2627 C CA . VAL B 1 122 ? 5.664 2.305 8.781 1 98.56 122 VAL B CA 1
ATOM 2628 C C . VAL B 1 122 ? 7.008 2.637 8.133 1 98.56 122 VAL B C 1
ATOM 2630 O O . VAL B 1 122 ? 7.336 2.107 7.066 1 98.56 122 VAL B O 1
ATOM 2633 N N . GLY B 1 123 ? 7.762 3.57 8.789 1 98.31 123 GLY B N 1
ATOM 2634 C CA . GLY B 1 123 ? 9.07 3.945 8.289 1 98.31 123 GLY B CA 1
ATOM 2635 C C . GLY B 1 123 ? 9.086 5.293 7.594 1 98.31 123 GLY B C 1
ATOM 2636 O O . GLY B 1 123 ? 10.148 5.836 7.293 1 98.31 123 GLY B O 1
ATOM 2637 N N . LEU B 1 124 ? 7.902 5.883 7.266 1 98.81 124 LEU B N 1
ATOM 2638 C CA . LEU B 1 124 ? 7.859 7.25 6.762 1 98.81 124 LEU B CA 1
ATOM 2639 C C . LEU B 1 124 ? 8.617 8.195 7.688 1 98.81 124 LEU B C 1
ATOM 2641 O O . LEU B 1 124 ? 8.789 7.906 8.875 1 98.81 124 LEU B O 1
ATOM 2645 N N . PRO B 1 125 ? 9.086 9.328 7.094 1 98.81 125 PRO B N 1
ATOM 2646 C CA . PRO B 1 125 ? 9.664 10.32 8 1 98.81 125 PRO B CA 1
ATOM 2647 C C . PRO B 1 125 ? 8.711 10.711 9.133 1 98.81 125 PRO B C 1
ATOM 2649 O O . PRO B 1 125 ? 7.559 11.062 8.875 1 98.81 125 PRO B O 1
ATOM 2652 N N . LYS B 1 126 ? 9.164 10.609 10.328 1 98.81 126 LYS B N 1
ATOM 2653 C CA . LYS B 1 126 ? 8.352 10.922 11.5 1 98.81 126 LYS B CA 1
ATOM 2654 C C . LYS B 1 126 ? 8.219 12.43 11.688 1 98.81 126 LYS B C 1
ATOM 2656 O O . LYS B 1 126 ? 9.219 13.148 11.695 1 98.81 126 LYS B O 1
ATOM 2661 N N . PRO B 1 127 ? 7.012 12.922 11.797 1 98.81 127 PRO B N 1
ATOM 2662 C CA . PRO B 1 127 ? 6.859 14.359 12.031 1 98.81 127 PRO B CA 1
ATOM 2663 C C . PRO B 1 127 ? 7.492 14.812 13.344 1 98.81 127 PRO B C 1
ATOM 2665 O O . PRO B 1 127 ? 7.48 14.062 14.328 1 98.81 127 PRO B O 1
ATOM 2668 N N . ASP B 1 128 ? 8.023 16.016 13.352 1 98.75 128 ASP B N 1
ATOM 2669 C CA . ASP B 1 128 ? 8.492 16.641 14.578 1 98.75 128 ASP B CA 1
ATOM 2670 C C . ASP B 1 128 ? 7.32 17.188 15.398 1 98.75 128 ASP B C 1
ATOM 2672 O O . ASP B 1 128 ? 7.43 17.359 16.609 1 98.75 128 ASP B O 1
ATOM 2676 N N . LEU B 1 129 ? 6.25 17.484 14.711 1 98.81 129 LEU B N 1
ATOM 2677 C CA . LEU B 1 129 ? 5.039 18.047 15.305 1 98.81 129 LEU B CA 1
ATOM 2678 C C . LEU B 1 129 ? 3.811 17.688 14.469 1 98.81 129 LEU B C 1
ATOM 2680 O O . LEU B 1 129 ? 3.846 17.75 13.242 1 98.81 129 LEU B O 1
ATOM 2684 N N . VAL B 1 130 ? 2.799 17.156 15.133 1 98.94 130 VAL B N 1
ATOM 2685 C CA . VAL B 1 130 ? 1.501 16.953 14.5 1 98.94 130 VAL B CA 1
ATOM 2686 C C . VAL B 1 130 ? 0.456 17.859 15.148 1 98.94 130 VAL B C 1
ATOM 2688 O O . VAL B 1 130 ? 0.152 17.703 16.328 1 98.94 130 VAL B O 1
ATOM 2691 N N . LEU B 1 131 ? -0.05 18.766 14.383 1 98.94 131 LEU B N 1
ATOM 2692 C CA . LEU B 1 131 ? -1.086 19.688 14.844 1 98.94 131 LEU B CA 1
ATOM 2693 C C . LEU B 1 131 ? -2.467 19.219 14.398 1 98.94 131 LEU B C 1
ATOM 2695 O O . LEU B 1 131 ? -2.723 19.094 13.195 1 98.94 131 LEU B O 1
ATOM 2699 N N . PHE B 1 132 ? -3.324 18.906 15.352 1 98.88 132 PHE B N 1
ATOM 2700 C CA . PHE B 1 132 ? -4.699 18.531 15.031 1 98.88 132 PHE B CA 1
ATOM 2701 C C . PHE B 1 132 ? -5.629 19.734 15.188 1 98.88 132 PHE B C 1
ATOM 2703 O O . PHE B 1 132 ? -5.832 20.219 16.297 1 98.88 132 PHE B O 1
ATOM 2710 N N . LEU B 1 133 ? -6.156 20.203 14.086 1 98.62 133 LEU B N 1
ATOM 2711 C CA . LEU B 1 133 ? -7.121 21.297 14.117 1 98.62 133 LEU B CA 1
ATOM 2712 C C . LEU B 1 133 ? -8.5 20.797 14.523 1 98.62 133 LEU B C 1
ATOM 2714 O O . LEU B 1 133 ? -9.234 20.25 13.695 1 98.62 133 LEU B O 1
ATOM 2718 N N . GLN B 1 134 ? -8.82 21.047 15.75 1 97.19 134 GLN B N 1
ATOM 2719 C CA . GLN B 1 134 ? -10.07 20.562 16.328 1 97.19 134 GLN B CA 1
ATOM 2720 C C . GLN B 1 134 ? -11.227 21.516 16.016 1 97.19 134 GLN B C 1
ATOM 2722 O O . GLN B 1 134 ? -11.18 22.688 16.391 1 97.19 134 GLN B O 1
ATOM 2727 N N . LEU B 1 135 ? -12.211 21.031 15.32 1 94.12 135 LEU B N 1
ATOM 2728 C CA . LEU B 1 135 ? -13.422 21.781 14.969 1 94.12 135 LEU B CA 1
ATOM 2729 C C . LEU B 1 135 ? -14.656 20.891 15.07 1 94.12 135 LEU B C 1
ATOM 2731 O O . LEU B 1 135 ? -14.609 19.703 14.703 1 94.12 135 LEU B O 1
ATOM 2735 N N . GLN B 1 136 ? -15.727 21.469 15.617 1 92.81 136 GLN B N 1
ATOM 2736 C CA . GLN B 1 136 ? -16.969 20.703 15.633 1 92.81 136 GLN B CA 1
ATOM 2737 C C . GLN B 1 136 ? -17.438 20.375 14.219 1 92.81 136 GLN B C 1
ATOM 2739 O O . GLN B 1 136 ? -17.375 21.234 13.328 1 92.81 136 GLN B O 1
ATOM 2744 N N . LEU B 1 137 ? -17.891 19.141 14.109 1 91.38 137 LEU B N 1
ATOM 2745 C CA . LEU B 1 137 ? -18.297 18.656 12.797 1 91.38 137 LEU B CA 1
ATOM 2746 C C . LEU B 1 137 ? -19.391 19.547 12.211 1 91.38 137 LEU B C 1
ATOM 2748 O O . LEU B 1 137 ? -19.391 19.812 11.008 1 91.38 137 LEU B O 1
ATOM 2752 N N . ALA B 1 138 ? -20.281 19.984 13.086 1 89.56 138 ALA B N 1
ATOM 2753 C CA . ALA B 1 138 ? -21.359 20.859 12.633 1 89.56 138 ALA B CA 1
ATOM 2754 C C . ALA B 1 138 ? -20.828 22.156 12.055 1 89.56 138 ALA B C 1
ATOM 2756 O O . ALA B 1 138 ? -21.359 22.672 11.062 1 89.56 138 ALA B O 1
ATOM 2757 N N . ASP B 1 139 ? -19.859 22.703 12.586 1 90.75 139 ASP B N 1
ATOM 2758 C CA . ASP B 1 139 ? -19.234 23.938 12.102 1 90.75 139 ASP B CA 1
ATOM 2759 C C . ASP B 1 139 ? -18.469 23.688 10.812 1 90.75 139 ASP B C 1
ATOM 2761 O O . ASP B 1 139 ? -18.484 24.516 9.898 1 90.75 139 ASP B O 1
ATOM 2765 N N . ALA B 1 140 ? -17.781 22.562 10.711 1 89 140 ALA B N 1
ATOM 2766 C CA . ALA B 1 140 ? -17.031 22.188 9.516 1 89 140 ALA B CA 1
ATOM 2767 C C . ALA B 1 140 ? -17.938 22.078 8.297 1 89 140 ALA B C 1
ATOM 2769 O O . ALA B 1 140 ? -17.594 22.531 7.211 1 89 140 ALA B O 1
ATOM 2770 N N . ALA B 1 141 ? -19.094 21.547 8.523 1 88.06 141 ALA B N 1
ATOM 2771 C CA . ALA B 1 141 ? -20.047 21.312 7.438 1 88.06 141 ALA B CA 1
ATOM 2772 C C . ALA B 1 141 ? -20.578 22.641 6.875 1 88.06 141 ALA B C 1
ATOM 2774 O O . ALA B 1 141 ? -21.031 22.688 5.734 1 88.06 141 ALA B O 1
ATOM 2775 N N . LYS B 1 142 ? -20.453 23.688 7.711 1 87.69 142 LYS B N 1
ATOM 2776 C CA . LYS B 1 142 ? -20.953 24.984 7.301 1 87.69 142 LYS B CA 1
ATOM 2777 C C . LYS B 1 142 ? -19.938 25.719 6.426 1 87.69 142 LYS B C 1
ATOM 2779 O O . LYS B 1 142 ? -20.281 26.688 5.746 1 87.69 142 LYS B O 1
ATOM 2784 N N . ARG B 1 143 ? -18.875 25.141 6.441 1 84.31 143 ARG B N 1
ATOM 2785 C CA . ARG B 1 143 ? -17.781 25.812 5.746 1 84.31 143 ARG B CA 1
ATOM 2786 C C . ARG B 1 143 ? -17.688 25.359 4.293 1 84.31 143 ARG B C 1
ATOM 2788 O O . ARG B 1 143 ? -17.578 24.172 4.02 1 84.31 143 ARG B O 1
ATOM 2795 N N . GLY B 1 144 ? -17.859 26.25 3.258 1 75.06 144 GLY B N 1
ATOM 2796 C CA . GLY B 1 144 ? -17.469 26.047 1.87 1 75.06 144 GLY B CA 1
ATOM 2797 C C . GLY B 1 144 ? -18.297 24.984 1.178 1 75.06 144 GLY B C 1
ATOM 2798 O O . GLY B 1 144 ? -19.5 24.859 1.411 1 75.06 144 GLY B O 1
ATOM 2799 N N . ALA B 1 145 ? -17.656 24.156 0.286 1 78.94 145 ALA B N 1
ATOM 2800 C CA . ALA B 1 145 ? -18.203 23.172 -0.649 1 78.94 145 ALA B CA 1
ATOM 2801 C C . ALA B 1 145 ? -18.234 21.781 -0.032 1 78.94 145 ALA B C 1
ATOM 2803 O O . ALA B 1 145 ? -17.922 20.797 -0.705 1 78.94 145 ALA B O 1
ATOM 2804 N N . PHE B 1 146 ? -18.609 21.75 1.266 1 83.81 146 PHE B N 1
ATOM 2805 C CA . PHE B 1 146 ? -18.719 20.453 1.918 1 83.81 146 PHE B CA 1
ATOM 2806 C C . PHE B 1 146 ? -19.703 19.562 1.163 1 83.81 146 PHE B C 1
ATOM 2808 O O . PHE B 1 146 ? -20.781 20.016 0.754 1 83.81 146 PHE B O 1
ATOM 2815 N N . GLY B 1 147 ? -19.219 18.312 0.94 1 85 147 GLY B N 1
ATOM 2816 C CA . GLY B 1 147 ? -20.109 17.344 0.305 1 85 147 GLY B CA 1
ATOM 2817 C C . GLY B 1 147 ? -19.719 17.031 -1.127 1 85 147 GLY B C 1
ATOM 2818 O O . GLY B 1 147 ? -20.219 16.078 -1.718 1 85 147 GLY B O 1
ATOM 2819 N N . HIS B 1 148 ? -18.781 17.719 -1.623 1 87.69 148 HIS B N 1
ATOM 2820 C CA . HIS B 1 148 ? -18.391 17.531 -3.014 1 87.69 148 HIS B CA 1
ATOM 2821 C C . HIS B 1 148 ? -17.484 16.312 -3.168 1 87.69 148 HIS B C 1
ATOM 2823 O O . HIS B 1 148 ? -17.562 15.594 -4.172 1 87.69 148 HIS B O 1
ATOM 2829 N N . GLU B 1 149 ? -16.656 16 -2.127 1 90.56 149 GLU B N 1
ATOM 2830 C CA . GLU B 1 149 ? -15.742 14.867 -2.213 1 90.56 149 GLU B CA 1
ATOM 2831 C C . GLU B 1 149 ? -16.281 13.672 -1.424 1 90.56 149 GLU B C 1
ATOM 2833 O O . GLU B 1 149 ? -17.156 13.828 -0.571 1 90.56 149 GLU B O 1
ATOM 2838 N N . ARG B 1 150 ? -15.742 12.531 -1.729 1 91.94 150 ARG B N 1
ATOM 2839 C CA . ARG B 1 150 ? -16.219 11.203 -1.354 1 91.94 150 ARG B CA 1
ATOM 2840 C C . ARG B 1 150 ? -16.375 11.086 0.158 1 91.94 150 ARG B C 1
ATOM 2842 O O . ARG B 1 150 ? -17.344 10.477 0.638 1 91.94 150 ARG B O 1
ATOM 2849 N N . TYR B 1 151 ? -15.555 11.75 0.934 1 92.25 151 TYR B N 1
ATOM 2850 C CA . TYR B 1 151 ? -15.523 11.508 2.371 1 92.25 151 TYR B CA 1
ATOM 2851 C C . TYR B 1 151 ? -16.25 12.609 3.127 1 92.25 151 TYR B C 1
ATOM 2853 O O . TYR B 1 151 ? -16.344 12.578 4.355 1 92.25 151 TYR B O 1
ATOM 2861 N N . GLU B 1 152 ? -16.812 13.586 2.418 1 90.31 152 GLU B N 1
ATOM 2862 C CA . GLU B 1 152 ? -17.453 14.734 3.059 1 90.31 152 GLU B CA 1
ATOM 2863 C C . GLU B 1 152 ? -18.906 14.445 3.404 1 90.31 152 GLU B C 1
ATOM 2865 O O . GLU B 1 152 ? -19.812 15.055 2.84 1 90.31 152 GLU B O 1
ATOM 2870 N N . ASN B 1 153 ? -19.062 13.531 4.316 1 90.25 153 ASN B N 1
ATOM 2871 C CA . ASN B 1 153 ? -20.328 13.109 4.93 1 90.25 153 ASN B CA 1
ATOM 2872 C C . ASN B 1 153 ? -20.219 13.086 6.453 1 90.25 153 ASN B C 1
ATOM 2874 O O . ASN B 1 153 ? -19.203 12.664 7.004 1 90.25 153 ASN B O 1
ATOM 2878 N N . GLY B 1 154 ? -21.25 13.594 7.125 1 90.31 154 GLY B N 1
ATOM 2879 C CA . GLY B 1 154 ? -21.203 13.797 8.562 1 90.31 154 GLY B CA 1
ATOM 2880 C C . GLY B 1 154 ? -20.906 12.523 9.336 1 90.31 154 GLY B C 1
ATOM 2881 O O . GLY B 1 154 ? -20.016 12.492 10.18 1 90.31 154 GLY B O 1
ATOM 2882 N N . ALA B 1 155 ? -21.641 11.438 9.086 1 93.56 155 ALA B N 1
ATOM 2883 C CA . ALA B 1 155 ? -21.469 10.172 9.797 1 93.56 155 ALA B CA 1
ATOM 2884 C C . ALA B 1 155 ? -20.062 9.617 9.586 1 93.56 155 ALA B C 1
ATOM 2886 O O . ALA B 1 155 ? -19.422 9.133 10.531 1 93.56 155 ALA B O 1
ATOM 2887 N N . PHE B 1 156 ? -19.609 9.75 8.43 1 95.5 156 PHE B N 1
ATOM 2888 C CA . PHE B 1 156 ? -18.266 9.273 8.109 1 95.5 156 PHE B CA 1
ATOM 2889 C C . PHE B 1 156 ? -17.203 10.109 8.836 1 95.5 156 PHE B C 1
ATOM 2891 O O . PHE B 1 156 ? -16.266 9.555 9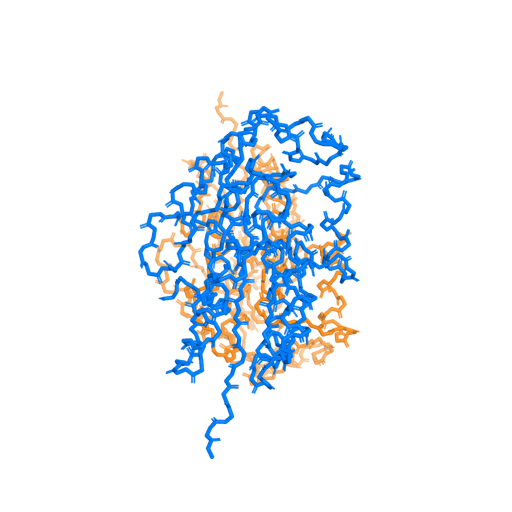.414 1 95.5 156 PHE B O 1
ATOM 2898 N N . GLN B 1 157 ? -17.375 11.445 8.773 1 95.69 157 GLN B N 1
ATOM 2899 C CA . GLN B 1 157 ? -16.438 12.344 9.438 1 95.69 157 GLN B CA 1
ATOM 2900 C C . GLN B 1 157 ? -16.406 12.102 10.938 1 95.69 157 GLN B C 1
ATOM 2902 O O . GLN B 1 157 ? -15.367 12.227 11.578 1 95.69 157 GLN B O 1
ATOM 2907 N N . GLU B 1 158 ? -17.516 11.727 11.484 1 96.94 158 GLU B N 1
ATOM 2908 C CA . GLU B 1 158 ? -17.578 11.406 12.906 1 96.94 158 GLU B CA 1
ATOM 2909 C C . GLU B 1 158 ? -16.734 10.172 13.227 1 96.94 158 GLU B C 1
ATOM 2911 O O . GLU B 1 158 ? -16 10.156 14.219 1 96.94 158 GLU B O 1
ATOM 2916 N N . ARG B 1 159 ? -16.859 9.125 12.43 1 97.44 159 ARG B N 1
ATOM 2917 C CA . ARG B 1 159 ? -16.062 7.922 12.617 1 97.44 159 ARG B CA 1
ATOM 2918 C C . ARG B 1 159 ? -14.57 8.219 12.414 1 97.44 159 ARG B C 1
ATOM 2920 O O . ARG B 1 159 ? -13.727 7.711 13.156 1 97.44 159 ARG B O 1
ATOM 2927 N N . ALA B 1 160 ? -14.266 9.039 11.398 1 97.69 160 ALA B N 1
ATOM 2928 C CA . ALA B 1 160 ? -12.883 9.438 11.164 1 97.69 160 ALA B CA 1
ATOM 2929 C C . ALA B 1 160 ? -12.32 10.172 12.375 1 97.69 160 ALA B C 1
ATOM 2931 O O . ALA B 1 160 ? -11.18 9.938 12.781 1 97.69 160 ALA B O 1
ATOM 2932 N N . LEU B 1 161 ? -13.148 11.062 12.961 1 97.75 161 LEU B N 1
ATOM 2933 C CA . LEU B 1 161 ? -12.734 11.812 14.141 1 97.75 161 LEU B CA 1
ATOM 2934 C C . LEU B 1 161 ? -12.406 10.875 15.297 1 97.75 161 LEU B C 1
ATOM 2936 O O . LEU B 1 161 ? -11.414 11.07 16 1 97.75 161 LEU B O 1
ATOM 2940 N N . ARG B 1 162 ? -13.18 9.875 15.492 1 97.69 162 ARG B N 1
ATOM 2941 C CA . ARG B 1 162 ? -12.922 8.883 16.531 1 97.69 162 ARG B CA 1
ATOM 2942 C C . ARG B 1 162 ? -11.594 8.172 16.297 1 97.69 162 ARG B C 1
ATOM 2944 O O . ARG B 1 162 ? -10.844 7.922 17.234 1 97.69 162 ARG B O 1
ATOM 2951 N N . CYS B 1 163 ? -11.289 7.855 15.062 1 98.38 163 CYS B N 1
ATOM 2952 C CA . CYS B 1 163 ? -10.031 7.215 14.703 1 98.38 163 CYS B CA 1
ATOM 2953 C C . CYS B 1 163 ? -8.852 8.141 14.992 1 98.38 163 CYS B C 1
ATOM 2955 O O . CYS B 1 163 ? -7.824 7.699 15.516 1 98.38 163 CYS B O 1
ATOM 2957 N N . PHE B 1 164 ? -9.039 9.453 14.688 1 98.44 164 PHE B N 1
ATOM 2958 C CA . PHE B 1 164 ? -7.996 10.422 15.016 1 98.44 164 PHE B CA 1
ATOM 2959 C C . PHE B 1 164 ? -7.707 10.414 16.516 1 98.44 164 PHE B C 1
ATOM 2961 O O . PHE B 1 164 ? -6.547 10.422 16.922 1 98.44 164 PHE B O 1
ATOM 2968 N N . HIS B 1 165 ? -8.781 10.398 17.25 1 98.19 165 HIS B N 1
ATOM 2969 C CA . HIS B 1 165 ? -8.609 10.406 18.703 1 98.19 165 HIS B CA 1
ATOM 2970 C C . HIS B 1 165 ? -7.848 9.172 19.188 1 98.19 165 HIS B C 1
ATOM 2972 O O . HIS B 1 165 ? -7.039 9.258 20.109 1 98.19 165 HIS B O 1
ATOM 2978 N N . GLN B 1 166 ? -8.078 8.047 18.578 1 98.31 166 GLN B N 1
ATOM 2979 C CA . GLN B 1 166 ? -7.328 6.836 18.906 1 98.31 166 GLN B CA 1
ATOM 2980 C C . GLN B 1 166 ? -5.852 6.992 18.547 1 98.31 166 GLN B C 1
ATOM 2982 O O . GLN B 1 166 ? -4.977 6.586 19.312 1 98.31 166 GLN B O 1
ATOM 2987 N N . LEU B 1 167 ? -5.59 7.613 17.422 1 98.56 167 LEU B N 1
ATOM 2988 C CA . LEU B 1 167 ? -4.219 7.816 16.969 1 98.56 167 LEU B CA 1
ATOM 2989 C C . LEU B 1 167 ? -3.471 8.758 17.906 1 98.56 167 LEU B C 1
ATOM 2991 O O . LEU B 1 167 ? -2.266 8.602 18.109 1 98.56 167 LEU B O 1
ATOM 2995 N N . MET B 1 168 ? -4.18 9.711 18.516 1 98.12 168 MET B N 1
ATOM 2996 C CA . MET B 1 168 ? -3.58 10.734 19.359 1 98.12 168 MET B CA 1
ATOM 2997 C C . MET B 1 168 ? -3.143 10.133 20.703 1 98.12 168 MET B C 1
ATOM 2999 O O . MET B 1 168 ? -2.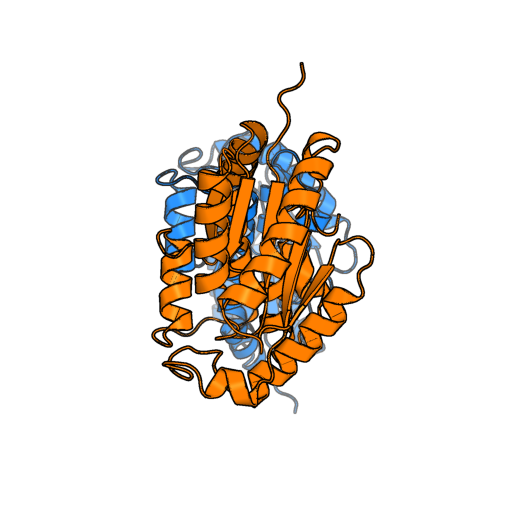4 10.766 21.453 1 98.12 168 MET B O 1
ATOM 3003 N N . LYS B 1 169 ? -3.547 8.898 20.969 1 97.75 169 LYS B N 1
ATOM 3004 C CA . LYS B 1 169 ? -3.146 8.227 22.203 1 97.75 169 LYS B CA 1
ATOM 3005 C C . LYS B 1 169 ? -1.704 7.734 22.125 1 97.75 169 LYS B C 1
ATOM 3007 O O . LYS B 1 169 ? -1.105 7.375 23.141 1 97.75 169 LYS B O 1
ATOM 3012 N N . ASP B 1 170 ? -1.172 7.68 20.938 1 97.5 170 ASP B N 1
ATOM 3013 C CA . ASP B 1 170 ? 0.224 7.297 20.766 1 97.5 170 ASP B CA 1
ATOM 3014 C C . ASP B 1 170 ? 1.165 8.344 21.344 1 97.5 170 ASP B C 1
ATOM 3016 O O . ASP B 1 170 ? 1.401 9.383 20.719 1 97.5 170 ASP B O 1
ATOM 3020 N N . THR B 1 171 ? 1.838 8.117 22.391 1 96.06 171 THR B N 1
ATOM 3021 C CA . THR B 1 171 ? 2.623 9.086 23.141 1 96.06 171 THR B CA 1
ATOM 3022 C C . THR B 1 171 ? 4.016 9.242 22.531 1 96.06 171 THR B C 1
ATOM 3024 O O . THR B 1 171 ? 4.789 10.109 22.953 1 96.06 171 THR B O 1
ATOM 3027 N N . THR B 1 172 ? 4.336 8.406 21.578 1 96.75 172 THR B N 1
ATOM 3028 C CA . THR B 1 172 ? 5.629 8.539 20.906 1 96.75 172 THR B CA 1
ATOM 3029 C C . THR B 1 172 ? 5.594 9.672 19.891 1 96.75 172 THR B C 1
ATOM 3031 O O . THR B 1 172 ? 6.637 10.086 19.375 1 96.75 172 THR B O 1
ATOM 3034 N N . LEU B 1 173 ? 4.445 10.195 19.625 1 98.06 173 LEU B N 1
ATOM 3035 C CA . LEU B 1 173 ? 4.277 11.281 18.672 1 98.06 173 LEU B CA 1
ATOM 3036 C C . LEU B 1 173 ? 3.953 12.586 19.391 1 98.06 173 LEU B C 1
ATOM 3038 O O . LEU B 1 173 ? 3.275 12.586 20.422 1 98.06 173 LEU B O 1
ATOM 3042 N N . ASN B 1 174 ? 4.422 13.625 18.891 1 98.38 174 ASN B N 1
ATOM 3043 C CA . ASN B 1 174 ? 4.188 14.953 19.438 1 98.38 174 ASN B CA 1
ATOM 3044 C C . ASN B 1 174 ? 2.912 15.578 18.875 1 98.38 174 ASN B C 1
ATOM 3046 O O . ASN B 1 174 ? 2.973 16.469 18.031 1 98.38 174 ASN B O 1
ATOM 3050 N N . TRP B 1 175 ? 1.771 15.188 19.422 1 98.62 175 TRP B N 1
ATOM 3051 C CA . TRP B 1 175 ? 0.458 15.711 19.047 1 98.62 175 TRP B CA 1
ATOM 3052 C C . TRP B 1 175 ? 0.141 16.984 19.828 1 98.62 175 TRP B C 1
ATOM 3054 O O . TRP B 1 175 ? 0.375 17.047 21.047 1 98.62 175 TRP B O 1
ATOM 3064 N N . LYS B 1 176 ? -0.309 17.984 19.172 1 98.75 176 LYS B N 1
ATOM 3065 C CA . LYS B 1 176 ? -0.881 19.172 19.797 1 98.75 176 LYS B CA 1
ATOM 3066 C C . LYS B 1 176 ? -2.262 19.484 19.234 1 98.75 176 LYS B C 1
ATOM 3068 O O . LYS B 1 176 ? -2.447 19.516 18.016 1 98.75 176 LYS B O 1
ATOM 3073 N N . MET B 1 177 ? -3.191 19.641 20.078 1 98 177 MET B N 1
ATOM 3074 C CA . MET B 1 177 ? -4.539 20.031 19.672 1 98 177 MET B CA 1
ATOM 3075 C C . MET B 1 177 ? -4.664 21.547 19.578 1 98 177 MET B C 1
ATOM 3077 O O . MET B 1 177 ? -4.234 22.25 20.484 1 98 177 MET B O 1
ATOM 3081 N N . VAL B 1 178 ? -5.188 22.031 18.484 1 98.56 178 VAL B N 1
ATOM 3082 C CA . VAL B 1 178 ? -5.422 23.453 18.281 1 98.56 178 VAL B CA 1
ATOM 3083 C C . VAL B 1 178 ? -6.914 23.703 18.094 1 98.56 178 VAL B C 1
ATOM 3085 O O . VAL B 1 178 ? -7.566 23.047 17.281 1 98.56 178 VAL B O 1
ATOM 3088 N N . ASP B 1 179 ? -7.508 24.641 18.828 1 98.06 179 ASP B N 1
ATOM 3089 C CA . ASP B 1 179 ? -8.914 25 18.703 1 98.06 179 ASP B CA 1
ATOM 3090 C C . ASP B 1 179 ? -9.164 25.781 17.422 1 98.06 179 ASP B C 1
ATOM 3092 O O . ASP B 1 179 ? -8.93 26.984 17.375 1 98.06 179 ASP B O 1
ATOM 3096 N N . ALA B 1 180 ? -9.727 25.109 16.453 1 97.38 180 ALA B N 1
ATOM 3097 C CA . ALA B 1 180 ? -9.906 25.703 15.125 1 97.38 180 ALA B CA 1
ATOM 3098 C C . ALA B 1 180 ? -11.227 26.469 15.039 1 97.38 180 ALA B C 1
ATOM 3100 O O . ALA B 1 180 ? -11.633 26.891 13.961 1 97.38 180 ALA B O 1
ATOM 3101 N N . SER B 1 181 ? -11.906 26.594 16.156 1 95.62 181 SER B N 1
ATOM 3102 C CA . SER B 1 181 ? -13.141 27.359 16.156 1 95.62 181 SER B CA 1
ATOM 3103 C C . SER B 1 181 ? -12.867 28.859 16.344 1 95.62 181 SER B C 1
ATOM 3105 O O . SER B 1 181 ? -13.75 29.688 16.141 1 95.62 181 SER B O 1
ATOM 3107 N N . LYS B 1 182 ? -11.664 29.219 16.75 1 96.56 182 LYS B N 1
ATOM 3108 C CA . LYS B 1 182 ? -11.25 30.609 16.875 1 96.56 182 LYS B CA 1
ATOM 3109 C C . LYS B 1 182 ? -11.109 31.281 15.516 1 96.56 182 LYS B C 1
ATOM 3111 O O . LYS B 1 182 ? -11.406 30.656 14.484 1 96.56 182 LYS B O 1
ATOM 3116 N N . SER B 1 183 ? -10.766 32.625 15.523 1 96.75 183 SER B N 1
ATOM 3117 C CA . SER B 1 183 ? -10.5 33.312 14.266 1 96.75 183 SER B CA 1
ATOM 3118 C C . SER B 1 183 ? -9.273 32.75 13.562 1 96.75 183 SER B C 1
ATOM 3120 O O . SER B 1 183 ? -8.406 32.156 14.203 1 96.75 183 SER B O 1
ATOM 3122 N N . ILE B 1 184 ? -9.188 32.906 12.258 1 97.38 184 ILE B N 1
ATOM 3123 C CA . ILE B 1 184 ? -8.07 32.438 11.453 1 97.38 184 ILE B CA 1
ATOM 3124 C C . ILE B 1 184 ? -6.754 32.938 12.047 1 97.38 184 ILE B C 1
ATOM 3126 O O . ILE B 1 184 ? -5.793 32.156 12.18 1 97.38 184 ILE B O 1
ATOM 3130 N N . GLU B 1 185 ? -6.734 34.219 12.5 1 98.25 185 GLU B N 1
ATOM 3131 C CA . GLU B 1 185 ? -5.523 34.844 13.031 1 98.25 185 GLU B CA 1
ATOM 3132 C C . GLU B 1 185 ? -5.156 34.25 14.391 1 98.25 185 GLU B C 1
ATOM 3134 O O . GLU B 1 185 ? -3.975 34.031 14.68 1 98.25 185 GLU B O 1
ATOM 3139 N N . ALA B 1 186 ? -6.152 34 15.195 1 98.31 186 ALA B N 1
ATOM 3140 C CA . ALA B 1 186 ? -5.898 33.438 16.516 1 98.31 186 ALA B CA 1
ATOM 3141 C C . ALA B 1 186 ? -5.387 32 16.406 1 98.31 186 ALA B C 1
ATOM 3143 O O . ALA B 1 186 ? -4.453 31.609 17.109 1 98.31 186 ALA B O 1
ATOM 3144 N N . VAL B 1 187 ? -6.012 31.172 15.539 1 98.56 187 VAL B N 1
ATOM 3145 C CA . VAL B 1 187 ? -5.555 29.812 15.273 1 98.56 187 VAL B CA 1
ATOM 3146 C C . VAL B 1 187 ? -4.121 29.844 14.75 1 98.56 187 VAL B C 1
ATOM 3148 O O . VAL B 1 187 ? -3.277 29.047 15.188 1 98.56 187 VAL B O 1
ATOM 3151 N N . HIS B 1 188 ? -3.826 30.781 13.844 1 98.75 188 HIS B N 1
ATOM 3152 C CA . HIS B 1 188 ? -2.504 30.906 13.25 1 98.75 188 HIS B CA 1
ATOM 3153 C C . HIS B 1 188 ? -1.443 31.188 14.305 1 98.75 188 HIS B C 1
ATOM 3155 O O . HIS B 1 188 ? -0.351 30.609 14.266 1 98.75 188 HIS B O 1
ATOM 3161 N N . GLU B 1 189 ? -1.796 32.062 15.227 1 98.5 189 GLU B N 1
ATOM 3162 C CA . GLU B 1 189 ? -0.841 32.406 16.281 1 98.5 189 GLU B CA 1
ATOM 3163 C C . GLU B 1 189 ? -0.492 31.172 17.109 1 98.5 189 GLU B C 1
ATOM 3165 O O . GLU B 1 189 ? 0.677 30.938 17.422 1 98.5 189 GLU B O 1
ATOM 3170 N N . ASP B 1 190 ? -1.498 30.391 17.484 1 98.56 190 ASP B N 1
ATOM 3171 C CA . ASP B 1 190 ? -1.265 29.156 18.234 1 98.56 190 ASP B CA 1
ATOM 3172 C C . ASP B 1 190 ? -0.356 28.203 17.438 1 98.56 190 ASP B C 1
ATOM 3174 O O . ASP B 1 190 ? 0.602 27.656 18 1 98.56 190 ASP B O 1
ATOM 3178 N N . ILE B 1 191 ? -0.634 28.031 16.172 1 98.81 191 ILE B N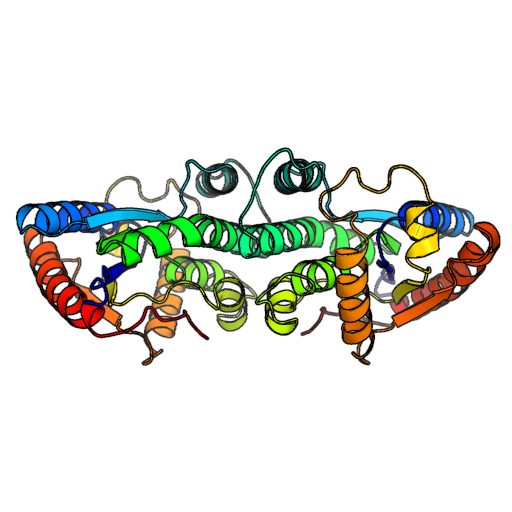 1
ATOM 3179 C CA . ILE B 1 191 ? 0.106 27.125 15.289 1 98.81 191 ILE B CA 1
ATOM 3180 C C . ILE B 1 191 ? 1.548 27.609 15.148 1 98.81 191 ILE B C 1
ATOM 3182 O O . ILE B 1 191 ? 2.484 26.812 15.211 1 98.81 191 ILE B O 1
ATOM 3186 N N . ARG B 1 192 ? 1.703 28.906 14.93 1 98.69 192 ARG B N 1
ATOM 3187 C CA . ARG B 1 192 ? 3.021 29.484 14.719 1 98.69 192 ARG B CA 1
ATOM 3188 C C . ARG B 1 192 ? 3.93 29.25 15.922 1 98.69 192 ARG B C 1
ATOM 3190 O O . ARG B 1 192 ? 5.078 28.828 15.766 1 98.69 192 ARG B O 1
ATOM 3197 N N . VAL B 1 193 ? 3.424 29.484 17.125 1 98.25 193 VAL B N 1
ATOM 3198 C CA . VAL B 1 193 ? 4.211 29.344 18.344 1 98.25 193 VAL B CA 1
ATOM 3199 C C . VAL B 1 193 ? 4.656 27.891 18.5 1 98.25 193 VAL B C 1
ATOM 3201 O O . VAL B 1 193 ? 5.836 27.625 18.734 1 98.25 193 VAL B O 1
ATOM 3204 N N . LEU B 1 194 ? 3.736 26.969 18.344 1 98.62 194 LEU B N 1
ATOM 3205 C CA . LEU B 1 194 ? 4.027 25.531 18.469 1 98.62 194 LEU B CA 1
ATOM 3206 C C . LEU B 1 194 ? 5.039 25.109 17.406 1 98.62 194 LEU B C 1
ATOM 3208 O O . LEU B 1 194 ? 5.941 24.312 17.703 1 98.62 194 LEU B O 1
ATOM 3212 N N . SER B 1 195 ? 4.934 25.625 16.234 1 98.75 195 SER B N 1
ATOM 3213 C CA . SER B 1 195 ? 5.797 25.25 15.117 1 98.75 195 SER B CA 1
ATOM 3214 C C . SER B 1 195 ? 7.223 25.766 15.328 1 98.75 195 SER B C 1
ATOM 3216 O O . SER B 1 195 ? 8.188 25.047 15.047 1 98.75 195 SER B O 1
ATOM 3218 N N . GLU B 1 196 ? 7.336 27.016 15.789 1 97.62 196 GLU B N 1
ATOM 3219 C CA . GLU B 1 196 ? 8.664 27.578 16.047 1 97.62 196 GLU B CA 1
ATOM 3220 C C . GLU B 1 196 ? 9.398 26.766 17.109 1 97.62 196 GLU B C 1
ATOM 3222 O O . GLU B 1 196 ? 10.609 26.547 17 1 97.62 196 GLU B O 1
ATOM 3227 N N . ASP B 1 197 ? 8.656 26.344 18.094 1 97.31 197 ASP B N 1
ATOM 3228 C CA . ASP B 1 197 ? 9.258 25.5 19.125 1 97.31 197 ASP B CA 1
ATOM 3229 C C . ASP B 1 197 ? 9.727 24.172 18.516 1 97.31 197 ASP B C 1
ATOM 3231 O O . ASP B 1 197 ? 10.82 23.688 18.844 1 97.31 197 ASP B O 1
ATOM 3235 N N . ALA B 1 198 ? 8.945 23.594 17.641 1 97.88 198 ALA B N 1
ATOM 3236 C CA . ALA B 1 198 ? 9.297 22.328 17 1 97.88 198 ALA B CA 1
ATOM 3237 C C . ALA B 1 198 ? 10.531 22.5 16.109 1 97.88 198 ALA B C 1
ATOM 3239 O O . ALA B 1 198 ? 11.375 21.609 16.047 1 97.88 198 ALA B O 1
ATOM 3240 N N . ILE B 1 199 ? 10.617 23.578 15.398 1 97.69 199 ILE B N 1
ATOM 3241 C CA . ILE B 1 199 ? 11.75 23.859 14.516 1 97.69 199 ILE B CA 1
ATOM 3242 C C . ILE B 1 199 ? 13.039 23.922 15.328 1 97.69 199 ILE B C 1
ATOM 3244 O O . ILE B 1 199 ? 14.055 23.344 14.945 1 97.69 199 ILE B O 1
ATOM 3248 N N . ARG B 1 200 ? 13 24.562 16.484 1 95.44 200 ARG B N 1
ATOM 3249 C CA . ARG B 1 200 ? 14.172 24.688 17.344 1 95.44 200 ARG B CA 1
ATOM 3250 C C . ARG B 1 200 ? 14.617 23.312 17.844 1 95.44 200 ARG B C 1
ATOM 3252 O O . ARG B 1 200 ? 15.812 23.031 17.922 1 95.44 200 ARG B O 1
ATOM 3259 N N . THR B 1 201 ? 13.656 22.5 18.172 1 95.56 201 THR B N 1
ATOM 3260 C CA . THR B 1 201 ? 13.945 21.188 18.734 1 95.56 201 THR B CA 1
ATOM 3261 C C . THR B 1 201 ? 14.422 20.219 17.656 1 95.56 201 THR B C 1
ATOM 3263 O O . THR B 1 201 ? 15.273 19.359 17.922 1 95.56 201 THR B O 1
ATOM 3266 N N . ALA B 1 202 ? 13.961 20.344 16.438 1 95.31 202 ALA B N 1
ATOM 3267 C CA . ALA B 1 202 ? 14.289 19.453 15.328 1 95.31 202 ALA B CA 1
ATOM 3268 C C . ALA B 1 202 ? 15.773 19.5 15 1 95.31 202 ALA B C 1
ATOM 3270 O O . ALA B 1 202 ? 16.359 18.484 14.586 1 95.31 202 ALA B O 1
ATOM 3271 N N . THR B 1 203 ? 16.422 20.625 15.203 1 90.56 203 THR B N 1
ATOM 3272 C CA . THR B 1 203 ? 17.828 20.812 14.859 1 90.56 203 THR B CA 1
ATOM 3273 C C . THR B 1 203 ? 18.719 19.953 15.75 1 90.56 203 THR B C 1
ATOM 3275 O O . THR B 1 203 ? 19.891 19.688 15.414 1 90.56 203 THR B O 1
ATOM 3278 N N . GLU B 1 204 ? 18.125 19.391 16.797 1 90.25 204 GLU B N 1
ATOM 3279 C CA . GLU B 1 204 ? 18.938 18.688 17.781 1 90.25 204 GLU B CA 1
ATOM 3280 C C . GLU B 1 204 ? 18.719 17.172 17.672 1 90.25 204 GLU B C 1
ATOM 3282 O O . GLU B 1 204 ? 19.312 16.406 18.438 1 90.25 204 GLU B O 1
ATOM 3287 N N . LYS B 1 205 ? 17.922 16.797 16.812 1 93.75 205 LYS B N 1
ATOM 3288 C CA . LYS B 1 205 ? 17.562 15.391 16.75 1 93.75 205 LYS B CA 1
ATOM 3289 C C . LYS B 1 205 ? 17.625 14.875 15.32 1 93.75 205 LYS B C 1
ATOM 3291 O O . LYS B 1 205 ? 17.344 15.617 14.375 1 93.75 205 LYS B O 1
ATOM 3296 N N . PRO B 1 206 ? 18.016 13.625 15.18 1 95.75 206 PRO B N 1
ATOM 3297 C CA . PRO B 1 206 ? 17.906 13.023 13.844 1 95.75 206 PRO B CA 1
ATOM 3298 C C . PRO B 1 206 ? 16.453 12.828 13.398 1 95.75 206 PRO B C 1
ATOM 3300 O O . PRO B 1 206 ? 15.555 12.789 14.234 1 95.75 206 PRO B O 1
ATOM 3303 N N . LEU B 1 207 ? 16.297 12.766 12.094 1 97.81 207 LEU B N 1
ATOM 3304 C CA . LEU B 1 207 ? 14.969 12.461 11.562 1 97.81 207 LEU B CA 1
ATOM 3305 C C . LEU B 1 207 ? 14.531 11.055 11.961 1 97.81 207 LEU B C 1
ATOM 3307 O O . LEU B 1 207 ? 15.266 10.086 11.734 1 97.81 207 LEU B O 1
ATOM 3311 N N . GLY B 1 208 ? 13.406 10.938 12.602 1 97.56 208 GLY B N 1
ATOM 3312 C CA . GLY B 1 208 ? 12.891 9.641 13.008 1 97.56 208 GLY B CA 1
ATOM 3313 C C . GLY B 1 208 ? 12.086 8.945 11.922 1 97.56 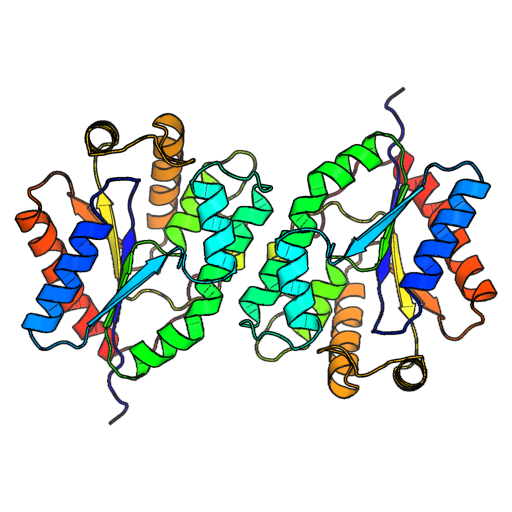208 GLY B C 1
ATOM 3314 O O . GLY B 1 208 ? 11.922 9.492 10.828 1 97.56 208 GLY B O 1
ATOM 3315 N N . GLU B 1 209 ? 11.672 7.73 12.258 1 98.19 209 GLU B N 1
ATOM 3316 C CA . GLU B 1 209 ? 10.805 6.93 11.398 1 98.19 209 GLU B CA 1
ATOM 3317 C C . GLU B 1 209 ? 9.445 6.691 12.047 1 98.19 209 GLU B C 1
ATOM 3319 O O . GLU B 1 209 ? 9.367 6.359 13.227 1 98.19 209 GLU B O 1
ATOM 3324 N N . LEU B 1 210 ? 8.398 6.891 11.273 1 98.62 210 LEU B N 1
ATOM 3325 C CA . LEU B 1 210 ? 7.031 6.793 11.773 1 98.62 210 LEU B CA 1
ATOM 3326 C C . LEU B 1 210 ? 6.664 5.344 12.07 1 98.62 210 LEU B C 1
ATOM 3328 O O . LEU B 1 210 ? 6.871 4.457 11.234 1 98.62 210 LEU B O 1
ATOM 3332 N N . TRP B 1 211 ? 6.188 5.059 13.32 1 97.69 211 TRP B N 1
ATOM 3333 C CA . TRP B 1 211 ? 5.617 3.801 13.789 1 97.69 211 TRP B CA 1
ATOM 3334 C C . TRP B 1 211 ? 6.648 2.678 13.719 1 97.69 211 TRP B C 1
ATOM 3336 O O . TRP B 1 211 ? 6.293 1.515 13.508 1 97.69 211 TRP B O 1
ATOM 3346 N N . LYS B 1 212 ? 7.887 2.92 13.625 1 90.62 212 LYS B N 1
ATOM 3347 C CA . LYS B 1 212 ? 8.922 1.891 13.641 1 90.62 212 LYS B CA 1
ATOM 3348 C C . LYS B 1 212 ? 9.375 1.59 15.07 1 90.62 212 LYS B C 1
ATOM 3350 O O . LYS B 1 212 ? 9.305 2.457 15.945 1 90.62 212 LYS B O 1
#

InterPro domains:
  IPR018094 Thymidylate kinase [MF_00165] (7-199)
  IPR018094 Thymidylate kinase [TIGR00041] (5-191)
  IPR018095 Thymidylate kinase, conserved site [PS01331] (94-106)
  IPR027417 P-loop containing nucleoside triphosphate hydrolase [G3DSA:3.40.50.300] (1-212)
  IPR027417 P-loop containing nucleoside triphosphate hydrolase [SSF52540] (4-200)
  IPR039430 Thymidylate kinase-like domain [PF02223] (11-191)

Nearest PDB structures (foldseek):
  1e9d-assembly1_A  TM=9.939E-01  e=1.963E-39  Homo sapiens
  1e2f-assembly1_A  TM=9.883E-01  e=3.807E-39  Homo sapiens
  1e2g-assembly1_A-2  TM=9.984E-01  e=7.729E-38  Homo sapiens
  1e98-assembly1_A-2  TM=9.862E-01  e=1.521E-38  Homo sapiens
  2wwf-assembly1_A  TM=9.118E-01  e=3.460E-24  Plasmodium falciparum 3D7

Radius of gyration: 24.18 Å; Cα contacts (8 Å, |Δi|>4): 776; chains: 2; bounding box: 55×70×47 Å

Sequence (424 aa):
MAARRGALIVLEGVDRAGKSTQSRKLVEALCAAGHRAELLRFPERSTEIGKLLSSYLQKKSDVEDHSVHLLFSANRWEQVPLIKEKLSQGVTLVVDRYAFSGVAFTGAKENFSLDWCKQPDVGLPKPDLVLFLQLQLADAAKRGAFGHERYENGAFQERALRCFHQLMKDTTLNWKMVDASKSIEAVHEDIRVLSEDAIRTATEKPLGELWKMAARRGALIVLEGVDRAGKSTQSRKLVEALCAAGHRAELLRFPERSTEIGKLLSSYLQKKSDVEDHSVHLLFSANRWEQVPLIKEKLSQGVTLVVDRYAFSGVAFTGAKENFSLDWCKQPDVGLPKPDLVLFLQLQLADAAKRGAFGHERYENGAFQERALRCFHQLMKDTTLNWKMVDASKSIEAVHEDIRVLSEDAIRTATEKPLGELWK

Secondary structure (DSSP, 8-state):
----PPPEEEEE-STTSSHHHHHHHHHHHHHHTT--EEEEESS-TTSHHHHHHHHHHTTSS---HHHHHHHHHHHHHTTHHHHHHHHHTTPEEEEES-HHHHHHHHHTSTT--HHHHHGGGTTSBPPSEEEEEE--HHHHHHSTTTTSSTT--HHHHHHHHHHHHHHTT-TTS-EEEEETTS-HHHHHHHHHHHHHHHHHHHTTS---BTT-/---PPPPEEEEE-STTSSHHHHHHHHHHHHHHTT--EEEEESS-TTSHHHHHHHHHHTTSS---HHHHHHHHHHHHHTTHHHHHHHHHTTPEEEEES-HHHHHHHHHTSTT--HHHHHGGGTTSBPPSEEEEEE--HHHHHHSTTTTSSTT--HHHHHHHHHHHHHHTT-TTS-EEEEETTS-HHHHHHHHHHHHHHHHHHHTTS---BTT-

Solvent-accessible surface area (backbone atoms only — not comparable to full-atom values): 22300 Å² total; per-residue (Å²): 125,86,71,50,33,25,24,38,36,34,34,42,59,61,80,66,34,48,47,69,60,47,42,52,52,43,33,52,51,39,38,73,73,69,46,52,47,42,80,44,54,52,76,46,50,87,43,77,63,15,42,54,50,49,36,37,39,60,64,73,46,86,70,42,69,71,17,50,52,29,46,55,38,20,44,52,43,55,43,42,67,59,51,54,53,41,20,57,71,33,28,23,37,34,27,31,37,59,71,62,53,54,24,13,55,50,38,43,42,86,97,47,51,57,67,67,51,43,48,71,47,48,56,40,79,34,59,59,28,38,38,34,29,45,55,57,67,73,61,21,59,68,40,82,76,61,51,68,41,73,70,51,40,70,73,53,44,52,40,20,50,54,36,44,56,59,59,65,64,48,77,92,52,51,72,42,82,38,64,40,77,52,54,73,68,58,37,43,50,57,51,47,56,58,46,54,53,33,40,64,53,28,47,76,48,79,87,47,49,25,89,105,122,84,70,47,32,24,25,38,36,33,34,42,59,59,80,63,33,47,46,70,60,48,42,53,52,45,34,51,51,40,39,75,72,70,43,53,49,43,80,44,53,53,75,46,49,88,43,77,64,16,42,56,50,49,37,37,40,59,64,73,45,87,70,41,68,68,15,50,53,29,47,54,40,21,44,53,44,54,42,42,67,58,50,54,50,40,21,56,72,33,27,23,38,35,26,32,39,58,69,62,54,55,24,13,55,51,39,43,41,85,97,49,51,57,68,68,50,44,48,71,47,49,54,40,79,34,61,58,29,36,36,34,30,45,54,58,66,74,61,21,59,69,41,82,75,61,52,66,42,72,69,50,41,71,73,52,44,51,40,20,50,53,37,45,57,59,58,66,64,46,78,91,51,51,72,42,84,40,64,42,77,54,54,73,66,57,37,44,52,57,51,46,54,56,47,53,53,35,40,64,54,28,48,76,48,79,89,48,49,26,87,105

pLDDT: mean 96.02, std 7.02, range [32.56, 98.94]

Foldseek 3Di:
DQQQFFFEEEEDEFAQLCLVVLLVVLCVVCVVVPAAEDEAEPQPLVDPLNVVLVCVFQVVDDDDLVVSLLSRLVSLVVCQVVVVVRRSNRYYYYYYDDLLLSLLLSQLDPPDDSVVSCVSQWFGFAGLEYEYRDDDLVVSCVHDPQPSTDQRDSSSSVSSVVSSVVVVPPPVHHYDYFHSVDDSVVSSVVSNVVSVVSRVVSSVDDTDTPPD/DQQQFFFEEEEDEFAQLCLVVLLVVLCVVCVVVPAAEDEAEPQPLVDPLNVVLVCVFQVVDDDDLVVSLLSRLVSLVVCQVVVVVCRSNRYYYYYYDDLLLSLLLSQLDPPDDSVVSCVSQWFRFAGLEYEYRDDDLVVSCPHDPQPSTDQRDSSSSVSSVVSSVVVVPPPVHHYDYFHSVDDSVVSSVVSNVVSVVSRVVSSVDDTDTPPD

=== Feature glossary ===
Key to the feature types in this record:

Secondary structure (8-state, DSSP). Secondary structure is the local, repeating backbone conformation. DSSP classifies it into eight states by reading the hydrogen-bond network: three helix types (H, G, I), two β types (E, B), two non-regular types (T, S), and unstructured coil (-).

Backbone torsions (φ/ψ). Backbone dihedral angles. Every residue except chain termini has a φ (preceding-C → N → Cα → C) and a ψ (N → Cα → C → next-N). They are reported in degrees following the IUPAC sign convention. Secondary structure is essentially a statement about which (φ, ψ) basin each residue occupies.

Predicted aligned error. Predicted Aligned Error (PAE) is an AlphaFold confidence matrix: entry (i, j) is the expected error in the position of residue j, in ångströms, when the prediction is superimposed on the true structure at residue i. Low PAE within a block of residues means that block is internally rigid and well-predicted; high PAE between two blocks means their relative placement is uncertain even if each block individually is confident.

B-factor. B-factor (Debye–Waller factor) reflects atomic displacement in the crystal lattice. It is an experimental observable (units Å²), not a prediction; low values mean the atom is pinned down, high values mean it moves or is heterogeneous across the crystal.

Secondary structure (3-state, P-SEA). Three-state secondary structure (P-SEA) collapses the eight DSSP classes into helix (a), strand (b), and coil (c). P-SEA assigns these from Cα geometry alone — distances and angles — without requiring backbone oxygens, so it works on any Cα trace.

Sequence. Primary structure: the covalent order of the twenty standard amino acids along the backbone. Two proteins with the same sequence will (almost always) fold to the same structure; two with 30% identity often share a fold but not the details.

pLDDT. pLDDT is the predicted lDDT-Cα score: AlphaFold's confidence that the local environment of each residue (all inter-atomic distances within 15 Å) is correctly placed. It is a per-residue number between 0 and 100, with higher meaning more reliable.

InterPro / GO / CATH / organism. Functional annotations link the protein to curated databases. InterPro entries identify conserved domains and families by matching the sequence against member-database signatures (Pfam, PROSITE, CDD, …). Gene Ontology (GO) terms describe molecular function, biological process, and cellular component in a controlled vocabulary. CATH places the structure in a hierarchical fold classification (Class/Architecture/Topology/Homologous-superfamily). The organism is the source species.

Contact-map, Ramachandran, and PAE plots. Three diagnostic plots accompany the record. The Cα contact map visualizes the tertiary structure as a 2D adjacency matrix (8 Å cutoff, sequence-local contacts suppressed). The Ramachandran plot shows the distribution of backbone (φ, ψ) torsions, with points in the α and β basins reflecting secondary structure content. The PAE plot shows AlphaFold's inter-residue confidence as a color matrix.

mmCIF coordinates. The mmCIF table is the protein's shape written out atom by atom. For each backbone N, Cα, C, and carbonyl O, it records an (x, y, z) coordinate triple in Å plus the residue type, chain letter, and residue number.

Radius of gyration, Cα contacts, bounding box. Three whole-structure scalars: the radius of gyration (RMS distance of Cα from centroid, in Å), the count of Cα–Cα contacts (pairs closer than 8 Å and separated by more than four residues in sequence — i.e. tertiary, not local, contacts), and the bounding-box dimensions. Together they distinguish compact globular folds from extended fibres or disordered chains.

Foldseek 3Di. The Foldseek 3Di string encodes local tertiary geometry as a 20-letter alphabet — one character per residue — derived from the relative positions of nearby Cα atoms. Unlike the amino-acid sequence, 3Di is a direct function of the 3D structure, so two proteins with the same fold have similar 3Di strings even at low sequence identity.

Rendered structure images. Six rendered views show the 3D structure from the faces of a cube — i.e. along ±x, ±y, ±z. Rendering representation is drawn randomly per protein from cartoon (secondary-structure ribbons), sticks (backbone bonds), or molecular surface; coloring is either N→C rainbow (blue at the N-terminus through red at the C-terminus) or one color per chain.

Nearest PDB structures. The Foldseek neighbor list gives the closest experimentally determined structures in the PDB, ranked by structural alignment. TM-score near 1 means near-identical fold; near 0.3 means only rough topology match. This is how one finds what a novel AlphaFold prediction most resembles in the solved-structure universe.

Solvent-accessible surface area. SASA measures how much of the protein is reachable by solvent. It is computed by rolling a water-sized probe over the atomic surface and summing the exposed area (Å²). Per-residue SASA distinguishes core (buried, low SASA) from surface (exposed, high SASA) residues; total SASA is a whole-molecule size measure.